Protein AF-A0A819H2Z8-F1 (afdb_monomer)

InterPro domains:
  IPR002931 Transglutaminase-like [PF01841] (157-242)
  IPR002931 Transglutaminase-like [SM00460] (149-245)
  IPR036985 Transglutaminase-like superfamily [G3DSA:3.90.260.10] (39-341)
  IPR038765 Papain-like cysteine peptidase superfamily [SSF54001] (41-335)
  IPR050779 Protein-glutamine gamma-glutamyltransferases [PTHR11590] (21-336)

Foldseek 3Di:
DDDPPDDDDPPPDDDDDDDDPDDDDDFFDLCDPVTQQHDPDPLLCCPQQVDQWFWDWAFFLVDTDTAIAGLPLVPPLLQVLLCQLCVVVVVCPPDPDDPFVSLLSLLQQAEDDAPPLRHAAHLAAPCVDPLVVVPPDRYLVVSSVVCVVVVSHYRNDDFQSRSQSSSSSNCSNRVWGKFKKKKAFWFLDDPDALADEFEAEPVRHTPQVRCQRTTDRIGMWMWTQGQDPVDPRQQGGTFTWRSHQSDDDPDRDGFDSHRLSCLAVVNQPDPDRSVVVNSRQWRKYWYWYFYLVQDTDTQDIGGGPPPIWMWTCDSPDPPDIDTCNNSRYDPDDPPPVPPPDQKDWDKDWAQADEQPDWGKMKIKIWGAAQAKWKKKKKKWKWKFDSGDPPPPCPPPPVVVVPVRSRDDPPDPDDPGDGRNGDTPDMDIDMDMAHGRGIDIDMDTDDDPRVVVDDDPNIKMKMWIWMAGVPPRDIDTDIGIYYHPPNPQKDKDWPDPDDDQPDDTDIDMDGDPPDPDDDPPDWDWDDDDNPPDTDIDD

Radius of gyration: 26.14 Å; Cα contacts (8 Å, |Δi|>4): 1052; chains: 1; bounding box: 76×47×79 Å

Secondary structure (DSSP, 8-state):
------SS----S-------SS-------TT-TTSTT--S-HHHHIIIII--EEEEEEE-SSSEEEEEEE--TTSHHHHHHHHHHHHHHHH-TTS---HHHHHHHHHHHHEE-TT-TT-SEESS--TTSHHHHT----BHHHHHHHHHHTTTPPBS---HHHHHHHHHHHHHHTT--EEEEEEEEEE---TT-SEEEEEEETTS-B-HHHHTTSEEEEEEEEEEEE--TTS-GGG-EEEEEE-S---SSSSPPPEEEEEHHHHHTT--SSTTTHHHHHHHHH-EEEEEEEPTTS-EEEEEEE-TTTT--EEEE-SSSTTPEEE-GGGT-------------SEEEEEE--SEE-TT---EEEEEEEE-SSS-EEEEEEEEEEEE-SS------TTTHHHHHTTSTTS-TT-----------EEEEEEEEEEEE-TT-EEEEEEEPPP-GGGG-S-TT-EEEEEEEEEETTT--EEEEEEEEEE----SEEEEESSS---TTS---EEEEE---SSS---S--EEE--TT-SS-EEE-

Solvent-accessible surface area (backbone atoms only — not comparable to full-atom values): 31271 Å² total; per-residue (Å²): 136,81,82,78,91,75,86,89,78,84,66,98,71,86,87,85,87,82,90,70,99,65,92,83,86,87,64,53,47,29,82,40,83,88,38,56,35,43,53,94,45,70,68,55,44,45,58,26,39,66,47,41,69,48,56,48,61,46,68,32,71,91,56,67,40,75,40,76,34,37,30,42,27,87,41,70,66,34,39,52,48,44,51,58,72,46,48,71,58,72,73,51,78,87,58,90,83,45,71,59,58,52,52,37,51,54,30,47,29,40,31,23,60,76,91,49,74,66,21,50,20,25,60,57,71,44,65,83,40,71,71,47,79,57,71,74,66,63,33,34,50,60,52,54,52,49,28,56,76,53,70,46,38,44,37,47,53,66,54,48,58,54,34,28,46,39,52,36,18,35,35,22,38,42,31,34,32,29,45,57,36,29,31,16,63,28,43,46,77,67,86,95,53,63,55,46,74,41,44,23,38,86,84,63,42,71,43,48,89,73,36,37,59,43,57,35,57,55,45,48,28,28,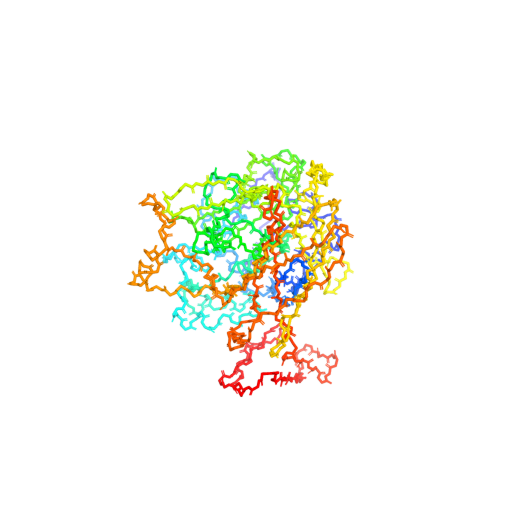35,36,39,34,57,38,88,93,49,66,73,80,45,31,41,51,17,39,35,36,30,43,56,60,74,80,79,96,52,79,48,75,39,30,49,16,32,35,55,32,40,34,70,70,44,42,87,47,86,30,56,23,42,59,56,40,40,37,61,46,31,25,46,35,32,30,39,34,36,72,86,50,52,72,44,87,71,49,70,49,69,53,42,81,78,48,43,29,34,29,60,33,92,87,42,88,97,39,70,34,82,49,38,74,55,48,41,68,91,70,80,81,78,66,74,80,68,86,66,55,51,51,76,50,73,52,68,67,62,55,44,51,92,87,60,77,58,62,34,36,41,38,37,36,31,70,31,92,50,73,43,44,36,40,41,24,41,36,38,26,43,40,48,82,67,62,72,73,74,84,53,89,82,56,57,66,65,67,60,64,74,52,58,54,71,62,97,80,70,87,70,81,90,67,88,57,47,62,52,41,81,75,50,75,49,73,52,76,48,80,40,52,56,66,32,77,48,77,44,80,44,76,63,81,91,72,72,78,73,76,71,83,58,102,70,46,35,36,40,38,39,40,38,35,34,34,69,88,80,66,49,73,51,75,49,78,46,65,30,37,63,60,75,76,73,38,64,50,81,42,62,80,53,99,72,72,58,92,95,56,93,73,59,77,47,77,48,72,50,83,86,59,99,61,89,86,74,92,56,71,47,76,50,81,56,94,92,55,95,58,73,46,78,48,113

pLDDT: mean 74.81, std 17.89, range [29.55, 98.44]

Structure (mmCIF, N/CA/C/O backbone):
data_AF-A0A819H2Z8-F1
#
_entry.id   AF-A0A819H2Z8-F1
#
loop_
_atom_site.group_PDB
_atom_site.id
_atom_site.type_symbol
_atom_site.label_atom_id
_atom_site.label_alt_id
_atom_site.label_comp_id
_atom_site.label_asym_id
_atom_site.label_entity_id
_atom_site.label_seq_id
_atom_site.pdbx_PDB_ins_code
_atom_site.Cartn_x
_atom_site.Cartn_y
_atom_site.Cartn_z
_atom_site.occupancy
_atom_site.B_iso_or_equiv
_atom_site.auth_seq_id
_atom_site.auth_comp_id
_atom_site.auth_asym_id
_atom_site.auth_atom_id
_atom_site.pdbx_PDB_model_num
ATOM 1 N N . GLU A 1 1 ? -20.883 17.838 27.517 1.00 30.06 1 GLU A N 1
ATOM 2 C CA . GLU A 1 1 ? -22.325 17.849 27.201 1.00 30.06 1 GLU A CA 1
ATOM 3 C C . GLU A 1 1 ? -22.596 16.731 26.210 1.00 30.06 1 GLU A C 1
ATOM 5 O O . GLU A 1 1 ? -21.986 16.698 25.150 1.00 30.06 1 GLU A O 1
ATOM 10 N N . ILE A 1 2 ? -23.379 15.743 26.637 1.00 32.66 2 ILE A N 1
ATOM 11 C CA . ILE A 1 2 ? -23.643 14.494 25.916 1.00 32.66 2 ILE A CA 1
ATOM 12 C C . ILE A 1 2 ? -24.704 14.772 24.847 1.00 32.66 2 ILE A C 1
ATOM 14 O O . ILE A 1 2 ? -25.728 15.387 25.143 1.00 32.66 2 ILE A O 1
ATOM 18 N N . CYS A 1 3 ? -24.449 14.327 23.613 1.00 31.69 3 CYS A N 1
ATOM 19 C CA . CYS A 1 3 ? -25.405 14.381 22.511 1.00 31.69 3 CYS A CA 1
ATOM 20 C C . CYS A 1 3 ? -26.740 13.763 22.937 1.00 31.69 3 CYS A C 1
ATOM 22 O O . CYS A 1 3 ? -26.815 12.584 23.285 1.00 31.69 3 CYS A O 1
ATOM 24 N N . SER A 1 4 ? -27.807 14.554 22.866 1.00 31.47 4 SER A N 1
ATOM 25 C CA . SER A 1 4 ? -29.164 14.040 22.905 1.00 31.47 4 SER A CA 1
ATOM 26 C C . SER A 1 4 ? -29.392 13.187 21.656 1.00 31.47 4 SER A C 1
ATOM 28 O O . SER A 1 4 ? -29.533 13.686 20.538 1.00 31.47 4 SER A O 1
ATOM 30 N N . ILE A 1 5 ? -29.425 11.867 21.838 1.00 37.72 5 ILE A N 1
ATOM 31 C CA . ILE A 1 5 ? -29.984 10.946 20.848 1.00 37.72 5 ILE A CA 1
ATOM 32 C C . ILE A 1 5 ? -31.491 11.211 20.820 1.00 37.72 5 ILE A C 1
ATOM 34 O O . ILE A 1 5 ? -32.287 10.567 21.492 1.00 37.72 5 ILE A O 1
ATOM 38 N N . THR A 1 6 ? -31.884 12.223 20.059 1.00 39.66 6 THR A N 1
ATOM 39 C CA . THR A 1 6 ? -33.281 12.506 19.749 1.00 39.66 6 THR A CA 1
ATOM 40 C C . THR A 1 6 ? -33.386 12.851 18.281 1.00 39.66 6 THR A C 1
ATOM 42 O O . THR A 1 6 ? -33.334 14.016 17.895 1.00 39.66 6 THR A O 1
ATOM 45 N N . LYS A 1 7 ? -33.592 11.826 17.454 1.00 38.25 7 LYS A N 1
ATOM 46 C CA . LYS A 1 7 ? -34.429 11.968 16.263 1.00 38.25 7 LYS A CA 1
ATOM 47 C C . LYS A 1 7 ? -35.095 10.636 15.916 1.00 38.25 7 LYS A C 1
ATOM 49 O O . LYS A 1 7 ? -34.438 9.677 15.535 1.00 38.25 7 LYS A O 1
ATOM 54 N N . ASN A 1 8 ? -36.425 10.663 16.035 1.00 37.44 8 ASN A N 1
ATOM 55 C CA . ASN A 1 8 ? -37.423 9.764 15.440 1.00 37.44 8 ASN A CA 1
ATOM 56 C C . ASN A 1 8 ? -37.890 8.508 16.195 1.00 37.44 8 ASN A C 1
ATOM 58 O O . ASN A 1 8 ? -38.287 7.534 15.568 1.00 37.44 8 ASN A O 1
ATOM 62 N N . LEU A 1 9 ? -38.027 8.592 17.519 1.00 39.09 9 LEU A N 1
ATOM 63 C CA . LEU A 1 9 ? -39.025 7.806 18.263 1.00 39.09 9 LEU A CA 1
ATOM 64 C C . LEU A 1 9 ? -39.782 8.720 19.238 1.00 39.09 9 LEU A C 1
ATOM 66 O O . LEU A 1 9 ? -39.706 8.563 20.449 1.00 39.09 9 LEU A O 1
ATOM 70 N N . ILE A 1 10 ? -40.491 9.730 18.725 1.00 42.56 10 ILE A N 1
ATOM 71 C CA . ILE A 1 10 ? -41.423 10.510 19.554 1.00 42.56 10 ILE A CA 1
ATOM 72 C C . ILE A 1 10 ? -42.813 9.886 19.406 1.00 42.56 10 ILE A C 1
ATOM 74 O O . ILE A 1 10 ? -43.666 10.401 18.693 1.00 42.56 10 ILE A O 1
ATOM 78 N N . ASN A 1 11 ? -43.025 8.772 20.109 1.00 44.28 11 ASN A N 1
ATOM 79 C CA . ASN A 1 11 ? -44.290 8.551 20.801 1.00 44.28 11 ASN A CA 1
ATOM 80 C C . ASN A 1 11 ? -44.030 8.916 22.263 1.00 44.28 11 ASN A C 1
ATOM 82 O O . ASN A 1 11 ? -43.107 8.421 22.897 1.00 44.28 11 ASN A O 1
ATOM 86 N N . LYS A 1 12 ? -44.784 9.895 22.748 1.00 48.38 12 LYS A N 1
ATOM 87 C CA . LYS A 1 12 ? -44.485 10.734 23.913 1.00 48.38 12 LYS A CA 1
ATOM 88 C C . LYS A 1 12 ? -44.789 10.056 25.263 1.00 48.38 12 LYS A C 1
ATOM 90 O O . LYS A 1 12 ? -45.413 10.682 26.114 1.00 48.38 12 LYS A O 1
ATOM 95 N N . GLN A 1 13 ? -44.398 8.799 25.464 1.00 52.72 13 GLN A N 1
ATOM 96 C CA . GLN A 1 13 ? -44.594 8.098 26.739 1.00 52.72 13 GLN A CA 1
ATOM 97 C C . GLN A 1 13 ? -43.326 7.325 27.133 1.00 52.72 13 GLN A C 1
ATOM 99 O O . GLN A 1 13 ? -42.797 6.554 26.341 1.00 52.72 13 GLN A O 1
ATOM 104 N N . ASP A 1 14 ? -42.866 7.604 28.356 1.00 53.41 14 ASP A N 1
ATOM 105 C CA . ASP A 1 14 ? -41.764 6.984 29.107 1.00 53.41 14 ASP A CA 1
ATOM 106 C C . ASP A 1 14 ? -40.324 7.280 28.645 1.00 53.41 14 ASP A C 1
ATOM 108 O O . ASP A 1 14 ? -39.628 6.451 28.064 1.00 53.41 14 ASP A O 1
ATOM 112 N N . VAL A 1 15 ? -39.831 8.477 28.993 1.00 59.25 15 VAL A N 1
ATOM 113 C CA . VAL A 1 15 ? -38.387 8.772 29.006 1.00 59.25 15 VAL A CA 1
ATOM 114 C C . VAL A 1 15 ? -37.830 8.438 30.391 1.00 59.25 15 VAL A C 1
ATOM 116 O O . VAL A 1 15 ? -38.056 9.173 31.351 1.00 59.25 15 VAL A O 1
ATOM 119 N N . SER A 1 16 ? -37.085 7.341 30.490 1.00 71.25 16 SER A N 1
ATOM 120 C CA . SER A 1 16 ? -36.331 6.970 31.692 1.00 71.25 16 SER A CA 1
ATOM 121 C C . SER A 1 16 ? -34.966 7.661 31.685 1.00 71.25 16 SER A C 1
ATOM 123 O O . SER A 1 16 ? -34.189 7.490 30.746 1.00 71.25 16 SER A O 1
ATOM 125 N N . ILE A 1 17 ? -34.667 8.445 32.723 1.00 75.81 17 ILE A N 1
ATOM 126 C CA . ILE A 1 17 ? -33.379 9.134 32.881 1.00 75.81 17 ILE A CA 1
ATOM 127 C C . ILE A 1 17 ? -32.467 8.267 33.749 1.00 75.81 17 ILE A C 1
ATOM 129 O O . ILE A 1 17 ? -32.819 7.934 34.879 1.00 75.81 17 ILE A O 1
ATOM 133 N N . PHE A 1 18 ? -31.288 7.928 33.230 1.00 75.25 18 PHE A N 1
ATOM 134 C CA . PHE A 1 18 ? -30.255 7.186 33.951 1.00 75.25 18 PHE A CA 1
ATOM 135 C C . PHE A 1 18 ? -29.018 8.071 34.122 1.00 75.25 18 PHE A C 1
ATOM 137 O O . PHE A 1 18 ? -28.535 8.651 33.149 1.00 75.25 18 PHE A O 1
ATOM 144 N N . HIS A 1 19 ? -28.509 8.172 35.350 1.00 77.50 19 HIS A N 1
ATOM 145 C CA . HIS A 1 19 ? -27.248 8.850 35.643 1.00 77.50 19 HIS A CA 1
ATOM 146 C C . HIS A 1 19 ? -26.118 7.823 35.695 1.00 77.50 19 HIS A C 1
ATOM 148 O O . HIS A 1 19 ? -26.212 6.833 36.417 1.00 77.50 19 HIS A O 1
ATOM 154 N N . PHE A 1 20 ? -25.063 8.077 34.927 1.00 79.62 20 PHE A N 1
ATOM 155 C CA . PHE A 1 20 ? -23.839 7.288 34.917 1.00 79.62 20 PHE A CA 1
ATOM 156 C C . PHE A 1 20 ? -22.665 8.204 35.253 1.00 79.62 20 PHE A C 1
ATOM 158 O O . PHE A 1 20 ? -22.565 9.296 34.697 1.00 79.62 20 PHE A O 1
ATOM 165 N N . ASP A 1 21 ? -21.783 7.750 36.143 1.00 84.62 21 ASP A N 1
ATOM 166 C CA . ASP A 1 21 ? -20.601 8.518 36.561 1.00 84.62 21 ASP A CA 1
ATOM 167 C C . ASP A 1 21 ? -19.481 8.512 35.504 1.00 84.62 21 ASP A C 1
ATOM 169 O O . ASP A 1 21 ? -18.581 9.347 35.542 1.00 84.62 21 ASP A O 1
ATOM 173 N N . ASN A 1 22 ? -19.540 7.573 34.555 1.00 83.62 22 ASN A N 1
ATOM 174 C CA . ASN A 1 22 ? -18.542 7.385 33.506 1.00 83.62 22 ASN A CA 1
ATOM 175 C C . ASN A 1 22 ? -19.087 7.792 32.133 1.00 83.62 22 ASN A C 1
ATOM 177 O O . ASN A 1 22 ? -20.277 7.633 31.852 1.00 83.62 22 ASN A O 1
ATOM 181 N N . ASP A 1 23 ? -18.184 8.222 31.251 1.00 82.75 23 ASP A N 1
ATOM 182 C CA . ASP A 1 23 ? -18.502 8.462 29.844 1.00 82.75 23 ASP A CA 1
ATOM 183 C C . ASP A 1 23 ? -18.952 7.166 29.149 1.00 82.75 23 ASP A C 1
ATOM 185 O O . ASP A 1 23 ? -18.342 6.105 29.311 1.00 82.75 23 ASP A O 1
ATOM 189 N N . ILE A 1 24 ? -20.005 7.267 28.335 1.00 85.25 24 ILE A N 1
ATOM 190 C CA . ILE A 1 24 ? -20.506 6.180 27.486 1.00 85.25 24 ILE A CA 1
ATOM 191 C C . ILE A 1 24 ? -20.191 6.523 26.032 1.00 85.25 24 ILE A C 1
ATOM 193 O O . ILE A 1 24 ? -20.626 7.555 25.520 1.00 85.25 24 ILE A O 1
ATOM 197 N N . TYR A 1 25 ? -19.466 5.632 25.360 1.00 86.12 25 TYR A N 1
ATOM 198 C CA . TYR A 1 25 ? -19.104 5.774 23.953 1.00 86.12 25 TYR A CA 1
ATOM 199 C C . TYR A 1 25 ? -20.030 4.924 23.080 1.00 86.12 25 TYR A C 1
ATOM 201 O O . TYR A 1 25 ? -20.175 3.724 23.306 1.00 86.12 25 TYR A O 1
ATOM 209 N N . PHE A 1 26 ? -20.636 5.544 22.067 1.00 87.19 26 PHE A N 1
ATOM 210 C CA . PHE A 1 26 ? -21.408 4.852 21.036 1.00 87.19 26 PHE A CA 1
ATOM 211 C C . PHE A 1 26 ? -20.545 4.714 19.785 1.00 87.19 26 PHE A C 1
ATOM 213 O O . PHE A 1 26 ? -20.065 5.711 19.250 1.00 87.19 26 PHE A O 1
ATOM 220 N N . LEU A 1 27 ? -20.341 3.475 19.346 1.00 92.81 27 LEU A N 1
ATOM 221 C CA . LEU A 1 27 ? -19.512 3.123 18.195 1.00 92.81 27 LEU A CA 1
ATOM 222 C C . LEU A 1 27 ? -20.383 2.590 17.054 1.00 92.81 27 LEU A C 1
ATOM 224 O O . LEU A 1 27 ? -21.557 2.266 17.257 1.00 92.81 27 LEU A O 1
ATOM 228 N N . PHE A 1 28 ? -19.796 2.471 15.865 1.00 94.62 28 PHE A N 1
ATOM 229 C CA . PHE A 1 28 ? -20.436 1.792 14.745 1.00 94.62 28 PHE A CA 1
ATOM 230 C C . PHE A 1 28 ? -20.638 0.305 15.049 1.00 94.62 28 PHE A C 1
ATOM 232 O O . PHE A 1 28 ? -19.827 -0.320 15.738 1.00 94.62 28 PHE A O 1
ATOM 239 N N . ASN A 1 29 ? -21.735 -0.267 14.547 1.00 95.12 29 ASN A N 1
ATOM 240 C CA . ASN A 1 29 ? -22.123 -1.636 14.859 1.00 95.12 29 ASN A CA 1
ATOM 241 C C . ASN A 1 29 ? -22.204 -2.517 13.599 1.00 95.12 29 ASN A C 1
ATOM 243 O O . ASN A 1 29 ? -23.283 -2.665 13.019 1.00 95.12 29 ASN A O 1
ATOM 247 N N . PRO A 1 30 ? -21.108 -3.196 13.219 1.00 96.25 30 PRO A N 1
ATOM 248 C CA . PRO A 1 30 ? -21.078 -4.037 12.026 1.00 96.25 30 PRO A CA 1
ATOM 249 C C . PRO A 1 30 ? -21.928 -5.315 12.143 1.00 96.25 30 PRO A C 1
ATOM 251 O O . PRO A 1 30 ? -22.184 -5.957 11.127 1.00 96.25 30 PRO A O 1
ATOM 254 N N . TRP A 1 31 ? -22.421 -5.675 13.338 1.00 95.69 31 TRP A N 1
ATOM 255 C CA . TRP A 1 31 ? -23.383 -6.772 13.533 1.00 95.69 31 TRP A CA 1
ATOM 256 C C . TRP A 1 31 ? -24.828 -6.357 13.240 1.00 95.69 31 TRP A C 1
ATOM 258 O O . TRP A 1 31 ? -25.689 -7.206 12.989 1.00 95.69 31 TRP A O 1
ATOM 268 N N . ASN A 1 32 ? -25.128 -5.060 13.300 1.00 94.25 32 ASN A N 1
ATOM 269 C CA . ASN A 1 32 ? -26.468 -4.558 13.061 1.00 94.25 32 ASN A CA 1
ATOM 270 C C . ASN A 1 32 ? -26.682 -4.330 11.564 1.00 94.25 32 ASN A C 1
ATOM 272 O O . ASN A 1 32 ? -26.136 -3.399 10.990 1.00 94.25 32 ASN A O 1
ATOM 276 N N . LYS A 1 33 ? -27.562 -5.122 10.944 1.00 92.25 33 LYS A N 1
ATOM 277 C CA . LYS A 1 33 ? -27.891 -5.037 9.507 1.00 92.25 33 LYS A CA 1
ATOM 278 C C . LYS A 1 33 ? -28.382 -3.660 9.043 1.00 92.25 33 LYS A C 1
ATOM 280 O O . LYS A 1 33 ? -28.336 -3.378 7.849 1.00 92.25 33 LYS A O 1
ATOM 285 N N . ASN A 1 34 ? -28.883 -2.836 9.962 1.00 91.12 34 ASN A N 1
ATOM 286 C CA . ASN A 1 34 ? -29.363 -1.491 9.651 1.00 91.12 34 ASN A CA 1
ATOM 287 C C . ASN A 1 34 ? -28.255 -0.428 9.711 1.00 91.12 34 ASN A C 1
ATOM 289 O O . ASN A 1 34 ? -28.448 0.666 9.177 1.00 91.12 34 ASN A O 1
ATOM 293 N N . ASP A 1 35 ? -27.117 -0.742 10.334 1.00 92.81 35 ASP A N 1
ATOM 294 C CA . ASP A 1 35 ? -25.954 0.138 10.404 1.00 92.81 35 ASP A CA 1
ATOM 295 C C . ASP A 1 35 ? -25.313 0.300 9.016 1.00 92.81 35 ASP A C 1
ATOM 297 O O . ASP A 1 35 ? -25.333 -0.611 8.182 1.00 92.81 35 ASP A O 1
ATOM 301 N N . SER A 1 36 ? -24.741 1.472 8.752 1.00 92.12 36 SER A N 1
ATOM 302 C CA . SER A 1 36 ? -24.056 1.756 7.493 1.00 92.12 36 SER A CA 1
ATOM 303 C C . SER A 1 36 ? -22.789 0.916 7.310 1.00 92.12 36 SER A C 1
ATOM 305 O O . SER A 1 36 ? -22.345 0.775 6.180 1.00 92.12 36 SER A O 1
ATOM 307 N N . CYS A 1 37 ? -22.207 0.328 8.356 1.00 94.62 37 CYS A N 1
ATOM 308 C CA . CYS A 1 37 ? -21.018 -0.530 8.249 1.00 94.62 37 CYS A CA 1
ATOM 309 C C . CYS A 1 37 ? -21.306 -2.040 8.387 1.00 94.62 37 CYS A C 1
ATOM 311 O O . CYS A 1 37 ? -20.387 -2.829 8.605 1.00 94.62 37 CYS A O 1
ATOM 313 N N . ALA A 1 38 ? -22.570 -2.457 8.261 1.00 95.12 38 ALA A N 1
ATOM 314 C CA . ALA A 1 38 ? -22.986 -3.841 8.475 1.00 95.12 38 ALA A CA 1
ATOM 315 C C . ALA A 1 38 ? -22.216 -4.855 7.607 1.00 95.12 38 ALA A C 1
ATOM 317 O O . ALA A 1 38 ? -22.218 -4.768 6.374 1.00 95.12 38 ALA A O 1
ATOM 318 N N . LEU A 1 39 ? -21.639 -5.872 8.249 1.00 92.44 39 LEU A N 1
ATOM 319 C CA . LEU A 1 39 ? -21.054 -7.045 7.602 1.00 92.44 39 LEU A CA 1
ATOM 320 C C . LEU A 1 39 ? -21.976 -8.254 7.772 1.00 92.44 39 LEU A C 1
ATOM 322 O O . LEU A 1 39 ? -22.597 -8.455 8.813 1.00 92.44 39 LEU A O 1
ATOM 326 N N . LEU A 1 40 ? -22.062 -9.087 6.734 1.00 86.12 40 LEU A N 1
ATOM 327 C CA . LEU A 1 40 ? -22.920 -10.279 6.749 1.00 86.12 40 LEU A CA 1
ATOM 328 C C . LEU A 1 40 ? -22.229 -11.514 7.343 1.00 86.12 40 LEU A C 1
ATOM 330 O O . LEU A 1 40 ? -22.913 -12.459 7.726 1.00 86.12 40 LEU A O 1
ATOM 334 N N . SER A 1 41 ? -20.895 -11.518 7.398 1.00 93.62 41 SER A N 1
ATOM 335 C CA . SER A 1 41 ? -20.089 -12.658 7.836 1.00 93.62 41 SER A CA 1
ATOM 336 C C . SER A 1 41 ? -19.429 -12.387 9.185 1.00 93.62 41 SER A C 1
ATOM 338 O O . SER A 1 41 ? -18.744 -11.377 9.353 1.00 93.62 41 SER A O 1
ATOM 340 N N . SER A 1 42 ? -19.587 -13.322 10.126 1.00 93.25 42 SER A N 1
ATOM 341 C CA . SER A 1 42 ? -18.882 -13.306 11.413 1.00 93.25 42 SER A CA 1
ATOM 342 C C . SER A 1 42 ? -17.367 -13.322 11.238 1.00 93.25 42 SER A C 1
ATOM 344 O O . SER A 1 42 ? -16.672 -12.624 11.967 1.00 93.25 42 SER A O 1
ATOM 346 N N . ASP A 1 43 ? -16.865 -14.056 10.246 1.00 94.19 43 ASP A N 1
ATOM 347 C CA . ASP A 1 43 ? -15.428 -14.205 9.998 1.00 94.19 43 ASP A CA 1
ATOM 348 C C . ASP A 1 43 ? -14.832 -12.894 9.473 1.00 94.19 43 ASP A C 1
ATOM 350 O O . ASP A 1 43 ? -13.737 -12.492 9.858 1.00 94.19 43 ASP A O 1
ATOM 354 N N . GLN A 1 44 ? -15.594 -12.164 8.650 1.00 95.38 44 GLN A N 1
ATOM 355 C CA . GLN A 1 44 ? -15.204 -10.824 8.208 1.00 95.38 44 GLN A CA 1
ATOM 356 C C . GLN A 1 44 ? -15.180 -9.830 9.368 1.00 95.38 44 GLN A C 1
ATOM 358 O O . GLN A 1 44 ? -14.294 -8.985 9.420 1.00 95.38 44 GLN A O 1
ATOM 363 N N . ILE A 1 45 ? -16.128 -9.919 10.304 1.00 96.56 45 ILE A N 1
ATOM 364 C CA . ILE A 1 45 ? -16.112 -9.071 11.501 1.00 96.56 45 ILE A CA 1
ATOM 365 C C . ILE A 1 45 ? -14.915 -9.431 12.391 1.00 96.56 45 ILE A C 1
ATOM 367 O O . ILE A 1 45 ? -14.217 -8.536 12.874 1.00 96.56 45 ILE A O 1
ATOM 371 N N . ALA A 1 46 ? -14.640 -10.727 12.564 1.00 95.56 46 ALA A N 1
ATOM 372 C CA . ALA A 1 46 ? -13.487 -11.202 13.314 1.00 95.56 46 ALA A CA 1
ATOM 373 C C . ALA A 1 46 ? -12.179 -10.628 12.747 1.00 95.56 46 ALA A C 1
ATOM 375 O O . ALA A 1 46 ? -11.385 -10.087 13.504 1.00 95.56 46 ALA A O 1
ATOM 376 N N . GLU A 1 47 ? -11.983 -10.643 11.429 1.00 95.56 47 GLU A N 1
ATOM 377 C CA . GLU A 1 47 ? -10.741 -10.156 10.815 1.00 95.56 47 GLU A CA 1
ATOM 378 C C . GLU A 1 47 ? -10.671 -8.630 10.651 1.00 95.56 47 GLU A C 1
ATOM 380 O O . GLU A 1 47 ? -9.631 -8.021 10.903 1.00 95.56 47 GLU A O 1
ATOM 385 N N . TYR A 1 48 ? -11.754 -7.990 10.204 1.00 97.38 48 TYR A N 1
ATOM 386 C CA . TYR A 1 48 ? -11.732 -6.584 9.785 1.00 97.38 48 TYR A CA 1
ATOM 387 C C . TYR A 1 48 ? -12.135 -5.598 10.877 1.00 97.38 48 TYR A C 1
ATOM 389 O O . TYR A 1 48 ? -12.034 -4.393 10.648 1.00 97.38 48 TYR A O 1
ATOM 397 N N . VAL A 1 49 ? -12.573 -6.090 12.039 1.00 97.31 49 VAL A N 1
ATOM 398 C CA . VAL A 1 49 ? -12.949 -5.272 13.203 1.00 97.31 49 VAL A CA 1
ATOM 399 C C . VAL A 1 49 ? -12.222 -5.756 14.455 1.00 97.31 49 VAL A C 1
ATOM 401 O O . VAL A 1 49 ? -11.578 -4.956 15.128 1.00 97.31 49 VAL A O 1
ATOM 404 N N . LEU A 1 50 ? -12.297 -7.055 14.766 1.00 96.56 50 LEU A N 1
ATOM 405 C CA . LEU A 1 50 ? -11.812 -7.582 16.047 1.00 96.56 50 LEU A CA 1
ATOM 406 C C . LEU A 1 50 ? -10.326 -7.952 16.062 1.00 96.56 50 LEU A C 1
ATOM 408 O O . LEU A 1 50 ? -9.706 -7.878 17.116 1.00 96.56 50 LEU A O 1
ATOM 412 N N . ASN A 1 51 ? -9.741 -8.344 14.930 1.00 94.31 51 ASN A N 1
ATOM 413 C CA . ASN A 1 51 ? -8.352 -8.787 14.897 1.00 94.31 51 ASN A CA 1
ATOM 414 C C . ASN A 1 51 ? -7.402 -7.599 15.104 1.00 94.31 51 ASN A C 1
ATOM 416 O O . ASN A 1 51 ? -7.402 -6.648 14.318 1.00 94.31 51 ASN A O 1
ATOM 420 N N . GLU A 1 52 ? -6.597 -7.632 16.163 1.00 93.38 52 GLU A N 1
ATOM 421 C CA . GLU A 1 52 ? -5.605 -6.593 16.470 1.00 93.38 52 GLU A CA 1
ATOM 422 C C . GLU A 1 52 ? -4.258 -6.834 15.778 1.00 93.38 52 GLU A C 1
ATOM 424 O O . GLU A 1 52 ? -3.373 -5.984 15.850 1.00 93.38 52 GLU A O 1
ATOM 429 N N . HIS A 1 53 ? -4.104 -7.960 15.074 1.00 90.81 53 HIS A N 1
ATOM 430 C CA . HIS A 1 53 ? -2.873 -8.351 14.397 1.00 90.81 53 HIS A CA 1
ATOM 431 C C . HIS A 1 53 ? -3.062 -8.409 12.877 1.00 90.81 53 HIS A C 1
ATOM 433 O O . HIS A 1 53 ? -3.933 -9.099 12.334 1.00 90.81 53 HIS A O 1
ATOM 439 N N . GLY A 1 54 ? -2.218 -7.668 12.168 1.00 90.38 54 GLY A N 1
ATOM 440 C CA . GLY A 1 54 ? -2.216 -7.548 10.718 1.00 90.38 54 GLY A CA 1
ATOM 441 C C . GLY A 1 54 ? -0.907 -7.998 10.085 1.00 90.38 54 GLY A C 1
ATOM 442 O O . GLY A 1 54 ? 0.100 -8.204 10.756 1.00 90.38 54 GLY A O 1
ATOM 443 N N . GLN A 1 55 ? -0.947 -8.109 8.762 1.00 90.94 55 GLN A N 1
ATOM 444 C CA . GLN A 1 55 ? 0.218 -8.277 7.905 1.00 90.94 55 GLN A CA 1
ATOM 445 C C . GLN A 1 55 ? 0.177 -7.158 6.866 1.00 90.94 55 GLN A C 1
ATOM 447 O O . GLN A 1 55 ? -0.849 -6.954 6.210 1.00 90.94 55 GLN A O 1
ATOM 452 N N . ILE A 1 56 ? 1.271 -6.416 6.748 1.00 90.50 56 ILE A N 1
ATOM 453 C CA . ILE A 1 56 ? 1.455 -5.346 5.770 1.00 90.50 56 ILE A CA 1
ATOM 454 C C . ILE A 1 56 ? 2.400 -5.872 4.701 1.00 90.50 56 ILE A C 1
ATOM 456 O O . ILE A 1 56 ? 3.516 -6.270 5.013 1.00 90.50 56 ILE A O 1
ATOM 460 N N . TYR A 1 57 ? 1.967 -5.895 3.444 1.00 89.56 57 TYR A N 1
ATOM 461 C CA . TYR A 1 57 ? 2.781 -6.450 2.367 1.00 89.56 57 TYR A CA 1
ATOM 462 C C . TYR A 1 57 ? 3.552 -5.347 1.645 1.00 89.56 57 TYR A C 1
ATOM 464 O O . TYR A 1 57 ? 2.941 -4.425 1.110 1.00 89.56 57 TYR A O 1
ATOM 472 N N . LEU A 1 58 ? 4.878 -5.463 1.612 1.00 84.44 58 LEU A N 1
ATOM 473 C CA . LEU A 1 58 ? 5.820 -4.617 0.876 1.00 84.44 58 LEU A CA 1
ATOM 474 C C . LEU A 1 58 ? 6.600 -5.486 -0.137 1.00 84.44 58 LEU A C 1
ATOM 476 O O . LEU A 1 58 ? 6.108 -6.528 -0.581 1.00 84.44 58 LEU A O 1
ATOM 480 N N . GLY A 1 59 ? 7.798 -5.074 -0.551 1.00 79.69 59 GLY A N 1
ATOM 481 C CA . GLY A 1 59 ? 8.648 -5.854 -1.459 1.00 79.69 59 GLY A CA 1
ATOM 482 C C . GLY A 1 59 ? 8.306 -5.671 -2.944 1.00 79.69 59 GLY A C 1
ATOM 483 O O . GLY A 1 59 ? 8.315 -4.550 -3.447 1.00 79.69 59 GLY A O 1
ATOM 484 N N . SER A 1 60 ? 8.040 -6.749 -3.685 1.00 82.00 60 SER A N 1
ATOM 485 C CA . SER A 1 60 ? 7.679 -6.676 -5.111 1.00 82.00 60 SER A CA 1
ATOM 486 C C . SER A 1 60 ? 6.411 -7.475 -5.423 1.00 82.00 60 SER A C 1
ATOM 488 O O . SER A 1 60 ? 5.952 -8.279 -4.618 1.00 82.00 60 SER A O 1
ATOM 490 N N . SER A 1 61 ? 5.825 -7.263 -6.605 1.00 85.00 61 SER A N 1
ATOM 491 C CA . SER A 1 61 ? 4.636 -8.021 -7.039 1.00 85.00 61 SER A CA 1
ATOM 492 C C . SER A 1 61 ? 4.911 -9.523 -7.153 1.00 85.00 61 SER A C 1
ATOM 494 O O . SER A 1 61 ? 4.023 -10.336 -6.876 1.00 85.00 61 SER A O 1
ATOM 496 N N . ASP A 1 62 ? 6.134 -9.879 -7.545 1.00 83.75 62 ASP A N 1
ATOM 497 C CA . ASP A 1 62 ? 6.572 -11.262 -7.718 1.00 83.75 62 ASP A CA 1
ATOM 498 C C . ASP A 1 62 ? 6.811 -11.946 -6.367 1.00 83.75 62 ASP A C 1
ATOM 500 O O . ASP A 1 62 ? 6.381 -13.079 -6.165 1.00 83.75 62 ASP A O 1
ATOM 504 N N . ILE A 1 63 ? 7.423 -11.228 -5.420 1.00 84.06 63 ILE A N 1
ATOM 505 C CA . ILE A 1 63 ? 7.679 -11.710 -4.061 1.00 84.06 63 ILE A CA 1
ATOM 506 C C . ILE A 1 63 ? 7.186 -10.659 -3.049 1.00 84.06 63 ILE A C 1
ATOM 508 O O . ILE A 1 63 ? 7.944 -9.790 -2.608 1.00 84.06 63 ILE A O 1
ATOM 512 N N . PRO A 1 64 ? 5.898 -10.714 -2.670 1.00 86.69 64 PRO A N 1
ATOM 513 C CA . PRO A 1 64 ? 5.386 -9.931 -1.555 1.00 86.69 64 PRO A CA 1
ATOM 514 C C . PRO A 1 64 ? 6.085 -10.317 -0.249 1.00 86.69 64 PRO A C 1
ATOM 516 O O . PRO A 1 64 ? 6.131 -11.495 0.101 1.00 86.69 64 PRO A O 1
ATOM 519 N N . GLN A 1 65 ? 6.592 -9.332 0.490 1.00 82.88 65 GLN A N 1
ATOM 520 C CA . GLN A 1 65 ? 7.168 -9.534 1.824 1.00 82.88 65 GLN A CA 1
ATOM 521 C C . GLN A 1 65 ? 6.209 -8.983 2.875 1.00 82.88 65 GLN A C 1
ATOM 523 O O . GLN A 1 65 ? 5.765 -7.846 2.752 1.00 82.88 65 GLN A O 1
ATOM 528 N N . SER A 1 66 ? 5.863 -9.778 3.886 1.00 85.56 66 SER A N 1
ATOM 529 C CA . SER A 1 66 ? 4.934 -9.368 4.941 1.00 85.56 66 SER A CA 1
ATOM 530 C C . SER A 1 66 ? 5.662 -8.819 6.163 1.00 85.56 66 SER A C 1
ATOM 532 O O . SER A 1 66 ? 6.621 -9.424 6.641 1.00 85.56 66 SER A O 1
ATOM 534 N N . ILE A 1 67 ? 5.143 -7.726 6.710 1.00 83.56 67 ILE A N 1
ATOM 535 C CA . ILE A 1 67 ? 5.537 -7.158 7.995 1.00 83.56 67 ILE A CA 1
ATOM 536 C C . ILE A 1 67 ? 4.386 -7.369 8.978 1.00 83.56 67 ILE A C 1
ATOM 538 O O . ILE A 1 67 ? 3.282 -6.873 8.714 1.00 83.56 67 ILE A O 1
ATOM 542 N N . PRO A 1 68 ? 4.610 -8.067 10.105 1.00 86.62 68 PRO A N 1
ATOM 543 C CA . PRO A 1 68 ? 3.598 -8.165 11.141 1.00 86.62 68 PRO A CA 1
ATOM 544 C C . PRO A 1 68 ? 3.356 -6.782 11.749 1.00 86.62 68 PRO A C 1
ATOM 546 O O . PRO A 1 68 ? 4.296 -6.037 12.025 1.00 86.62 68 PRO A O 1
ATOM 549 N N . TRP A 1 69 ? 2.091 -6.444 11.978 1.00 90.12 69 TRP A N 1
ATOM 550 C CA . TRP A 1 69 ? 1.710 -5.169 12.575 1.00 90.12 69 TRP A CA 1
ATOM 551 C C . TRP A 1 69 ? 0.684 -5.358 13.679 1.00 90.12 69 TRP A C 1
ATOM 553 O O . TRP A 1 69 ? -0.301 -6.078 13.505 1.00 90.12 69 TRP A O 1
ATOM 563 N N . TYR A 1 70 ? 0.882 -4.672 14.799 1.00 92.25 70 TYR A N 1
ATOM 564 C CA . TYR A 1 70 ? -0.094 -4.634 15.881 1.00 92.25 70 TYR A CA 1
ATOM 565 C C . TYR A 1 70 ? -0.934 -3.350 15.798 1.00 92.25 70 TYR A C 1
ATOM 567 O O . TYR A 1 70 ? -0.456 -2.234 16.011 1.00 92.25 70 TYR A O 1
ATOM 575 N N . PHE A 1 71 ? -2.211 -3.507 15.449 1.00 94.81 71 PHE A N 1
ATOM 576 C CA . PHE A 1 71 ? -3.167 -2.409 15.336 1.00 94.81 71 PHE A CA 1
ATOM 577 C C . PHE A 1 71 ? -3.623 -1.884 16.697 1.00 94.81 71 PHE A C 1
ATOM 579 O O . PHE A 1 71 ? -3.844 -0.676 16.814 1.00 94.81 71 PHE A O 1
ATOM 586 N N . GLY A 1 72 ? -3.770 -2.772 17.686 1.00 93.25 72 GLY A N 1
ATOM 587 C CA . GLY A 1 72 ? -4.111 -2.448 19.073 1.00 93.25 72 GLY A CA 1
ATOM 588 C C . GLY A 1 72 ? -5.357 -1.583 19.242 1.00 93.25 72 GLY A C 1
ATOM 589 O O . GLY A 1 72 ? -5.370 -0.698 20.096 1.00 93.25 72 GLY A O 1
ATOM 590 N N . GLN A 1 73 ? -6.383 -1.766 18.405 1.00 95.31 73 GLN A N 1
ATOM 591 C CA . GLN A 1 73 ? -7.575 -0.916 18.415 1.00 95.31 73 GLN A CA 1
ATOM 592 C C . GLN A 1 73 ? -8.349 -0.933 19.743 1.00 95.31 73 GLN A C 1
ATOM 594 O O . GLN A 1 73 ? -9.120 -0.003 19.984 1.00 95.31 73 GLN A O 1
ATOM 599 N N . PHE A 1 74 ? -8.142 -1.938 20.606 1.00 94.25 74 PHE A N 1
ATOM 600 C CA . PHE A 1 74 ? -8.736 -1.985 21.945 1.00 94.25 74 PHE A CA 1
ATOM 601 C C . PHE A 1 74 ? -7.879 -1.306 23.018 1.00 94.25 74 PHE A C 1
ATOM 603 O O . PHE A 1 74 ? -8.333 -1.135 24.154 1.00 94.25 74 PHE A O 1
ATOM 610 N N . GLU A 1 75 ? -6.671 -0.844 22.687 1.00 91.19 75 GLU A N 1
ATOM 611 C CA . GLU A 1 75 ? -5.943 0.044 23.581 1.00 91.19 75 GLU A CA 1
ATOM 612 C C . GLU A 1 75 ? -6.654 1.389 23.693 1.00 91.19 75 GLU A C 1
ATOM 614 O O . GLU A 1 75 ? -6.987 2.044 22.703 1.00 91.19 75 GLU A O 1
ATOM 619 N N . ARG A 1 76 ? -6.809 1.850 24.939 1.00 90.19 76 ARG A N 1
ATOM 620 C CA . ARG A 1 76 ? -7.491 3.106 25.278 1.00 90.19 76 ARG A CA 1
ATOM 621 C C . ARG A 1 76 ? -7.014 4.291 24.435 1.00 90.19 76 ARG A C 1
ATOM 623 O O . ARG A 1 76 ? -7.824 5.146 24.087 1.00 90.19 76 ARG A O 1
ATOM 630 N N . ILE A 1 77 ? -5.719 4.349 24.120 1.00 90.62 77 ILE A N 1
ATOM 631 C CA . ILE A 1 77 ? -5.148 5.438 23.329 1.00 90.62 77 ILE A CA 1
ATOM 632 C C . ILE A 1 77 ? -5.774 5.530 21.934 1.00 90.62 77 ILE A C 1
ATOM 634 O O . ILE A 1 77 ? -6.105 6.623 21.496 1.00 90.62 77 ILE A O 1
ATOM 638 N N . VAL A 1 78 ? -6.020 4.402 21.265 1.00 94.50 78 VAL A N 1
ATOM 639 C CA . VAL A 1 78 ? -6.470 4.393 19.869 1.00 94.50 78 VAL A CA 1
ATOM 640 C C . VAL A 1 78 ? -7.882 4.960 19.742 1.00 94.50 78 VAL A C 1
ATOM 642 O O . VAL A 1 78 ? -8.122 5.834 18.909 1.00 94.50 78 VAL A O 1
ATOM 645 N N . LEU A 1 79 ? -8.816 4.513 20.588 1.00 94.38 79 LEU A N 1
ATOM 646 C CA . LEU A 1 79 ? -10.185 5.035 20.586 1.00 94.38 79 LEU A CA 1
ATOM 647 C C . LEU A 1 79 ? -10.227 6.519 20.975 1.00 94.38 79 LEU A C 1
ATOM 649 O O . LEU A 1 79 ? -10.893 7.313 20.312 1.00 94.38 79 LEU A O 1
ATOM 653 N N . LEU A 1 80 ? -9.504 6.912 22.028 1.00 92.00 80 LEU A N 1
ATOM 654 C CA . LEU A 1 80 ? -9.498 8.307 22.472 1.00 92.00 80 LEU A CA 1
ATOM 655 C C . LEU A 1 80 ? -8.888 9.240 21.424 1.00 92.00 80 LEU A C 1
ATOM 657 O O . LEU A 1 80 ? -9.431 10.321 21.203 1.00 92.00 80 LEU A O 1
ATOM 661 N N . THR A 1 81 ? -7.828 8.816 20.732 1.00 91.94 81 THR A N 1
ATOM 662 C CA . THR A 1 81 ? -7.275 9.571 19.605 1.00 91.94 81 THR A CA 1
ATOM 663 C C . THR A 1 81 ? -8.288 9.686 18.470 1.00 91.94 81 THR A C 1
ATOM 665 O O . THR A 1 81 ? -8.508 10.790 17.981 1.00 91.94 81 THR A O 1
ATOM 668 N N . ALA A 1 82 ? -8.961 8.597 18.079 1.00 92.81 82 ALA A N 1
ATOM 669 C CA . ALA A 1 82 ? -9.975 8.644 17.022 1.00 92.81 82 ALA A CA 1
ATOM 670 C C . ALA A 1 82 ? -11.078 9.672 17.336 1.00 92.81 82 ALA A C 1
ATOM 672 O O . ALA A 1 82 ? -11.421 10.505 16.498 1.00 92.81 82 ALA A O 1
ATOM 673 N N . LEU A 1 83 ? -11.584 9.675 18.572 1.00 89.94 83 LEU A N 1
ATOM 674 C CA . LEU A 1 83 ? -12.598 10.631 19.024 1.00 89.94 83 LEU A CA 1
ATOM 675 C C . LEU A 1 83 ? -12.064 12.068 19.101 1.00 89.94 83 LEU A C 1
ATOM 677 O O . LEU A 1 83 ? -12.773 13.001 18.723 1.00 89.94 83 LEU A O 1
ATOM 681 N N . ALA A 1 84 ? -10.821 12.257 19.552 1.00 87.62 84 ALA A N 1
ATOM 682 C CA . ALA A 1 84 ? -10.179 13.567 19.607 1.00 87.62 84 ALA A CA 1
ATOM 683 C C . ALA A 1 84 ? -10.021 14.185 18.208 1.00 87.62 84 ALA A C 1
ATOM 685 O O . ALA A 1 84 ? -10.366 15.351 18.018 1.00 87.62 84 ALA A O 1
ATOM 686 N N . LEU A 1 85 ? -9.599 13.395 17.214 1.00 87.31 85 LEU A N 1
ATOM 687 C CA . LEU A 1 85 ? -9.460 13.848 15.824 1.00 87.31 85 LEU A CA 1
ATOM 688 C C . LEU A 1 85 ? -10.804 14.225 15.182 1.00 87.31 85 LEU A C 1
ATOM 690 O O . LEU A 1 85 ? -10.851 15.093 14.309 1.00 87.31 85 LEU A O 1
ATOM 694 N N . LEU A 1 86 ? -11.901 13.606 15.629 1.00 85.88 86 LEU A N 1
ATOM 695 C CA . LEU A 1 86 ? -13.260 13.889 15.155 1.00 85.88 86 LEU A CA 1
ATOM 696 C C . LEU A 1 86 ? -13.966 15.004 15.948 1.00 85.88 86 LEU A C 1
ATOM 698 O O . LEU A 1 86 ? -15.050 15.432 15.552 1.00 85.88 86 LEU A O 1
ATOM 702 N N . LYS A 1 87 ? -13.374 15.514 17.039 1.00 80.25 87 LYS A N 1
ATOM 703 C CA . LYS A 1 87 ? -14.004 16.475 17.966 1.00 80.25 87 LYS A CA 1
ATOM 704 C C . LYS A 1 87 ? -14.522 17.745 17.281 1.00 80.25 87 LYS A C 1
ATOM 706 O O . LYS A 1 87 ? -15.590 18.234 17.636 1.00 80.25 87 LYS A O 1
ATOM 711 N N . GLU A 1 88 ? -13.804 18.254 16.280 1.00 64.56 88 GLU A N 1
ATOM 712 C CA . GLU A 1 88 ? -14.197 19.456 15.524 1.00 64.56 88 GLU A CA 1
ATOM 713 C C . GLU A 1 88 ? -15.487 19.259 14.713 1.00 64.56 88 GLU A C 1
ATOM 715 O O . GLU A 1 88 ? -16.240 20.211 14.527 1.00 64.56 88 GLU A O 1
ATOM 720 N N . ILE A 1 89 ? -15.790 18.026 14.294 1.00 64.44 89 ILE A N 1
ATOM 721 C CA . ILE A 1 89 ? -17.008 17.687 13.541 1.00 64.44 89 ILE A CA 1
ATOM 722 C C . ILE A 1 89 ? -18.238 17.776 14.444 1.00 64.44 89 ILE A C 1
ATOM 724 O O . ILE A 1 89 ? -19.282 18.275 14.027 1.00 64.44 89 ILE A O 1
ATOM 728 N N . TYR A 1 90 ? -18.108 17.328 15.698 1.00 56.25 90 TYR A N 1
ATOM 729 C CA . TYR A 1 90 ? -19.196 17.366 16.679 1.00 56.25 90 TYR A CA 1
ATOM 730 C C . TYR A 1 90 ? -19.654 18.796 16.992 1.00 56.25 90 TYR A C 1
ATOM 732 O O . TYR A 1 90 ? -20.807 19.002 17.365 1.00 56.25 90 TYR A O 1
ATOM 740 N N . LEU A 1 91 ? -18.770 19.784 16.828 1.00 53.00 91 LEU A N 1
ATOM 741 C CA . LEU A 1 91 ? -19.083 21.197 17.048 1.00 53.00 91 LEU A CA 1
ATOM 742 C C . LEU A 1 91 ? -19.818 21.835 15.855 1.00 53.00 91 LEU A C 1
ATOM 744 O O . LEU A 1 91 ? -20.475 22.859 16.025 1.00 53.00 91 LEU A O 1
ATOM 748 N N . SER A 1 92 ? -19.768 21.224 14.666 1.00 55.88 92 SER A N 1
ATOM 749 C CA . SER A 1 92 ? -20.486 21.673 13.467 1.00 55.88 92 SER A CA 1
ATOM 750 C C . SER A 1 92 ? -21.779 20.870 13.262 1.00 55.88 92 SER A C 1
ATOM 752 O O . SER A 1 92 ? -21.872 20.019 12.382 1.00 55.88 92 SER A O 1
ATOM 754 N N . ILE A 1 93 ? -22.794 21.146 14.085 1.00 53.50 93 ILE A N 1
ATOM 755 C CA . ILE A 1 93 ? -24.107 20.458 14.113 1.00 53.50 93 ILE A CA 1
ATOM 756 C C . ILE A 1 93 ? -24.938 20.676 12.819 1.00 53.50 93 ILE A C 1
ATOM 758 O O . ILE A 1 93 ? -26.005 20.091 12.643 1.00 53.50 93 ILE A O 1
ATOM 762 N N . GLU A 1 94 ? -24.460 21.490 11.875 1.00 53.81 94 GLU A N 1
ATOM 763 C CA . GLU A 1 94 ? -25.196 21.848 10.653 1.00 53.81 94 GLU A CA 1
ATOM 764 C C . GLU A 1 94 ? -25.192 20.768 9.556 1.00 53.81 94 GLU A C 1
ATOM 766 O O . GLU A 1 94 ? -26.008 20.837 8.637 1.00 53.81 94 GLU A O 1
ATOM 771 N N . TYR A 1 95 ? -24.329 19.749 9.639 1.00 52.69 95 TYR A N 1
ATOM 772 C CA . TYR A 1 95 ? -24.209 18.731 8.592 1.00 52.69 95 TYR A CA 1
ATOM 773 C C . TYR A 1 95 ? -24.916 17.422 8.959 1.00 52.69 95 TYR A C 1
ATOM 775 O O . TYR A 1 95 ? -24.839 16.936 10.086 1.00 52.69 95 TYR A O 1
ATOM 783 N N . HIS A 1 96 ? -25.565 16.798 7.971 1.00 61.50 96 HIS A N 1
ATOM 784 C CA . HIS A 1 96 ? -25.894 15.376 8.030 1.00 61.50 96 HIS A CA 1
ATOM 785 C C . HIS A 1 96 ? -24.576 14.587 8.040 1.00 61.50 96 HIS A C 1
ATOM 787 O O . HIS A 1 96 ? -23.993 14.342 6.987 1.00 61.50 96 HIS A O 1
ATOM 793 N N . ILE A 1 97 ? -24.072 14.261 9.232 1.00 68.69 97 ILE A N 1
ATOM 794 C CA . ILE A 1 97 ? -22.834 13.497 9.399 1.00 68.69 97 ILE A CA 1
ATOM 795 C C . ILE A 1 97 ? -23.117 12.050 8.986 1.00 68.69 97 ILE A C 1
ATOM 797 O O . ILE A 1 97 ? -23.749 11.298 9.727 1.00 68.69 97 ILE A O 1
ATOM 801 N N . ASP A 1 98 ? -22.667 11.675 7.792 1.00 81.31 98 ASP A N 1
ATOM 802 C CA . ASP A 1 98 ? -22.626 10.288 7.341 1.00 81.31 98 ASP A CA 1
ATOM 803 C C . ASP A 1 98 ? -21.228 9.677 7.550 1.00 81.31 98 ASP A C 1
ATOM 805 O O . ASP A 1 98 ? -20.231 10.364 7.802 1.00 81.31 98 ASP A O 1
ATOM 809 N N . ILE A 1 99 ? -21.151 8.348 7.464 1.00 89.56 99 ILE A N 1
ATOM 810 C CA . ILE A 1 99 ? -19.894 7.609 7.637 1.00 89.56 99 ILE A CA 1
ATOM 811 C C . ILE A 1 99 ? -18.847 7.979 6.572 1.00 89.56 99 ILE A C 1
ATOM 813 O O . ILE A 1 99 ? -17.648 7.950 6.850 1.00 89.56 99 ILE A O 1
ATOM 817 N N . SER A 1 100 ? -19.279 8.386 5.373 1.00 90.06 100 SER A N 1
ATOM 818 C CA . SER A 1 100 ? -18.383 8.803 4.292 1.00 90.06 100 SER A CA 1
ATOM 819 C C . SER A 1 100 ? -17.612 10.071 4.663 1.00 90.06 100 SER A C 1
ATOM 821 O O . SER A 1 100 ? -16.399 10.147 4.453 1.00 90.06 100 SER A O 1
ATOM 823 N N . LEU A 1 101 ? -18.298 11.053 5.256 1.00 86.44 101 LEU A N 1
ATOM 824 C CA . LEU A 1 101 ? -17.697 12.288 5.742 1.00 86.44 101 LEU A CA 1
ATOM 825 C C . LEU A 1 101 ? -16.755 12.027 6.923 1.00 86.44 101 LEU A C 1
ATOM 827 O O . LEU A 1 101 ? -15.656 12.582 6.947 1.00 86.44 101 LEU A O 1
ATOM 831 N N . ILE A 1 102 ? -17.142 11.146 7.854 1.00 89.12 102 ILE A N 1
ATOM 832 C CA . ILE A 1 102 ? -16.288 10.732 8.981 1.00 89.12 102 ILE A CA 1
ATOM 833 C C . ILE A 1 102 ? -14.968 10.151 8.469 1.00 89.12 102 ILE A C 1
ATOM 835 O O . ILE A 1 102 ? -13.905 10.608 8.886 1.00 89.12 102 ILE A O 1
ATOM 839 N N . LEU A 1 103 ? -15.015 9.205 7.526 1.00 92.38 103 LEU A N 1
ATOM 840 C CA . LEU A 1 103 ? -13.813 8.594 6.949 1.00 92.38 103 LEU A CA 1
ATOM 841 C C . LEU A 1 103 ? -12.931 9.617 6.228 1.00 92.38 103 LEU A C 1
ATOM 843 O O . LEU A 1 103 ? -11.710 9.602 6.389 1.00 92.38 103 LEU A O 1
ATOM 847 N N . ARG A 1 104 ? -13.536 10.537 5.467 1.00 88.56 104 ARG A N 1
ATOM 848 C CA . ARG A 1 104 ? -12.800 11.586 4.747 1.00 88.56 104 ARG A CA 1
ATOM 849 C C . ARG A 1 104 ? -12.083 12.540 5.704 1.00 88.56 104 ARG A C 1
ATOM 851 O O . ARG A 1 104 ? -10.955 12.951 5.430 1.00 88.56 104 ARG A O 1
ATOM 858 N N . ILE A 1 105 ? -12.719 12.897 6.819 1.00 86.56 105 ILE A N 1
ATOM 859 C CA . ILE A 1 105 ? -12.114 13.780 7.821 1.00 86.56 105 ILE A CA 1
ATOM 860 C C . ILE A 1 105 ? -11.038 13.035 8.601 1.00 86.56 105 ILE A C 1
ATOM 862 O O . ILE A 1 105 ? -9.930 13.553 8.712 1.00 86.56 105 ILE A O 1
ATOM 866 N N . LEU A 1 106 ? -11.316 11.814 9.059 1.00 89.69 106 LEU A N 1
ATOM 867 C CA . LEU A 1 106 ? -10.336 10.995 9.767 1.00 89.69 106 LEU A CA 1
ATOM 868 C C . LEU A 1 106 ? -9.070 10.791 8.924 1.00 89.69 106 LEU A C 1
ATOM 870 O O . LEU A 1 106 ? -7.969 11.006 9.420 1.00 89.69 106 LEU A O 1
ATOM 874 N N . SER A 1 107 ? -9.228 10.482 7.632 1.00 89.81 107 SER A N 1
ATOM 875 C CA . SER A 1 107 ? -8.125 10.338 6.671 1.00 89.81 107 SER A CA 1
ATOM 876 C C . SER A 1 107 ? -7.275 11.610 6.595 1.00 89.81 107 SER A C 1
ATOM 878 O O . SER A 1 107 ? -6.055 11.554 6.725 1.00 89.81 107 SER A O 1
ATOM 880 N N . SER A 1 108 ? -7.919 12.780 6.526 1.00 85.06 108 SER A N 1
ATOM 881 C CA . SER A 1 108 ? -7.223 14.074 6.480 1.00 85.06 108 SER A CA 1
ATOM 882 C C . SER A 1 108 ? -6.460 14.456 7.750 1.00 85.06 108 SER A C 1
ATOM 884 O O . SER A 1 108 ? -5.682 15.406 7.731 1.00 85.06 108 SER A O 1
ATOM 886 N N . LYS A 1 109 ? -6.720 13.756 8.856 1.00 87.81 109 LYS A N 1
ATOM 887 C CA . LYS A 1 109 ? -6.073 13.968 10.153 1.00 87.81 109 LYS A CA 1
ATOM 888 C C . LYS A 1 109 ? -4.918 12.985 10.382 1.00 87.81 109 LYS A C 1
ATOM 890 O O . LYS A 1 109 ? -4.170 13.145 11.341 1.00 87.81 109 LYS A O 1
ATOM 895 N N . ILE A 1 110 ? -4.740 11.988 9.509 1.00 88.88 110 ILE A N 1
ATOM 896 C CA . ILE A 1 110 ? -3.579 11.091 9.561 1.00 88.88 110 ILE A CA 1
ATOM 897 C C . ILE A 1 110 ? -2.327 11.856 9.159 1.00 88.88 110 ILE A C 1
ATOM 899 O O . ILE A 1 110 ? -1.406 11.958 9.956 1.00 88.88 110 ILE A O 1
ATOM 903 N N . CYS A 1 111 ? -2.316 12.436 7.962 1.00 82.75 111 CYS A N 1
ATOM 904 C CA . CYS A 1 111 ? -1.220 13.258 7.474 1.00 82.75 111 CYS A CA 1
ATOM 905 C C . CYS A 1 111 ? -1.745 14.665 7.169 1.00 82.75 111 CYS A C 1
ATOM 907 O O . CYS A 1 111 ? -2.646 14.822 6.340 1.00 82.75 111 CYS A O 1
ATOM 909 N N . SER A 1 112 ? -1.224 15.679 7.865 1.00 76.19 112 SER A N 1
ATOM 910 C CA . SER A 1 112 ? -1.709 17.061 7.766 1.00 76.19 112 SER A CA 1
ATOM 911 C C . SER A 1 112 ? -0.577 18.077 7.584 1.00 76.19 112 SER A C 1
ATOM 913 O O . SER A 1 112 ? 0.602 17.761 7.745 1.00 76.19 112 SER A O 1
ATOM 915 N N . ASP A 1 113 ? -0.938 19.306 7.197 1.00 72.00 113 ASP A N 1
ATOM 916 C CA . ASP A 1 113 ? 0.039 20.344 6.856 1.00 72.00 113 ASP A CA 1
ATOM 917 C C . ASP A 1 113 ? 0.884 20.694 8.077 1.00 72.00 113 ASP A C 1
ATOM 919 O O . ASP A 1 113 ? 0.401 20.653 9.214 1.00 72.00 113 ASP A O 1
ATOM 923 N N . VAL A 1 114 ? 2.149 21.034 7.850 1.00 65.19 114 VAL A N 1
ATOM 924 C CA . VAL A 1 114 ? 3.084 21.315 8.943 1.00 65.19 114 VAL A CA 1
ATOM 925 C C . VAL A 1 114 ? 2.601 22.473 9.797 1.00 65.19 114 VAL A C 1
ATOM 927 O O . VAL A 1 114 ? 2.238 23.533 9.289 1.00 65.19 114 VAL A O 1
ATOM 930 N N . GLY A 1 115 ? 2.615 22.265 11.112 1.00 58.84 115 GLY A N 1
ATOM 931 C CA . GLY A 1 115 ? 2.180 23.269 12.081 1.00 58.84 115 GLY A CA 1
ATOM 932 C C . GLY A 1 115 ? 0.668 23.298 12.303 1.00 58.84 115 GLY A C 1
ATOM 933 O O . GLY A 1 115 ? 0.186 24.116 13.085 1.00 58.84 115 GLY A O 1
ATOM 934 N N . THR A 1 116 ? -0.091 22.394 11.675 1.00 64.56 116 THR A N 1
ATOM 935 C CA . THR A 1 116 ? -1.456 22.107 12.123 1.00 64.56 116 THR A CA 1
ATOM 936 C C . THR A 1 116 ? -1.380 21.223 13.372 1.00 64.56 116 THR A C 1
ATOM 938 O O . THR A 1 116 ? -0.920 20.087 13.309 1.00 64.56 116 THR A O 1
ATOM 941 N N . HIS A 1 117 ? -1.826 21.722 14.528 1.00 62.50 117 HIS A N 1
ATOM 942 C CA . HIS A 1 117 ? -1.823 20.999 15.817 1.00 62.50 117 HIS A CA 1
ATOM 943 C C . HIS A 1 117 ? -2.875 19.871 15.898 1.00 62.50 117 HIS A C 1
ATOM 945 O O . HIS A 1 117 ? -3.413 19.570 16.961 1.00 62.50 117 HIS A O 1
ATOM 951 N N . ASN A 1 118 ? -3.278 19.318 14.750 1.00 69.88 118 ASN A N 1
ATOM 952 C CA . ASN A 1 118 ? -4.518 18.557 14.627 1.00 69.88 118 ASN A CA 1
ATOM 953 C C . ASN A 1 118 ? -4.339 17.307 13.747 1.00 69.88 118 ASN A C 1
ATOM 955 O O . ASN A 1 118 ? -5.338 16.790 13.254 1.00 69.88 118 ASN A O 1
ATOM 959 N N . GLY A 1 119 ? -3.112 16.835 13.507 1.00 81.81 119 GLY A N 1
ATOM 960 C CA . GLY A 1 119 ? -2.864 15.593 12.772 1.00 81.81 119 GLY A CA 1
ATOM 961 C C . GLY A 1 119 ? -1.735 14.757 13.362 1.00 81.81 119 GLY A C 1
ATOM 962 O O . GLY A 1 119 ? -0.982 15.229 14.209 1.00 81.81 119 GLY A O 1
ATOM 963 N N . ILE A 1 120 ? -1.652 13.495 12.940 1.00 87.38 120 ILE A N 1
ATOM 964 C CA . ILE A 1 120 ? -0.719 12.507 13.509 1.00 87.38 120 ILE A CA 1
ATOM 965 C C . ILE A 1 120 ? 0.674 12.677 12.906 1.00 87.38 120 ILE A C 1
ATOM 967 O O . ILE A 1 120 ? 1.658 12.774 13.635 1.00 87.38 120 ILE A O 1
ATOM 971 N N . PHE A 1 121 ? 0.748 12.746 11.579 1.00 83.56 121 PHE A N 1
ATOM 972 C CA . PHE A 1 121 ? 1.973 12.895 10.808 1.00 83.56 121 PHE A CA 1
ATOM 973 C C . PHE A 1 121 ? 2.025 14.254 10.108 1.00 83.56 121 PHE A C 1
ATOM 975 O O . PHE A 1 121 ? 1.005 14.802 9.681 1.00 83.56 121 PHE A O 1
ATOM 982 N N . SER A 1 122 ? 3.239 14.774 9.971 1.00 75.94 122 SER A N 1
ATOM 983 C CA . SER A 1 122 ? 3.568 15.959 9.182 1.00 75.94 122 SER A CA 1
ATOM 984 C C . SER A 1 122 ? 3.630 15.609 7.695 1.00 75.94 122 SER A C 1
ATOM 986 O O . SER A 1 122 ? 4.167 14.564 7.327 1.00 75.94 122 SER A O 1
ATOM 988 N N . SER A 1 123 ? 3.121 16.493 6.833 1.00 65.94 123 SER A N 1
ATOM 989 C CA . SER A 1 123 ? 3.228 16.344 5.376 1.00 65.94 123 SER A CA 1
ATOM 990 C C . SER A 1 123 ? 4.612 16.665 4.811 1.00 65.94 123 SER A C 1
ATOM 992 O O . SER A 1 123 ? 4.947 16.164 3.739 1.00 65.94 123 SER A O 1
ATOM 994 N N . LEU A 1 124 ? 5.427 17.467 5.511 1.00 61.72 124 LEU A N 1
ATOM 995 C CA . LEU A 1 124 ? 6.848 17.613 5.182 1.00 61.72 124 LEU A CA 1
ATOM 996 C C . LEU A 1 124 ? 7.641 16.564 5.947 1.00 61.72 124 LEU A C 1
ATOM 998 O O . LEU A 1 124 ? 7.541 16.482 7.174 1.00 61.72 124 LEU A O 1
ATOM 1002 N N . LEU A 1 125 ? 8.472 15.829 5.215 1.00 54.44 125 LEU A N 1
ATOM 1003 C CA . LEU A 1 125 ? 9.451 14.935 5.806 1.00 54.44 125 LEU A CA 1
ATOM 1004 C C . LEU A 1 125 ? 10.670 15.738 6.228 1.00 54.44 125 LEU A C 1
ATOM 1006 O O . LEU A 1 125 ? 11.401 16.266 5.388 1.00 54.44 125 LEU A O 1
ATOM 1010 N N . ASP A 1 126 ? 10.917 15.791 7.532 1.00 50.84 126 ASP A N 1
ATOM 1011 C CA . ASP A 1 126 ? 12.209 16.228 8.048 1.00 50.84 126 ASP A CA 1
ATOM 1012 C C . ASP A 1 126 ? 13.083 15.004 8.336 1.00 50.84 126 ASP A C 1
ATOM 1014 O O . ASP A 1 126 ? 13.182 14.525 9.471 1.00 50.84 126 ASP A O 1
ATOM 1018 N N . SER A 1 127 ? 13.736 14.491 7.286 1.00 48.53 127 SER A N 1
ATOM 1019 C CA . SER A 1 127 ? 14.653 13.344 7.369 1.00 48.53 127 SER A CA 1
ATOM 1020 C C . SER A 1 127 ? 15.883 13.601 8.252 1.00 48.53 127 SER A C 1
ATOM 1022 O O . SER A 1 127 ? 16.644 12.673 8.524 1.00 48.53 127 SER A O 1
ATOM 1024 N N . HIS A 1 128 ? 16.110 14.847 8.686 1.00 43.72 128 HIS A N 1
ATOM 1025 C CA . HIS A 1 128 ? 17.176 15.208 9.620 1.00 43.72 128 HIS A CA 1
ATOM 1026 C C . HIS A 1 128 ? 16.728 15.198 11.083 1.00 43.72 128 HIS A C 1
ATOM 1028 O O . HIS A 1 128 ? 17.581 15.278 11.971 1.00 43.72 128 HIS A O 1
ATOM 1034 N N . SER A 1 129 ? 15.427 15.077 11.357 1.00 52.41 129 SER A N 1
ATOM 1035 C CA . SER A 1 129 ? 14.945 14.964 12.727 1.00 52.41 129 SER A CA 1
ATOM 1036 C C . SER A 1 129 ? 15.358 13.615 13.329 1.00 52.41 129 SER A C 1
ATOM 1038 O O . SER A 1 129 ? 15.231 12.558 12.703 1.00 52.41 129 SER A O 1
ATOM 1040 N N . SER A 1 130 ? 15.851 13.634 14.570 1.00 48.94 130 SER A N 1
ATOM 1041 C CA . SER A 1 130 ? 16.201 12.412 15.312 1.00 48.94 130 SER A CA 1
ATOM 1042 C C . SER A 1 130 ? 15.010 11.453 15.427 1.00 48.94 130 SER A C 1
ATOM 1044 O O . SER A 1 130 ? 15.187 10.243 15.376 1.00 48.94 130 SER A O 1
ATOM 1046 N N . LEU A 1 131 ? 13.792 12.003 15.473 1.00 49.94 131 LEU A N 1
ATOM 1047 C CA . LEU A 1 131 ? 12.526 11.268 15.501 1.00 49.94 131 LEU A CA 1
ATOM 1048 C C . LEU A 1 131 ? 12.284 10.430 14.232 1.00 49.94 131 LEU A C 1
ATOM 1050 O O . LEU A 1 131 ? 11.653 9.383 14.319 1.00 49.94 131 LEU A O 1
ATOM 1054 N N . CYS A 1 132 ? 12.812 10.837 13.071 1.00 50.81 132 CYS A N 1
ATOM 1055 C CA . CYS A 1 132 ? 12.709 10.052 11.835 1.00 50.81 132 CYS A CA 1
ATOM 1056 C C . CYS A 1 132 ? 13.720 8.925 11.724 1.00 50.81 132 CYS A C 1
ATOM 1058 O O . CYS A 1 132 ? 13.442 7.909 11.088 1.00 50.81 132 CYS A O 1
ATOM 1060 N N . GLN A 1 133 ? 14.874 9.069 12.372 1.00 47.09 133 GLN A N 1
ATOM 1061 C CA . GLN A 1 133 ? 15.824 7.967 12.527 1.00 47.09 133 GLN A CA 1
ATOM 1062 C C . GLN A 1 133 ? 15.294 6.900 13.502 1.00 47.09 133 GLN A C 1
ATOM 1064 O O . GLN A 1 133 ? 15.738 5.756 13.450 1.00 47.09 133 GLN A O 1
ATOM 1069 N N . GLU A 1 134 ? 14.301 7.258 14.324 1.00 45.31 134 GLU A N 1
ATOM 1070 C CA . GLU A 1 134 ? 13.583 6.400 15.273 1.00 45.31 134 GLU A CA 1
ATOM 1071 C C . GLU A 1 134 ? 12.283 5.785 14.700 1.00 45.31 134 GLU A C 1
ATOM 1073 O O . GLU A 1 134 ? 11.502 5.224 15.464 1.00 45.31 134 GLU A O 1
ATOM 1078 N N . ASN A 1 135 ? 12.047 5.825 13.374 1.00 50.81 135 ASN A N 1
ATOM 1079 C CA . ASN A 1 135 ? 10.855 5.289 12.670 1.00 50.81 135 ASN A CA 1
ATOM 1080 C C . ASN A 1 135 ? 10.662 3.750 12.738 1.00 50.81 135 ASN A C 1
ATOM 1082 O O . ASN A 1 135 ? 10.102 3.130 11.834 1.00 50.81 135 ASN A O 1
ATOM 1086 N N . GLN A 1 136 ? 11.097 3.119 13.821 1.00 65.56 136 GLN A N 1
ATOM 1087 C CA . GLN A 1 136 ? 10.993 1.694 14.113 1.00 65.56 136 GLN A CA 1
ATOM 1088 C C . GLN A 1 136 ? 9.772 1.385 14.985 1.00 65.56 136 GLN A C 1
ATOM 1090 O O . GLN A 1 136 ? 9.865 0.733 16.026 1.00 65.56 136 GLN A O 1
ATOM 1095 N N . TYR A 1 137 ? 8.610 1.884 14.579 1.00 75.44 137 TYR A N 1
ATOM 1096 C CA . TYR A 1 137 ? 7.363 1.473 15.209 1.00 75.44 137 TYR A CA 1
ATOM 1097 C C . TYR A 1 137 ? 6.959 0.110 14.661 1.00 75.44 137 TYR A C 1
ATOM 1099 O O . TYR A 1 137 ? 6.998 -0.098 13.452 1.00 75.44 137 TYR A O 1
ATOM 1107 N N . ALA A 1 138 ? 6.553 -0.795 15.548 1.00 77.50 138 ALA A N 1
ATOM 1108 C CA . ALA A 1 138 ? 5.956 -2.084 15.192 1.00 77.50 138 ALA A CA 1
ATOM 1109 C C . ALA A 1 138 ? 4.425 -2.093 15.389 1.00 77.50 138 ALA A C 1
ATOM 1111 O O . ALA A 1 138 ? 3.763 -3.115 15.187 1.00 77.50 138 ALA A O 1
ATOM 1112 N N .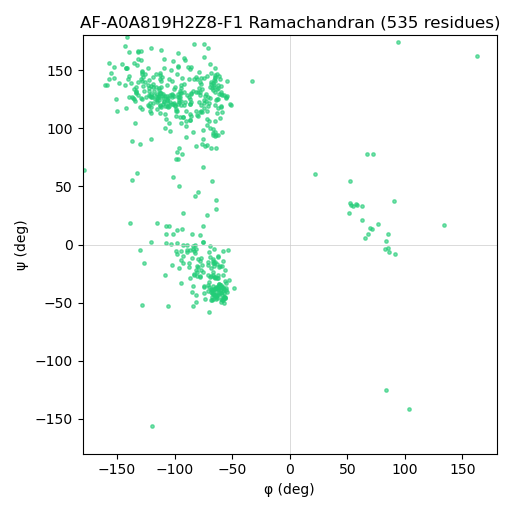 SER A 1 139 ? 3.856 -0.967 15.839 1.00 87.81 139 SER A N 1
ATOM 1113 C CA . SER A 1 139 ? 2.449 -0.871 16.205 1.00 87.81 139 SER A CA 1
ATOM 1114 C C . SER A 1 139 ? 1.882 0.538 16.044 1.00 87.81 139 SER A C 1
ATOM 1116 O O . SER A 1 139 ? 2.587 1.546 16.170 1.00 87.81 139 SER A O 1
ATOM 1118 N N . SER A 1 140 ? 0.571 0.616 15.812 1.00 92.31 140 SER A N 1
ATOM 1119 C CA . SER A 1 140 ? -0.145 1.895 15.802 1.00 92.31 140 SER A CA 1
ATOM 1120 C C . SER A 1 140 ? -0.209 2.538 17.197 1.00 92.31 140 SER A C 1
ATOM 1122 O O . SER A 1 140 ? 0.015 3.746 17.284 1.00 92.31 140 SER A O 1
ATOM 1124 N N . PRO A 1 141 ? -0.460 1.804 18.306 1.00 90.81 141 PRO A N 1
ATOM 1125 C CA . PRO A 1 141 ? -0.451 2.399 19.641 1.00 90.81 141 PRO A CA 1
ATOM 1126 C C . PRO A 1 141 ? 0.872 3.073 20.009 1.00 90.81 141 PRO A C 1
ATOM 1128 O O . PRO A 1 141 ? 0.838 4.112 20.664 1.00 90.81 141 PRO A O 1
ATOM 1131 N N . ALA A 1 142 ? 2.024 2.536 19.591 1.00 86.25 142 ALA A N 1
ATOM 1132 C CA . ALA A 1 142 ? 3.320 3.167 19.846 1.00 86.25 142 ALA A CA 1
ATOM 1133 C C . ALA A 1 142 ? 3.438 4.537 19.164 1.00 86.25 142 ALA A C 1
ATOM 1135 O O . ALA A 1 142 ? 3.844 5.507 19.805 1.00 86.25 142 ALA A O 1
ATOM 1136 N N . ILE A 1 143 ? 2.991 4.636 17.909 1.00 87.31 143 ILE A N 1
ATOM 1137 C CA . ILE A 1 143 ? 2.931 5.901 17.163 1.00 87.31 143 ILE A CA 1
ATOM 1138 C C . ILE A 1 143 ? 2.027 6.900 17.897 1.00 87.31 143 ILE A C 1
ATOM 1140 O O . ILE A 1 143 ? 2.431 8.027 18.171 1.00 87.31 143 ILE A O 1
ATOM 1144 N N . LEU A 1 144 ? 0.819 6.487 18.292 1.00 89.06 144 LEU A N 1
ATOM 1145 C CA . LEU A 1 144 ? -0.126 7.386 18.965 1.00 89.06 144 LEU A CA 1
ATOM 1146 C C . LEU A 1 144 ? 0.350 7.825 20.360 1.00 89.06 144 LEU A C 1
ATOM 1148 O O . LEU A 1 144 ? 0.136 8.971 20.756 1.00 89.06 144 LEU A O 1
ATOM 1152 N N . LYS A 1 145 ? 1.022 6.940 21.107 1.00 86.81 145 LYS A N 1
ATOM 1153 C CA . LYS A 1 145 ? 1.673 7.283 22.383 1.00 86.81 145 LYS A CA 1
ATOM 1154 C C . LYS A 1 145 ? 2.771 8.325 22.167 1.00 86.81 145 LYS A C 1
ATOM 1156 O O . LYS A 1 145 ? 2.885 9.241 22.979 1.00 86.81 145 LYS A O 1
ATOM 1161 N N . GLN A 1 146 ? 3.528 8.230 21.073 1.00 83.00 146 GLN A N 1
ATOM 1162 C CA . GLN A 1 146 ? 4.529 9.237 20.735 1.00 83.00 146 GLN A CA 1
ATOM 1163 C C . GLN A 1 146 ? 3.890 10.599 20.440 1.00 83.00 146 GLN A C 1
ATOM 1165 O O . GLN A 1 146 ? 4.352 11.599 20.983 1.00 83.00 146 GLN A O 1
ATOM 1170 N N . CYS A 1 147 ? 2.795 10.652 19.672 1.00 81.19 147 CYS A N 1
ATOM 1171 C CA . CYS A 1 147 ? 2.055 11.902 19.447 1.00 81.19 147 CYS A CA 1
ATOM 1172 C C . CYS A 1 147 ? 1.637 12.580 20.763 1.00 81.19 147 CYS A C 1
ATOM 1174 O O . CYS A 1 147 ? 1.761 13.796 20.896 1.00 81.19 147 CYS A O 1
ATOM 1176 N N . LEU A 1 148 ? 1.191 11.801 21.759 1.00 81.38 148 LEU A N 1
ATOM 1177 C CA . LEU A 1 148 ? 0.858 12.344 23.080 1.00 81.38 148 LEU A CA 1
ATOM 1178 C C . LEU A 1 148 ? 2.074 12.908 23.817 1.00 81.38 148 LEU A C 1
ATOM 1180 O O . LEU A 1 148 ? 1.977 13.971 24.424 1.00 81.38 148 LEU A O 1
ATOM 1184 N N . ILE A 1 149 ? 3.209 12.203 23.790 1.00 80.56 149 ILE A N 1
ATOM 1185 C CA . ILE A 1 149 ? 4.453 12.663 24.430 1.00 80.56 149 ILE A CA 1
ATOM 1186 C C . ILE A 1 149 ? 4.916 13.987 23.810 1.00 80.56 149 ILE A C 1
ATOM 1188 O O . ILE A 1 149 ? 5.442 14.852 24.509 1.00 80.56 149 ILE A O 1
ATOM 1192 N N . LEU A 1 150 ? 4.679 14.159 22.511 1.00 77.44 150 LEU A N 1
ATOM 1193 C CA . LEU A 1 150 ? 4.988 15.373 21.767 1.00 77.44 150 LEU A CA 1
ATOM 1194 C C . LEU A 1 150 ? 3.975 16.517 21.998 1.00 77.44 150 LEU A C 1
ATOM 1196 O O . LEU A 1 150 ? 4.086 17.547 21.340 1.00 77.44 150 LEU A O 1
ATOM 1200 N N . ASN A 1 151 ? 3.027 16.385 22.938 1.00 76.69 151 ASN A N 1
ATOM 1201 C CA . ASN A 1 151 ? 1.996 17.386 23.251 1.00 76.69 151 ASN A CA 1
ATOM 1202 C C . ASN A 1 151 ? 1.217 17.853 22.005 1.00 76.69 151 ASN A C 1
ATOM 1204 O O . ASN A 1 151 ? 1.169 19.049 21.712 1.00 76.69 151 ASN A O 1
ATOM 1208 N N . ASP A 1 152 ? 0.639 16.906 21.260 1.00 67.06 152 ASP A N 1
ATOM 1209 C CA . ASP A 1 152 ? -0.141 17.158 20.035 1.00 67.06 152 ASP A CA 1
ATOM 1210 C C . ASP A 1 152 ? 0.672 17.797 18.889 1.00 67.06 152 ASP A C 1
ATOM 1212 O O . ASP A 1 152 ? 0.121 18.395 17.959 1.00 67.06 152 ASP A O 1
ATOM 1216 N N . GLN A 1 153 ? 2.002 17.665 18.922 1.00 72.75 153 GLN A N 1
ATOM 1217 C CA . GLN A 1 153 ? 2.829 17.912 17.745 1.00 72.75 153 GLN A CA 1
ATOM 1218 C C . GLN A 1 153 ? 2.833 16.691 16.822 1.00 72.75 153 GLN A C 1
ATOM 1220 O O . GLN A 1 153 ? 2.828 15.537 17.258 1.00 72.75 153 GLN A O 1
ATOM 1225 N N . GLN A 1 154 ? 2.862 16.975 15.523 1.00 75.69 154 GLN A N 1
ATOM 1226 C CA . GLN A 1 154 ? 2.911 15.967 14.474 1.00 75.69 154 GLN A CA 1
ATOM 1227 C C . GLN A 1 154 ? 4.228 15.186 14.531 1.00 75.69 154 GLN A C 1
ATOM 1229 O O . GLN A 1 154 ? 5.298 15.757 14.752 1.00 75.69 154 GLN A O 1
ATOM 1234 N N . ILE A 1 155 ? 4.165 13.889 14.242 1.00 77.75 155 ILE A N 1
ATOM 1235 C CA . ILE A 1 155 ? 5.355 13.085 13.979 1.00 77.75 155 ILE A CA 1
ATOM 1236 C C . ILE A 1 155 ? 5.946 13.557 12.640 1.00 77.75 155 ILE A C 1
ATOM 1238 O O . ILE A 1 155 ? 5.228 13.580 11.636 1.00 77.75 155 ILE A O 1
ATOM 1242 N N . PRO A 1 156 ? 7.235 13.938 12.588 1.00 65.88 156 PRO A N 1
ATOM 1243 C CA . PRO A 1 156 ? 7.846 14.600 11.428 1.00 65.88 156 PRO A CA 1
ATOM 1244 C C . PRO A 1 156 ? 8.003 13.715 10.179 1.00 65.88 156 PRO A C 1
ATOM 1246 O O . PRO A 1 156 ? 8.496 14.179 9.154 1.00 65.88 156 PRO A O 1
ATOM 1249 N N . CYS A 1 157 ? 7.615 12.443 10.249 1.00 64.12 157 CYS A N 1
ATOM 1250 C CA . CYS A 1 157 ? 7.724 11.487 9.154 1.00 64.12 157 CYS A CA 1
ATOM 1251 C C . CYS A 1 157 ? 6.794 10.297 9.366 1.00 64.12 157 CYS A C 1
ATOM 1253 O O . CYS A 1 157 ? 6.716 9.726 10.451 1.00 64.12 157 CYS A O 1
ATOM 1255 N N . GLY A 1 158 ? 6.139 9.896 8.285 1.00 66.94 158 GLY A N 1
ATOM 1256 C CA . GLY A 1 158 ? 5.361 8.675 8.197 1.00 66.94 158 GLY A CA 1
ATOM 1257 C C . GLY A 1 158 ? 5.387 8.190 6.759 1.00 66.94 158 GLY A C 1
ATOM 1258 O O . GLY A 1 158 ? 5.077 8.930 5.827 1.00 66.94 158 GLY A O 1
ATOM 1259 N N . SER A 1 159 ? 5.802 6.946 6.561 1.00 74.81 159 SER A N 1
ATOM 1260 C CA . SER A 1 159 ? 5.663 6.301 5.259 1.00 74.81 159 SER A CA 1
ATOM 1261 C C . SER A 1 159 ? 4.182 6.032 4.964 1.00 74.81 159 SER A C 1
ATOM 1263 O O . SER A 1 159 ? 3.359 5.875 5.869 1.00 74.81 159 SER A O 1
ATOM 1265 N N . ASN A 1 160 ? 3.823 5.928 3.682 1.00 80.81 160 ASN A N 1
ATOM 1266 C CA . ASN A 1 160 ? 2.439 5.660 3.271 1.00 80.81 160 ASN A CA 1
ATOM 1267 C C . ASN A 1 160 ? 1.860 4.374 3.914 1.00 80.81 160 ASN A C 1
ATOM 1269 O O . ASN A 1 160 ? 0.683 4.350 4.272 1.00 80.81 160 ASN A O 1
ATOM 1273 N N . TRP A 1 161 ? 2.679 3.345 4.159 1.00 84.94 161 TRP A N 1
ATOM 1274 C CA . TRP A 1 161 ? 2.210 2.136 4.839 1.00 84.94 161 TRP A CA 1
ATOM 1275 C C . TRP A 1 161 ? 1.911 2.368 6.332 1.00 84.94 161 TRP A C 1
ATOM 1277 O O . TRP A 1 161 ? 0.940 1.810 6.842 1.00 84.94 161 TRP A O 1
ATOM 1287 N N . GLN A 1 162 ? 2.669 3.231 7.024 1.00 86.56 162 GLN A N 1
ATOM 1288 C CA . GLN A 1 162 ? 2.391 3.618 8.418 1.00 86.56 162 GLN A CA 1
ATOM 1289 C C . GLN A 1 162 ? 1.103 4.441 8.516 1.00 86.56 162 GLN A C 1
ATOM 1291 O O . GLN A 1 162 ? 0.299 4.218 9.422 1.00 86.56 162 GLN A O 1
ATOM 1296 N N . HIS A 1 163 ? 0.861 5.340 7.555 1.00 88.75 163 HIS A N 1
ATOM 1297 C CA . HIS A 1 163 ? -0.406 6.071 7.453 1.00 88.75 163 HIS A CA 1
ATOM 1298 C C . HIS A 1 163 ? -1.592 5.110 7.318 1.00 88.75 163 HIS A C 1
ATOM 1300 O O . HIS A 1 163 ? -2.574 5.229 8.058 1.00 88.75 163 HIS A O 1
ATOM 1306 N N . ALA A 1 164 ? -1.478 4.117 6.429 1.00 92.50 164 ALA A N 1
ATOM 1307 C CA . ALA A 1 164 ? -2.510 3.104 6.248 1.00 92.50 164 ALA A CA 1
ATOM 1308 C C . ALA A 1 164 ? -2.719 2.252 7.513 1.00 92.50 164 ALA A C 1
ATOM 1310 O O . ALA A 1 164 ? -3.854 1.919 7.866 1.00 92.50 164 ALA A O 1
ATOM 1311 N N . ALA A 1 165 ? -1.641 1.930 8.230 1.00 94.50 165 ALA A N 1
ATOM 1312 C CA . ALA A 1 165 ? -1.695 1.140 9.452 1.00 94.50 165 ALA A CA 1
ATOM 1313 C C . ALA A 1 165 ? -2.408 1.864 10.602 1.00 94.50 165 ALA A C 1
ATOM 1315 O O . ALA A 1 165 ? -3.322 1.309 11.220 1.00 94.50 165 ALA A O 1
ATOM 1316 N N . VAL A 1 166 ? -2.059 3.131 10.836 1.00 95.12 166 VAL A N 1
ATOM 1317 C CA . VAL A 1 166 ? -2.699 3.963 11.861 1.00 95.12 166 VAL A CA 1
ATOM 1318 C C . VAL A 1 166 ? -4.161 4.233 11.510 1.00 95.12 166 VAL A C 1
ATOM 1320 O O . VAL A 1 166 ? -5.030 4.088 12.369 1.00 95.12 166 VAL A O 1
ATOM 1323 N N . PHE A 1 167 ? -4.469 4.551 10.249 1.00 96.62 167 PHE A N 1
ATOM 1324 C CA . PHE A 1 167 ? -5.853 4.749 9.814 1.00 96.62 167 PHE A CA 1
ATOM 1325 C C . PHE A 1 167 ? -6.715 3.497 10.032 1.00 96.62 167 PHE A C 1
ATOM 1327 O O . PHE A 1 167 ? -7.842 3.605 10.521 1.00 96.62 167 PHE A O 1
ATOM 1334 N N . CYS A 1 168 ? -6.174 2.309 9.733 1.00 98.12 168 CYS A N 1
ATOM 1335 C CA . CYS A 1 168 ? -6.854 1.038 9.975 1.00 98.12 168 CYS A CA 1
ATOM 1336 C C . CYS A 1 168 ? -7.185 0.852 11.462 1.00 98.12 168 CYS A C 1
ATOM 1338 O O . CYS A 1 168 ? -8.330 0.545 11.795 1.00 98.12 168 CYS A O 1
ATOM 1340 N N . SER A 1 169 ? -6.224 1.106 12.358 1.00 97.88 169 SER A N 1
ATOM 1341 C CA . SER A 1 169 ? -6.438 1.046 13.812 1.00 97.88 169 SER A CA 1
ATOM 1342 C C . SER A 1 169 ? -7.557 1.971 14.287 1.00 97.88 169 SER A C 1
ATOM 1344 O O . SER A 1 169 ? -8.410 1.548 15.065 1.00 97.88 169 SER A O 1
ATOM 1346 N N . LEU A 1 170 ? -7.579 3.219 13.809 1.00 97.69 170 LEU A N 1
ATOM 1347 C CA . LEU A 1 170 ? -8.600 4.198 14.195 1.00 97.69 170 LEU A CA 1
ATOM 1348 C C . LEU A 1 170 ? -9.987 3.825 13.652 1.00 97.69 170 LEU A C 1
ATOM 1350 O O . LEU A 1 170 ? -10.982 3.983 14.350 1.00 97.69 170 LEU A O 1
ATOM 1354 N N . CYS A 1 171 ? -10.079 3.299 12.429 1.00 98.12 171 CYS A N 1
ATOM 1355 C CA . CYS A 1 171 ? -11.356 2.822 11.892 1.00 98.12 171 CYS A CA 1
ATOM 1356 C C . CYS A 1 171 ? -11.893 1.634 12.697 1.00 98.12 171 CYS A C 1
ATOM 1358 O O . CYS A 1 171 ? -13.059 1.640 13.096 1.00 98.12 171 CYS A O 1
ATOM 1360 N N . ARG A 1 172 ? -11.035 0.646 12.985 1.00 98.19 172 ARG A N 1
ATOM 1361 C CA . ARG A 1 172 ? -11.417 -0.543 13.758 1.00 98.19 172 ARG A CA 1
ATOM 1362 C C . ARG A 1 172 ? -11.824 -0.190 15.189 1.00 98.19 172 ARG A C 1
ATOM 1364 O O . ARG A 1 172 ? -12.801 -0.753 15.674 1.00 98.19 172 ARG A O 1
ATOM 1371 N N . SER A 1 173 ? -11.158 0.775 15.834 1.00 98.00 173 SER A N 1
ATOM 1372 C CA . SER A 1 173 ? -11.528 1.221 17.190 1.00 98.00 173 SER A CA 1
ATOM 1373 C C . SER A 1 173 ? -12.896 1.906 17.234 1.00 98.00 173 SER A C 1
ATOM 1375 O O . SER A 1 173 ? -13.593 1.816 18.241 1.00 98.00 173 SER A O 1
ATOM 1377 N N . LEU A 1 174 ? -13.320 2.531 16.131 1.00 96.88 174 LEU A N 1
ATOM 1378 C CA . LEU A 1 174 ? -14.657 3.106 15.968 1.00 96.88 174 LEU A CA 1
ATOM 1379 C C . LEU A 1 174 ? -15.728 2.073 15.574 1.00 96.88 174 LEU A C 1
ATOM 1381 O O . LEU A 1 174 ? -16.898 2.438 15.474 1.00 96.88 174 LEU A O 1
ATOM 1385 N N . GLY A 1 175 ? -15.357 0.810 15.340 1.00 96.81 175 GLY A N 1
ATOM 1386 C CA . GLY A 1 175 ? -16.260 -0.246 14.872 1.00 96.81 175 GLY A CA 1
ATOM 1387 C C . GLY A 1 175 ? -16.450 -0.295 13.351 1.00 96.81 175 GLY A C 1
ATOM 1388 O O . GLY A 1 175 ? -17.301 -1.037 12.870 1.00 96.81 175 GLY A O 1
ATOM 1389 N N . ILE A 1 176 ? -15.671 0.468 12.576 1.00 98.06 176 ILE A N 1
ATOM 1390 C CA . ILE A 1 176 ? -15.744 0.470 11.110 1.00 98.06 176 ILE A CA 1
ATOM 1391 C C . ILE A 1 176 ? -14.846 -0.651 10.566 1.00 98.06 176 ILE A C 1
ATOM 1393 O O . ILE A 1 176 ? -13.630 -0.607 10.789 1.00 98.06 176 ILE A O 1
ATOM 1397 N N . PRO A 1 177 ? -15.380 -1.626 9.807 1.00 98.38 177 PRO A N 1
ATOM 1398 C CA . PRO A 1 177 ? -14.555 -2.673 9.227 1.00 98.38 177 PRO A CA 1
ATOM 1399 C C . PRO A 1 177 ? -13.556 -2.097 8.227 1.00 98.38 177 PRO A C 1
ATOM 1401 O O . PRO A 1 177 ? -13.940 -1.417 7.270 1.00 98.38 177 PRO A O 1
ATOM 1404 N N . CYS A 1 178 ? -12.274 -2.379 8.445 1.00 98.44 178 CYS A N 1
ATOM 1405 C CA . CYS A 1 178 ? -11.183 -1.816 7.660 1.00 98.44 178 CYS A CA 1
ATOM 1406 C C . CYS A 1 178 ? -10.089 -2.852 7.391 1.00 98.44 178 CYS A C 1
ATOM 1408 O O . CYS A 1 178 ? -9.756 -3.657 8.266 1.00 98.44 178 CYS A O 1
ATOM 1410 N N . ARG A 1 179 ? -9.500 -2.814 6.194 1.00 97.62 179 ARG A N 1
ATOM 1411 C CA . ARG A 1 179 ? -8.306 -3.591 5.830 1.00 97.62 179 ARG A CA 1
ATOM 1412 C C . ARG A 1 179 ? -7.296 -2.733 5.077 1.00 97.62 179 ARG A C 1
ATOM 1414 O O . ARG A 1 179 ? -7.662 -1.733 4.463 1.00 97.62 179 ARG A O 1
ATOM 1421 N N . ILE A 1 180 ? -6.031 -3.134 5.127 1.00 97.62 180 ILE A N 1
ATOM 1422 C CA . ILE A 1 180 ? -4.951 -2.519 4.348 1.00 97.62 180 ILE A CA 1
ATOM 1423 C C . ILE A 1 180 ? -4.817 -3.270 3.030 1.00 97.62 180 ILE A C 1
ATOM 1425 O O . ILE A 1 180 ? -4.883 -4.500 3.000 1.00 97.62 180 ILE A O 1
ATOM 1429 N N . VAL A 1 181 ? -4.622 -2.530 1.949 1.00 97.25 181 VAL A N 1
ATOM 1430 C CA . VAL A 1 181 ? -4.420 -3.064 0.607 1.00 97.25 181 VAL A CA 1
ATOM 1431 C C . VAL A 1 181 ? -3.086 -2.566 0.075 1.00 97.25 181 VAL A C 1
ATOM 1433 O O . VAL A 1 181 ? -2.812 -1.370 0.127 1.00 97.25 181 VAL A O 1
ATOM 1436 N N . THR A 1 182 ? -2.286 -3.483 -0.464 1.00 93.62 182 THR A N 1
ATOM 1437 C CA . THR A 1 182 ? -1.039 -3.179 -1.169 1.00 93.62 182 THR A CA 1
ATOM 1438 C C . THR A 1 182 ? -1.262 -3.276 -2.670 1.00 93.62 182 THR A C 1
ATOM 1440 O O . THR A 1 182 ? -1.735 -4.292 -3.177 1.00 93.62 182 THR A O 1
ATOM 1443 N N . VAL A 1 183 ? -0.857 -2.234 -3.386 1.00 90.94 183 VAL A N 1
ATOM 1444 C CA . VAL A 1 183 ? -0.889 -2.113 -4.843 1.00 90.94 183 VAL A CA 1
ATOM 1445 C C . VAL A 1 183 ? 0.542 -2.082 -5.354 1.00 90.94 183 VAL A C 1
ATOM 1447 O O . VAL A 1 183 ? 1.277 -1.125 -5.110 1.00 90.94 183 VAL A O 1
ATOM 1450 N N . TYR A 1 184 ? 0.952 -3.114 -6.081 1.00 86.88 184 TYR A N 1
ATOM 1451 C CA . TYR A 1 184 ? 2.283 -3.170 -6.679 1.00 86.88 184 TYR A CA 1
ATOM 1452 C C . TYR A 1 184 ? 2.330 -2.495 -8.043 1.00 86.88 184 TYR A C 1
ATOM 1454 O O . TYR A 1 184 ? 1.358 -2.516 -8.798 1.00 86.88 184 TYR A O 1
ATOM 1462 N N . ASN A 1 185 ? 3.503 -1.963 -8.389 1.00 79.56 185 ASN A N 1
ATOM 1463 C CA . ASN A 1 185 ? 3.741 -1.237 -9.637 1.00 79.56 185 ASN A CA 1
ATOM 1464 C C . ASN A 1 185 ? 2.798 -0.027 -9.797 1.00 79.56 185 ASN A C 1
ATOM 1466 O O . ASN A 1 185 ? 2.349 0.269 -10.904 1.00 79.56 185 ASN A O 1
ATOM 1470 N N . ALA A 1 186 ? 2.466 0.645 -8.691 1.00 75.44 186 ALA A N 1
ATOM 1471 C CA . ALA A 1 186 ? 1.542 1.771 -8.682 1.00 75.44 186 ALA A CA 1
ATOM 1472 C C . ALA A 1 186 ? 2.121 2.978 -9.435 1.00 75.44 186 ALA A C 1
ATOM 1474 O O . ALA A 1 186 ? 3.305 3.309 -9.297 1.00 75.44 186 ALA A O 1
ATOM 1475 N N . ILE A 1 187 ? 1.275 3.649 -10.216 1.00 73.38 187 ILE A N 1
ATOM 1476 C CA . ILE A 1 187 ? 1.626 4.893 -10.902 1.00 73.38 187 ILE A CA 1
ATOM 1477 C C . ILE A 1 187 ? 1.383 6.067 -9.955 1.00 73.38 187 ILE A C 1
ATOM 1479 O O . ILE A 1 187 ? 0.312 6.194 -9.371 1.00 73.38 187 ILE A O 1
ATOM 1483 N N . CYS A 1 188 ? 2.372 6.945 -9.831 1.00 66.25 188 CYS A N 1
ATOM 1484 C CA . CYS A 1 188 ? 2.287 8.161 -9.031 1.00 66.25 188 CYS A CA 1
ATOM 1485 C C . CYS A 1 188 ? 2.102 9.345 -9.985 1.00 66.25 188 CYS A C 1
ATOM 1487 O O . CYS A 1 188 ? 3.056 9.801 -10.613 1.00 66.25 188 CYS A O 1
ATOM 1489 N N . GLN A 1 189 ? 0.852 9.775 -10.168 1.00 62.97 189 GLN A N 1
ATOM 1490 C CA . GLN A 1 189 ? 0.474 10.766 -11.178 1.00 62.97 189 GLN A CA 1
ATOM 1491 C C . GLN A 1 189 ? 0.678 12.211 -10.730 1.00 62.97 189 GLN A C 1
ATOM 1493 O O . GLN A 1 189 ? 0.113 12.619 -9.727 1.00 62.97 189 GLN A O 1
ATOM 1498 N N . THR A 1 190 ? 1.310 13.039 -11.560 1.00 50.16 190 THR A N 1
ATOM 1499 C CA . THR A 1 190 ? 1.098 14.496 -11.531 1.00 50.16 190 THR A CA 1
ATOM 1500 C C . THR A 1 190 ? -0.197 14.838 -12.285 1.00 50.16 190 THR A C 1
ATOM 1502 O O . THR A 1 190 ? -0.496 14.188 -13.281 1.00 50.16 190 THR A O 1
ATOM 1505 N N . GLN A 1 191 ? -0.967 15.819 -11.802 1.00 50.84 191 GLN A N 1
ATOM 1506 C CA . GLN A 1 191 ? -2.335 16.179 -12.238 1.00 50.84 191 GLN A CA 1
ATOM 1507 C C . GLN A 1 191 ? -2.681 15.978 -13.738 1.00 50.84 191 GLN A C 1
ATOM 1509 O O . GLN A 1 191 ? -1.909 16.329 -14.626 1.00 50.84 191 GLN A O 1
ATOM 1514 N N . GLU A 1 192 ? -3.913 15.501 -13.981 1.00 50.75 192 GLU A N 1
ATOM 1515 C CA . GLU A 1 192 ? -4.671 15.537 -15.255 1.00 50.75 192 GLU A CA 1
ATOM 1516 C C . GLU A 1 192 ? -4.132 14.724 -16.447 1.00 50.75 192 GLU A C 1
ATOM 1518 O O . GLU A 1 192 ? -4.722 14.763 -17.527 1.00 50.75 192 GLU A O 1
ATOM 1523 N N . GLN A 1 193 ? -3.070 13.932 -16.278 1.00 55.56 193 GLN A N 1
ATOM 1524 C CA . GLN A 1 193 ? -2.575 13.050 -17.339 1.00 55.56 193 GLN A CA 1
ATOM 1525 C C . GLN A 1 193 ? -3.006 11.597 -17.119 1.00 55.56 193 GLN A C 1
ATOM 1527 O O . GLN A 1 193 ? -2.649 10.967 -16.128 1.00 55.56 193 GLN A O 1
ATOM 1532 N N . GLU A 1 194 ? -3.740 11.037 -18.085 1.00 58.66 194 GLU A N 1
ATOM 1533 C CA . GLU A 1 194 ? -4.126 9.615 -18.091 1.00 58.66 194 GLU A CA 1
ATOM 1534 C C . GLU A 1 194 ? -2.923 8.677 -18.311 1.00 58.66 194 GLU A C 1
ATOM 1536 O O . GLU A 1 194 ? -2.980 7.499 -17.963 1.00 58.66 194 GLU A O 1
ATOM 1541 N N . ASN A 1 195 ? -1.815 9.190 -18.860 1.00 70.75 195 ASN A N 1
ATOM 1542 C CA . ASN A 1 195 ? -0.633 8.414 -19.238 1.00 70.75 195 ASN A CA 1
ATOM 1543 C C . ASN A 1 195 ? 0.633 9.009 -18.614 1.00 70.75 195 ASN A C 1
ATOM 1545 O O . ASN A 1 195 ? 0.766 10.228 -18.541 1.00 70.75 195 ASN A O 1
ATOM 1549 N N . ILE A 1 196 ? 1.584 8.155 -18.227 1.00 73.38 196 ILE A N 1
ATOM 1550 C CA . ILE A 1 196 ? 2.908 8.581 -17.760 1.00 73.38 196 ILE A CA 1
ATOM 1551 C C . ILE A 1 196 ? 3.962 8.430 -18.853 1.00 73.38 196 ILE A C 1
ATOM 1553 O O . ILE A 1 196 ? 4.072 7.388 -19.499 1.00 73.38 196 ILE A O 1
ATOM 1557 N N . ASP A 1 197 ? 4.774 9.470 -19.022 1.00 77.56 197 ASP A N 1
ATOM 1558 C CA . ASP A 1 197 ? 5.846 9.512 -20.012 1.00 77.56 197 ASP A CA 1
ATOM 1559 C C . ASP A 1 197 ? 7.172 9.030 -19.412 1.00 77.56 197 ASP A C 1
ATOM 1561 O O . ASP A 1 197 ? 7.815 9.732 -18.629 1.00 77.56 197 ASP A O 1
ATOM 1565 N N . ILE A 1 198 ? 7.628 7.852 -19.830 1.00 77.75 198 ILE A N 1
ATOM 1566 C CA . ILE A 1 198 ? 8.927 7.298 -19.451 1.00 77.75 198 ILE A CA 1
ATOM 1567 C C . ILE A 1 198 ? 9.958 7.640 -20.525 1.00 77.75 198 ILE A C 1
ATOM 1569 O O . ILE A 1 198 ? 9.956 7.103 -21.635 1.00 77.75 198 ILE A O 1
ATOM 1573 N N . ASN A 1 199 ? 10.882 8.528 -20.180 1.00 82.31 199 ASN A N 1
ATOM 1574 C CA . ASN A 1 199 ? 11.836 9.107 -21.116 1.00 82.31 199 ASN A CA 1
ATOM 1575 C C . ASN A 1 199 ? 13.174 8.358 -21.115 1.00 82.31 199 ASN A C 1
ATOM 1577 O O . ASN A 1 199 ? 13.764 8.108 -20.063 1.00 82.31 199 ASN A O 1
ATOM 1581 N N . TRP A 1 200 ? 13.680 8.036 -22.300 1.00 81.19 200 TRP A N 1
ATOM 1582 C CA . TRP A 1 200 ? 14.970 7.387 -22.528 1.00 81.19 200 TRP A CA 1
ATOM 1583 C C . TRP A 1 200 ? 15.841 8.260 -23.422 1.00 81.19 200 TRP A C 1
ATOM 1585 O O . TRP A 1 200 ? 15.352 8.862 -24.374 1.00 81.19 200 TRP A O 1
ATOM 1595 N N . ASN A 1 201 ? 17.141 8.314 -23.151 1.00 83.12 201 ASN A N 1
ATOM 1596 C CA . ASN A 1 201 ? 18.080 9.069 -23.975 1.00 83.12 201 ASN A CA 1
ATOM 1597 C C . ASN A 1 201 ? 18.542 8.259 -25.206 1.00 83.12 201 ASN A C 1
ATOM 1599 O O . ASN A 1 201 ? 18.285 7.058 -25.351 1.00 83.12 201 ASN A O 1
ATOM 1603 N N . THR A 1 202 ? 19.280 8.914 -26.105 1.00 81.88 202 THR A N 1
ATOM 1604 C CA . THR A 1 202 ? 19.841 8.270 -27.311 1.00 81.88 202 THR A CA 1
ATOM 1605 C C . THR A 1 202 ? 20.876 7.179 -27.023 1.00 81.88 202 THR A C 1
ATOM 1607 O O . THR A 1 202 ? 21.136 6.350 -27.892 1.00 81.88 202 THR A O 1
ATOM 1610 N N . ARG A 1 203 ? 21.406 7.114 -25.794 1.00 77.62 203 ARG A N 1
ATOM 1611 C CA . ARG A 1 203 ? 22.294 6.042 -25.315 1.00 77.62 203 ARG A CA 1
ATOM 1612 C C . ARG A 1 203 ? 21.538 4.820 -24.793 1.00 77.62 203 ARG A C 1
ATOM 1614 O O . ARG A 1 203 ? 22.164 3.929 -24.235 1.00 77.62 203 ARG A O 1
ATOM 1621 N N . GLN A 1 204 ? 20.219 4.761 -24.979 1.00 76.19 204 GLN A N 1
ATOM 1622 C CA . GLN A 1 204 ? 19.379 3.669 -24.489 1.00 76.19 204 GLN A CA 1
ATOM 1623 C C . GLN A 1 204 ? 19.373 3.547 -22.963 1.00 76.19 204 GLN A C 1
ATOM 1625 O O . GLN A 1 204 ? 19.229 2.452 -22.436 1.00 76.19 204 GLN A O 1
ATOM 1630 N N . GLN A 1 205 ? 19.483 4.670 -22.250 1.00 74.25 205 GLN A N 1
ATOM 1631 C CA . GLN A 1 205 ? 19.406 4.724 -20.790 1.00 74.25 205 GLN A CA 1
ATOM 1632 C C . GLN A 1 205 ? 18.187 5.543 -20.335 1.00 74.25 205 GLN A C 1
ATOM 1634 O O . GLN A 1 205 ? 17.814 6.508 -21.012 1.00 74.25 205 GLN A O 1
ATOM 1639 N N . PRO A 1 206 ? 17.560 5.190 -19.199 1.00 73.94 206 PRO A N 1
ATOM 1640 C CA . PRO A 1 206 ? 16.436 5.944 -18.659 1.00 73.94 206 PRO A CA 1
ATOM 1641 C C . PRO A 1 206 ? 16.895 7.322 -18.165 1.00 73.94 206 PRO A C 1
ATOM 1643 O O . PRO A 1 206 ? 17.934 7.449 -17.518 1.00 73.94 206 PRO A O 1
ATOM 1646 N N . ILE A 1 207 ? 16.091 8.357 -18.409 1.00 76.06 207 ILE A N 1
ATOM 1647 C CA . ILE A 1 207 ? 16.305 9.698 -17.849 1.00 76.06 207 ILE A CA 1
ATOM 1648 C C . ILE A 1 207 ? 15.755 9.702 -16.418 1.00 76.06 207 ILE A C 1
ATOM 1650 O O . ILE A 1 207 ? 14.598 10.037 -16.164 1.00 76.06 207 ILE A O 1
ATOM 1654 N N . VAL A 1 208 ? 16.593 9.253 -15.480 1.00 63.97 208 VAL A N 1
ATOM 1655 C CA . VAL A 1 208 ? 16.192 8.902 -14.106 1.00 63.97 208 VAL A CA 1
ATOM 1656 C C . VAL A 1 208 ? 15.532 10.065 -13.365 1.00 63.97 208 VAL A C 1
ATOM 1658 O O . VAL A 1 208 ? 14.519 9.854 -12.710 1.00 63.97 208 VAL A O 1
ATOM 1661 N N . VAL A 1 209 ? 16.040 11.290 -13.529 1.00 62.47 209 VAL A N 1
ATOM 1662 C CA . VAL A 1 209 ? 15.517 12.487 -12.843 1.00 62.47 209 VAL A CA 1
ATOM 1663 C C . VAL A 1 209 ? 14.048 12.764 -13.177 1.00 62.47 209 VAL A C 1
ATOM 1665 O O . VAL A 1 209 ? 13.292 13.212 -12.319 1.00 62.47 209 VAL A O 1
ATOM 1668 N N . VAL A 1 210 ? 13.636 12.483 -14.416 1.00 64.50 210 VAL A N 1
ATOM 1669 C CA . VAL A 1 210 ? 12.254 12.693 -14.869 1.00 64.50 210 VAL A CA 1
ATOM 1670 C C . VAL A 1 210 ? 11.385 11.486 -14.514 1.00 64.50 210 VAL A C 1
ATOM 1672 O O . VAL A 1 210 ? 10.256 11.643 -14.062 1.00 64.50 210 VAL A O 1
ATOM 1675 N N . ASN A 1 211 ? 11.919 10.273 -14.673 1.00 65.75 211 ASN A N 1
ATOM 1676 C CA . ASN A 1 211 ? 11.125 9.049 -14.563 1.00 65.75 211 ASN A CA 1
ATOM 1677 C C . ASN A 1 211 ? 10.918 8.563 -13.119 1.00 65.75 211 ASN A C 1
ATOM 1679 O O . ASN A 1 211 ? 9.944 7.861 -12.848 1.00 65.75 211 ASN A O 1
ATOM 1683 N N . SER A 1 212 ? 11.815 8.894 -12.184 1.00 57.69 212 SER A N 1
ATOM 1684 C CA . SER A 1 212 ? 11.798 8.351 -10.815 1.00 57.69 212 SER A CA 1
ATOM 1685 C C . SER A 1 212 ? 10.583 8.772 -9.980 1.00 57.69 212 SER A C 1
ATOM 1687 O O . SER A 1 212 ? 10.294 8.147 -8.962 1.00 57.69 212 SER A O 1
ATOM 1689 N N . LYS A 1 213 ? 9.852 9.803 -10.418 1.00 58.53 213 LYS A N 1
ATOM 1690 C CA . LYS A 1 213 ? 8.629 10.301 -9.772 1.00 58.53 213 LYS A CA 1
ATOM 1691 C C . LYS A 1 213 ? 7.359 9.544 -10.183 1.00 58.53 213 LYS A C 1
ATOM 1693 O O . LYS A 1 213 ? 6.323 9.729 -9.556 1.00 58.53 213 LYS A O 1
ATOM 1698 N N . LEU A 1 214 ? 7.427 8.712 -11.225 1.00 63.41 214 LEU A N 1
ATOM 1699 C CA . LEU A 1 214 ? 6.237 8.243 -11.946 1.00 63.41 214 LEU A CA 1
ATOM 1700 C C . LEU A 1 214 ? 5.714 6.879 -11.480 1.00 63.41 214 LEU A C 1
ATOM 1702 O O . LEU A 1 214 ? 4.561 6.544 -11.740 1.00 63.41 214 LEU A O 1
ATOM 1706 N N . THR A 1 215 ? 6.538 6.071 -10.806 1.00 70.00 215 THR A N 1
ATOM 1707 C CA . THR A 1 215 ? 6.177 4.696 -10.413 1.00 70.00 215 THR A CA 1
ATOM 1708 C C . THR A 1 215 ? 6.737 4.333 -9.046 1.00 70.00 215 THR A C 1
ATOM 1710 O O . THR A 1 215 ? 7.927 4.557 -8.807 1.00 70.00 215 THR A O 1
ATOM 1713 N N . ARG A 1 216 ? 5.939 3.670 -8.207 1.00 74.62 216 ARG A N 1
ATOM 1714 C CA . ARG A 1 216 ? 6.380 3.060 -6.945 1.00 74.62 216 ARG A CA 1
ATOM 1715 C C . ARG A 1 216 ? 6.336 1.527 -7.031 1.00 74.62 216 ARG A C 1
ATOM 1717 O O . ARG A 1 216 ? 5.440 0.987 -7.681 1.00 74.62 216 ARG A O 1
ATOM 1724 N N . PRO A 1 217 ? 7.285 0.814 -6.389 1.00 75.94 217 PRO A N 1
ATOM 1725 C CA . PRO A 1 217 ? 7.258 -0.651 -6.336 1.00 75.94 217 PRO A CA 1
ATOM 1726 C C . PRO A 1 217 ? 5.981 -1.164 -5.668 1.00 75.94 217 PRO A C 1
ATOM 1728 O O . PRO A 1 217 ? 5.378 -2.121 -6.145 1.00 75.94 217 PRO A O 1
ATOM 1731 N N . TRP A 1 218 ? 5.544 -0.471 -4.619 1.00 81.88 218 TRP A N 1
ATOM 1732 C CA . TRP A 1 218 ? 4.317 -0.708 -3.877 1.00 81.88 218 TRP A CA 1
ATOM 1733 C C . TRP A 1 218 ? 3.730 0.619 -3.395 1.00 81.88 218 TRP A C 1
ATOM 1735 O O . TRP A 1 218 ? 4.437 1.617 -3.236 1.00 81.88 218 TRP A O 1
ATOM 1745 N N . TYR A 1 219 ? 2.425 0.621 -3.175 1.00 85.12 219 TYR A N 1
ATOM 1746 C CA . TYR A 1 219 ? 1.661 1.722 -2.611 1.00 85.12 219 TYR A CA 1
ATOM 1747 C C . TYR A 1 219 ? 0.500 1.150 -1.808 1.00 85.12 219 TYR A C 1
ATOM 1749 O O . TYR A 1 219 ? -0.097 0.164 -2.237 1.00 85.12 219 TYR A O 1
ATOM 1757 N N . LEU A 1 220 ? 0.204 1.716 -0.645 1.00 89.31 220 LEU A N 1
ATOM 1758 C CA . LEU A 1 220 ? -0.801 1.179 0.257 1.00 89.31 220 LEU A CA 1
ATOM 1759 C C . LEU A 1 220 ? -1.918 2.185 0.481 1.00 89.31 220 LEU A C 1
ATOM 1761 O O . LEU A 1 220 ? -1.708 3.392 0.581 1.00 89.31 220 LEU A O 1
ATOM 1765 N N . TRP A 1 221 ? -3.123 1.655 0.599 1.00 93.62 221 TRP A N 1
ATOM 1766 C CA . TRP A 1 221 ? -4.288 2.396 1.049 1.00 93.62 221 TRP A CA 1
ATOM 1767 C C . TRP A 1 221 ? -5.139 1.505 1.941 1.00 93.62 221 TRP A C 1
ATOM 1769 O O . TRP A 1 221 ? -4.851 0.324 2.156 1.00 93.62 221 TRP A O 1
ATOM 1779 N N . ASN A 1 222 ? -6.225 2.065 2.446 1.00 97.62 222 ASN A N 1
ATOM 1780 C CA . ASN A 1 222 ? -7.215 1.335 3.207 1.00 97.62 222 ASN A CA 1
ATOM 1781 C C . ASN A 1 222 ? -8.448 1.056 2.361 1.00 97.62 222 ASN A C 1
ATOM 1783 O O . ASN A 1 222 ? -8.828 1.845 1.498 1.00 97.62 222 ASN A O 1
ATOM 1787 N N . GLU A 1 223 ? -9.114 -0.050 2.661 1.00 98.25 223 GLU A N 1
ATOM 1788 C CA . GLU A 1 223 ? -10.501 -0.250 2.282 1.00 98.25 223 GLU A CA 1
ATOM 1789 C C . GLU A 1 223 ? -11.379 -0.273 3.532 1.00 98.25 223 GLU A C 1
ATOM 1791 O O . GLU A 1 223 ? -11.088 -1.007 4.478 1.00 98.25 223 GLU A O 1
ATOM 1796 N N . CYS A 1 224 ? -12.465 0.501 3.527 1.00 98.25 224 CYS A N 1
ATOM 1797 C CA . CYS A 1 224 ? -13.505 0.446 4.556 1.00 98.25 224 CYS A CA 1
ATOM 1798 C C . CYS A 1 224 ? -14.804 -0.100 3.971 1.00 98.25 224 CYS A C 1
ATOM 1800 O O . CYS A 1 224 ? -15.219 0.308 2.884 1.00 98.25 224 CYS A O 1
ATOM 1802 N N . TRP A 1 225 ? -15.453 -1.015 4.688 1.00 97.94 225 TRP A N 1
ATOM 1803 C CA . TRP A 1 225 ? -16.739 -1.568 4.274 1.00 97.94 225 TRP A CA 1
ATOM 1804 C C . TRP A 1 225 ? -17.879 -0.678 4.764 1.00 97.94 225 TRP A C 1
ATOM 1806 O O . TRP A 1 225 ? -18.179 -0.655 5.959 1.00 97.94 225 TRP A O 1
ATOM 1816 N N . ILE A 1 226 ? -18.513 0.055 3.845 1.00 96.75 226 ILE A N 1
ATOM 1817 C CA . ILE A 1 226 ? -19.613 0.967 4.176 1.00 96.75 226 ILE A CA 1
ATOM 1818 C C . ILE A 1 226 ? -20.720 0.975 3.117 1.00 96.75 226 ILE A C 1
ATOM 1820 O O . ILE A 1 226 ? -20.495 0.776 1.920 1.00 96.75 226 ILE A O 1
ATOM 1824 N N . ARG A 1 227 ? -21.939 1.263 3.562 1.00 94.94 227 ARG A N 1
ATOM 1825 C CA . ARG A 1 227 ? -23.085 1.620 2.735 1.00 94.94 227 ARG A CA 1
ATOM 1826 C C . ARG A 1 227 ? -22.942 3.074 2.301 1.00 94.94 227 ARG A C 1
ATOM 1828 O O . ARG A 1 227 ? -22.721 3.959 3.125 1.00 94.94 227 ARG A O 1
ATOM 1835 N N . ARG A 1 228 ? -23.058 3.311 0.998 1.00 92.50 228 ARG A N 1
ATOM 1836 C CA . ARG A 1 228 ? -22.978 4.636 0.379 1.00 92.50 228 ARG A CA 1
ATOM 1837 C C . ARG A 1 228 ? -24.381 5.164 0.137 1.00 92.50 228 ARG A C 1
ATOM 1839 O O . ARG A 1 228 ? -24.887 5.067 -0.972 1.00 92.50 228 ARG A O 1
ATOM 1846 N N . ASP A 1 229 ? -25.009 5.689 1.188 1.00 89.75 229 ASP A N 1
ATOM 1847 C CA . ASP A 1 229 ? -26.375 6.242 1.125 1.00 89.75 229 ASP A CA 1
ATOM 1848 C C . ASP A 1 229 ? -26.477 7.470 0.193 1.00 89.75 229 ASP A C 1
ATOM 1850 O O . ASP A 1 229 ? -27.561 7.832 -0.260 1.00 89.75 229 ASP A O 1
ATOM 1854 N N . ASP A 1 230 ? -25.337 8.076 -0.145 1.00 88.81 230 ASP A N 1
ATOM 1855 C CA . ASP A 1 230 ? -25.188 9.150 -1.124 1.00 88.81 230 ASP A CA 1
ATOM 1856 C C . ASP A 1 230 ? -25.115 8.664 -2.589 1.00 88.81 230 ASP A C 1
ATOM 1858 O O . ASP A 1 230 ? -25.130 9.486 -3.507 1.00 88.81 230 ASP A O 1
ATOM 1862 N N . LEU A 1 231 ? -25.038 7.349 -2.829 1.00 91.69 231 LEU A N 1
ATOM 1863 C CA . LEU A 1 231 ? -24.902 6.723 -4.148 1.00 91.69 231 LEU A CA 1
ATOM 1864 C C . LEU A 1 231 ? -25.907 5.569 -4.350 1.00 91.69 231 LEU A C 1
ATOM 1866 O O . LEU A 1 231 ? -26.495 5.062 -3.397 1.00 91.69 231 LEU A O 1
ATOM 1870 N N . PRO A 1 232 ? -26.096 5.079 -5.592 1.00 93.38 232 PRO A N 1
ATOM 1871 C CA . PRO A 1 232 ? -26.808 3.824 -5.821 1.00 93.38 232 PRO A CA 1
ATOM 1872 C C . PRO A 1 232 ? -26.212 2.659 -5.016 1.00 93.38 232 PRO A C 1
ATOM 1874 O O . PRO A 1 232 ? -24.992 2.507 -4.948 1.00 93.38 232 PRO A O 1
ATOM 1877 N N . VAL A 1 233 ? -27.077 1.786 -4.483 1.00 91.81 233 VAL A N 1
ATOM 1878 C CA . VAL A 1 233 ? -26.699 0.695 -3.559 1.00 91.81 233 VAL A CA 1
ATOM 1879 C C . VAL A 1 233 ? -25.577 -0.209 -4.087 1.00 91.81 233 VAL A C 1
ATOM 1881 O O . VAL A 1 233 ? -24.765 -0.691 -3.305 1.00 91.81 233 VAL A O 1
ATOM 1884 N N . TYR A 1 234 ? -25.479 -0.378 -5.410 1.00 92.94 234 TYR A N 1
ATOM 1885 C CA . TYR A 1 234 ? -24.428 -1.151 -6.078 1.00 92.94 234 TYR A CA 1
ATOM 1886 C C . TYR A 1 234 ? -23.000 -0.660 -5.766 1.00 92.94 234 TYR A C 1
ATOM 1888 O O . TYR A 1 234 ? -22.063 -1.449 -5.809 1.00 92.94 234 TYR A O 1
ATOM 1896 N N . TYR A 1 235 ? -22.824 0.621 -5.426 1.00 95.44 235 TYR A N 1
ATOM 1897 C CA . TYR A 1 235 ? -21.518 1.201 -5.094 1.00 95.44 235 TYR A CA 1
ATOM 1898 C C . TYR A 1 235 ? -21.153 1.106 -3.607 1.00 95.44 235 TYR A C 1
ATOM 1900 O O . TYR A 1 235 ? -20.069 1.550 -3.219 1.00 95.44 235 TYR A O 1
ATOM 1908 N N . SER A 1 236 ? -22.030 0.525 -2.784 1.00 95.31 236 SER A N 1
ATOM 1909 C CA . SER A 1 236 ? -21.738 0.177 -1.389 1.00 95.31 236 SER A CA 1
ATOM 1910 C C . SER A 1 236 ? -20.762 -1.003 -1.288 1.00 95.31 236 SER A C 1
ATOM 1912 O O . SER A 1 236 ? -20.484 -1.687 -2.270 1.00 95.31 236 SER A O 1
ATOM 1914 N N . GLY A 1 237 ? -20.253 -1.253 -0.083 1.00 96.81 237 GLY A N 1
ATOM 1915 C CA . GLY A 1 237 ? -19.243 -2.273 0.195 1.00 96.81 237 GLY A CA 1
ATOM 1916 C C . GLY A 1 237 ? -17.872 -1.633 0.385 1.00 96.81 237 GLY A C 1
ATOM 1917 O O . GLY A 1 237 ? -17.775 -0.555 0.973 1.00 96.81 237 GLY A O 1
ATOM 1918 N N . TRP A 1 238 ? -16.813 -2.269 -0.116 1.00 97.94 238 TRP A N 1
ATOM 1919 C CA . TRP A 1 238 ? -15.448 -1.755 0.016 1.00 97.94 238 TRP A CA 1
ATOM 1920 C C . TRP A 1 238 ? -15.257 -0.411 -0.694 1.00 97.94 238 TRP A C 1
ATOM 1922 O O . TRP A 1 238 ? -15.522 -0.269 -1.892 1.00 97.94 238 TRP A O 1
ATOM 1932 N N . GLN A 1 239 ? -14.776 0.570 0.065 1.00 97.69 239 GLN A N 1
ATOM 1933 C CA . GLN A 1 239 ? -14.390 1.886 -0.423 1.00 97.69 239 GLN A CA 1
ATOM 1934 C C . GLN A 1 239 ? -12.902 2.102 -0.177 1.00 97.69 239 GLN A C 1
ATOM 1936 O O . GLN A 1 239 ? -12.458 1.895 0.945 1.00 97.69 239 GLN A O 1
ATOM 1941 N N . VAL A 1 240 ? -12.160 2.563 -1.179 1.00 96.69 240 VAL A N 1
ATOM 1942 C CA . VAL A 1 240 ? -10.764 2.989 -1.049 1.00 96.69 240 VAL A CA 1
ATOM 1943 C C . VAL A 1 240 ? -10.696 4.320 -0.310 1.00 96.69 240 VAL A C 1
ATOM 1945 O O . VAL A 1 240 ? -11.383 5.274 -0.687 1.00 96.69 240 VAL A O 1
ATOM 1948 N N . ILE A 1 241 ? -9.846 4.383 0.711 1.00 95.00 241 ILE A N 1
ATOM 1949 C CA . ILE A 1 241 ? -9.436 5.599 1.406 1.00 95.00 241 ILE A CA 1
ATOM 1950 C C . ILE A 1 241 ? -7.919 5.610 1.446 1.00 95.00 241 ILE A C 1
ATOM 1952 O O . ILE A 1 241 ? -7.298 4.670 1.937 1.00 95.00 241 ILE A O 1
ATOM 1956 N N . ASP A 1 242 ? -7.333 6.691 0.958 1.00 89.94 242 ASP A N 1
ATOM 1957 C CA . ASP A 1 242 ? -5.899 6.915 1.041 1.00 89.94 242 ASP A CA 1
ATOM 1958 C C . ASP A 1 242 ? -5.655 8.141 1.919 1.00 89.94 242 ASP A C 1
ATOM 1960 O O . ASP A 1 242 ? -6.147 9.242 1.653 1.00 89.94 242 ASP A O 1
ATOM 1964 N N . SER A 1 243 ? -4.981 7.881 3.036 1.00 86.75 243 SER A N 1
ATOM 1965 C CA . SER A 1 243 ? -4.676 8.832 4.101 1.00 86.75 243 SER A CA 1
ATOM 1966 C C . SER A 1 243 ? -3.275 9.422 3.993 1.00 86.75 243 SER A C 1
ATOM 1968 O O . SER A 1 243 ? -2.872 10.222 4.839 1.00 86.75 243 SER A O 1
ATOM 1970 N N . SER A 1 244 ? -2.523 9.044 2.958 1.00 75.81 244 SER A N 1
ATOM 1971 C CA . SER A 1 244 ? -1.220 9.628 2.701 1.00 75.81 244 SER A CA 1
ATOM 1972 C C . SER A 1 244 ? -1.335 10.948 1.945 1.00 75.81 244 SER A C 1
ATOM 1974 O O . SER A 1 244 ? -2.177 11.123 1.063 1.00 75.81 244 SER A O 1
ATOM 1976 N N . SER A 1 245 ? -0.476 11.905 2.299 1.00 62.53 245 SER A N 1
ATOM 1977 C CA . SER A 1 245 ? -0.329 13.135 1.535 1.00 62.53 245 SER A CA 1
ATOM 1978 C C . SER A 1 245 ? 0.319 12.805 0.193 1.00 62.53 245 SER A C 1
ATOM 1980 O O . SER A 1 245 ? 1.531 12.637 0.068 1.00 62.53 245 SER A O 1
ATOM 1982 N N . ILE A 1 246 ? -0.495 12.721 -0.851 1.00 53.34 246 ILE A N 1
ATOM 1983 C CA . ILE A 1 246 ? 0.031 12.776 -2.207 1.00 53.34 246 ILE A CA 1
ATOM 1984 C C . ILE A 1 246 ? 0.390 14.245 -2.488 1.00 53.34 246 ILE A C 1
ATOM 1986 O O . ILE A 1 246 ? -0.463 15.045 -2.880 1.00 53.34 246 ILE A O 1
ATOM 1990 N N . ASP A 1 247 ? 1.638 14.616 -2.200 1.00 48.16 247 ASP A N 1
ATOM 1991 C CA . ASP A 1 247 ? 2.166 15.961 -2.424 1.00 48.16 247 ASP A CA 1
ATOM 1992 C C . ASP A 1 247 ? 2.490 16.144 -3.906 1.00 48.16 247 ASP A C 1
ATOM 1994 O O . ASP A 1 247 ? 3.372 15.473 -4.443 1.00 48.16 247 ASP A O 1
ATOM 1998 N N . TYR A 1 248 ? 1.764 17.034 -4.579 1.00 46.28 248 TYR A N 1
ATOM 1999 C CA . TYR A 1 248 ? 2.146 17.427 -5.932 1.00 46.28 248 TYR A CA 1
ATOM 2000 C C . TYR A 1 248 ? 2.294 18.913 -6.156 1.00 46.28 248 TYR A C 1
ATOM 2002 O O . TYR A 1 248 ? 2.890 19.219 -7.170 1.00 46.28 248 TYR A O 1
ATOM 2010 N N . ASN A 1 249 ? 1.794 19.800 -5.285 1.00 39.69 249 ASN A N 1
ATOM 2011 C CA . ASN A 1 249 ? 1.897 21.261 -5.443 1.00 39.69 249 ASN A CA 1
ATOM 2012 C C . ASN A 1 249 ? 1.247 21.997 -4.249 1.00 39.69 249 ASN A C 1
ATOM 2014 O O . ASN A 1 249 ? 0.261 22.713 -4.425 1.00 39.69 249 ASN A O 1
ATOM 2018 N N . THR A 1 250 ? 1.771 21.860 -3.025 1.00 39.72 250 THR A N 1
ATOM 2019 C CA . THR A 1 250 ? 1.410 22.707 -1.853 1.00 39.72 250 THR A CA 1
ATOM 2020 C C . THR A 1 250 ? 0.022 22.506 -1.220 1.00 39.72 250 THR A C 1
ATOM 2022 O O . THR A 1 250 ? -0.402 23.324 -0.404 1.00 39.72 250 THR A O 1
ATOM 2025 N N . LYS A 1 251 ? -0.703 21.426 -1.547 1.00 48.53 251 LYS A N 1
ATOM 2026 C CA . LYS A 1 251 ? -1.957 21.067 -0.860 1.00 48.53 251 LYS A CA 1
ATOM 2027 C C . LYS A 1 251 ? -2.051 19.567 -0.633 1.00 48.53 251 LYS A C 1
ATOM 2029 O O . LYS A 1 251 ? -1.992 18.796 -1.588 1.00 48.53 251 LYS A O 1
ATOM 2034 N N . ILE A 1 252 ? -2.296 19.171 0.613 1.00 55.72 252 ILE A N 1
ATOM 2035 C CA . ILE A 1 252 ? -2.620 17.7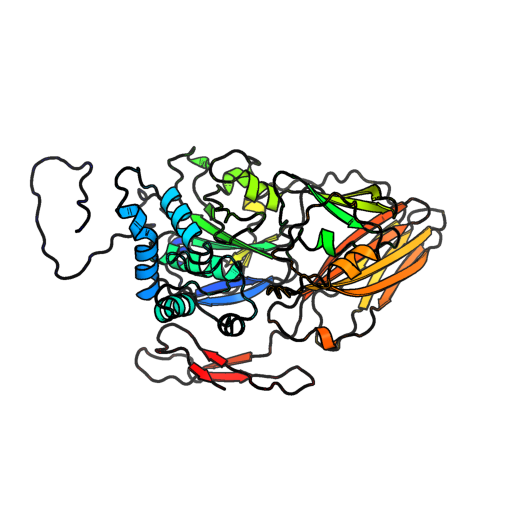86 0.960 1.00 55.72 252 ILE A CA 1
ATOM 2036 C C . ILE A 1 252 ? -3.915 17.389 0.268 1.00 55.72 252 ILE A C 1
ATOM 2038 O O . ILE A 1 252 ? -4.988 17.954 0.517 1.00 55.72 252 ILE A O 1
ATOM 2042 N N . ARG A 1 253 ? -3.811 16.396 -0.614 1.00 63.16 253 ARG A N 1
ATOM 2043 C CA . ARG A 1 253 ? -4.964 15.812 -1.283 1.00 63.16 253 ARG A CA 1
ATOM 2044 C C . ARG A 1 253 ? -5.569 14.725 -0.402 1.00 63.16 253 ARG A C 1
ATOM 2046 O O . ARG A 1 253 ? -4.870 13.841 0.070 1.00 63.16 253 ARG A O 1
ATOM 2053 N N . ARG A 1 254 ? -6.883 14.802 -0.196 1.00 73.12 254 ARG A N 1
ATOM 2054 C CA . ARG A 1 254 ? -7.677 13.788 0.513 1.00 73.12 254 ARG A CA 1
ATOM 2055 C C . ARG A 1 254 ? -8.308 12.886 -0.533 1.00 73.12 254 ARG A C 1
ATOM 2057 O O . ARG A 1 254 ? -8.965 13.419 -1.427 1.00 73.12 254 ARG A O 1
ATOM 2064 N N . ILE A 1 255 ? -8.130 11.573 -0.419 1.00 84.38 255 ILE A N 1
ATOM 2065 C CA . ILE A 1 255 ? -8.658 10.619 -1.396 1.00 84.38 255 ILE A CA 1
ATOM 2066 C C . ILE A 1 255 ? -9.636 9.657 -0.722 1.00 84.38 255 ILE A C 1
ATOM 2068 O O . ILE A 1 255 ? -9.317 8.993 0.266 1.00 84.38 255 ILE A O 1
ATOM 2072 N N . GLY A 1 256 ? -10.833 9.569 -1.299 1.00 88.62 256 GLY A N 1
ATOM 2073 C CA . GLY A 1 256 ? -11.883 8.643 -0.892 1.00 88.62 256 GLY A CA 1
ATOM 2074 C C . GLY A 1 256 ? -12.906 9.228 0.095 1.00 88.62 256 GLY A C 1
ATOM 2075 O O . GLY A 1 256 ? -12.776 10.367 0.553 1.00 88.62 256 GLY A O 1
ATOM 2076 N N . PRO A 1 257 ? -13.971 8.477 0.424 1.00 94.12 257 PRO A N 1
ATOM 2077 C CA . PRO A 1 257 ? -14.192 7.074 0.072 1.00 94.12 257 PRO A CA 1
ATOM 2078 C C . PRO A 1 257 ? -14.583 6.863 -1.401 1.00 94.12 257 PRO A C 1
ATOM 2080 O O . PRO A 1 257 ? -15.567 7.417 -1.904 1.00 94.12 257 PRO A O 1
ATOM 2083 N N . CYS A 1 258 ? -13.804 6.031 -2.088 1.00 94.19 258 CYS A N 1
ATOM 2084 C CA . CYS A 1 258 ? -13.937 5.720 -3.509 1.00 94.19 258 CYS A CA 1
ATOM 2085 C C . CYS A 1 258 ? -14.441 4.279 -3.697 1.00 94.19 258 CYS A C 1
ATOM 2087 O O . CYS A 1 258 ? -13.827 3.342 -3.202 1.00 94.19 258 CYS A O 1
ATOM 2089 N N . SER A 1 259 ? -15.554 4.076 -4.405 1.00 96.62 259 SER A N 1
ATOM 2090 C CA . SER A 1 259 ? -16.165 2.744 -4.528 1.00 96.62 259 SER A CA 1
ATOM 2091 C C . SER A 1 259 ? -15.320 1.794 -5.382 1.00 96.62 259 SER A C 1
ATOM 2093 O O . SER A 1 259 ? -15.114 2.036 -6.572 1.00 96.62 259 SER A O 1
ATOM 2095 N N . VAL A 1 260 ? -14.912 0.657 -4.809 1.00 96.62 260 VAL A N 1
ATOM 2096 C CA . VAL A 1 260 ? -14.178 -0.400 -5.532 1.00 96.62 260 VAL A CA 1
ATOM 2097 C C . VAL A 1 260 ? -15.017 -0.963 -6.683 1.00 96.62 260 VAL A C 1
ATOM 2099 O O . VAL A 1 260 ? -14.506 -1.201 -7.776 1.00 96.62 260 VAL A O 1
ATOM 2102 N N . ALA A 1 261 ? -16.335 -1.080 -6.490 1.00 95.38 261 ALA A N 1
ATOM 2103 C CA . ALA A 1 261 ? -17.261 -1.498 -7.540 1.00 95.38 261 ALA A CA 1
ATOM 2104 C C . ALA A 1 261 ? -17.314 -0.500 -8.714 1.00 95.38 261 ALA A C 1
ATOM 2106 O O . ALA A 1 261 ? -17.415 -0.917 -9.873 1.00 95.38 261 ALA A O 1
ATOM 2107 N N . ALA A 1 262 ? -17.210 0.807 -8.438 1.00 93.19 262 ALA A N 1
ATOM 2108 C CA . ALA A 1 262 ? -17.126 1.833 -9.479 1.00 93.19 262 ALA A CA 1
ATOM 2109 C C . ALA A 1 262 ? -15.811 1.730 -10.263 1.00 93.19 262 ALA A C 1
ATOM 2111 O O . ALA A 1 262 ? -15.845 1.720 -11.495 1.00 93.19 262 ALA A O 1
ATOM 2112 N N . LEU A 1 263 ? -14.682 1.555 -9.562 1.00 91.50 263 LEU A N 1
ATOM 2113 C CA . LEU A 1 263 ? -13.363 1.360 -10.175 1.00 91.50 263 LEU A CA 1
ATOM 2114 C C . LEU A 1 263 ? -13.351 0.148 -11.112 1.00 91.50 263 LEU A C 1
ATOM 2116 O O . LEU A 1 263 ? -12.963 0.277 -12.273 1.00 91.50 263 LEU A O 1
ATOM 2120 N N . LYS A 1 264 ? -13.875 -0.996 -10.651 1.00 91.62 264 LYS A N 1
ATOM 2121 C CA . LYS A 1 264 ? -14.014 -2.217 -11.461 1.00 91.62 264 LYS A CA 1
ATOM 2122 C C . LYS A 1 264 ? -14.829 -2.003 -12.728 1.00 91.62 264 LYS A C 1
ATOM 2124 O O . LYS A 1 264 ? -14.526 -2.580 -13.768 1.00 91.62 264 LYS A O 1
ATOM 2129 N N . SER A 1 265 ? -15.874 -1.190 -12.626 1.00 89.44 265 SER A N 1
ATOM 2130 C CA . SER A 1 265 ? -16.798 -0.911 -13.726 1.00 89.44 265 SER A CA 1
ATOM 2131 C C . SER A 1 265 ? -16.277 0.167 -14.685 1.00 89.44 265 SER A C 1
ATOM 2133 O O . SER A 1 265 ? -16.963 0.494 -15.649 1.00 89.44 265 SER A O 1
ATOM 2135 N N . GLY A 1 266 ? -15.087 0.732 -14.442 1.00 84.75 266 GLY A N 1
ATOM 2136 C CA . GLY A 1 266 ? -14.512 1.787 -15.277 1.00 84.75 266 GLY A CA 1
ATOM 2137 C C . GLY A 1 266 ? -15.121 3.173 -15.065 1.00 84.75 266 GLY A C 1
ATOM 2138 O O . GLY A 1 266 ? -14.989 4.035 -15.928 1.00 84.75 266 GLY A O 1
ATOM 2139 N N . ILE A 1 267 ? -15.818 3.401 -13.948 1.00 85.50 267 ILE A N 1
ATOM 2140 C CA . ILE A 1 267 ? -16.514 4.662 -13.677 1.00 85.50 267 ILE A CA 1
ATOM 2141 C C . ILE A 1 267 ? -15.602 5.563 -12.844 1.00 85.50 267 ILE A C 1
ATOM 2143 O O . ILE A 1 267 ? -15.451 5.369 -11.640 1.00 85.50 267 ILE A O 1
ATOM 2147 N N . SER A 1 268 ? -15.018 6.569 -13.493 1.00 76.69 268 SER A N 1
ATOM 2148 C CA . SER A 1 268 ? -14.041 7.492 -12.901 1.00 76.69 268 SER A CA 1
ATOM 2149 C C . SER A 1 268 ? -14.624 8.841 -12.441 1.00 76.69 268 SER A C 1
ATOM 2151 O O . SER A 1 268 ? -13.921 9.641 -11.839 1.00 76.69 268 SER A O 1
ATOM 2153 N N . GLY A 1 269 ? -15.908 9.119 -12.699 1.00 80.38 269 GLY A N 1
ATOM 2154 C CA . GLY A 1 269 ? -16.562 10.396 -12.359 1.00 80.38 269 GLY A CA 1
ATOM 2155 C C . GLY A 1 269 ? -17.435 10.379 -11.097 1.00 80.38 269 GLY A C 1
ATOM 2156 O O . GLY A 1 269 ? -18.197 11.317 -10.865 1.00 80.38 269 GLY A O 1
ATOM 2157 N N . LEU A 1 270 ? -17.398 9.304 -10.305 1.00 88.00 270 LEU A N 1
ATOM 2158 C CA . LEU A 1 270 ? -18.260 9.120 -9.136 1.00 88.00 270 LEU A CA 1
ATOM 2159 C C . LEU A 1 270 ? -17.646 9.749 -7.878 1.00 88.00 270 LEU A C 1
ATOM 2161 O O . LEU A 1 270 ? -16.442 9.649 -7.627 1.00 88.00 270 LEU A O 1
ATOM 2165 N N . LYS A 1 271 ? -18.474 10.347 -7.021 1.00 85.31 271 LYS A N 1
ATOM 2166 C CA . LYS A 1 271 ? -17.988 10.806 -5.715 1.00 85.31 271 LYS A CA 1
ATOM 2167 C C . LYS A 1 271 ? -17.511 9.604 -4.878 1.00 85.31 271 LYS A C 1
ATOM 2169 O O . LYS A 1 271 ? -18.226 8.611 -4.780 1.00 85.31 271 LYS A O 1
ATOM 2174 N N . TRP A 1 272 ? -16.360 9.627 -4.219 1.00 83.81 272 TRP A N 1
ATOM 2175 C CA . TRP A 1 272 ? -15.348 10.682 -4.139 1.00 83.81 272 TRP A CA 1
ATOM 2176 C C . TRP A 1 272 ? -14.065 10.222 -4.830 1.00 83.81 272 TRP A C 1
ATOM 2178 O O . TRP A 1 272 ? -13.710 9.053 -4.715 1.00 83.81 272 TRP A O 1
ATOM 2188 N N . ASP A 1 273 ? -13.387 11.137 -5.528 1.00 86.62 273 ASP A N 1
ATOM 2189 C CA . ASP A 1 273 ? -12.021 10.968 -6.056 1.00 86.62 273 ASP A CA 1
ATOM 2190 C C . ASP A 1 273 ? -11.786 9.679 -6.883 1.00 86.62 273 ASP A C 1
ATOM 2192 O O . ASP A 1 273 ? -10.669 9.165 -6.949 1.00 86.62 273 ASP A O 1
ATOM 2196 N N . THR A 1 274 ? -12.829 9.127 -7.528 1.00 86.94 274 THR A N 1
ATOM 2197 C CA . THR A 1 274 ? -12.690 7.892 -8.331 1.00 86.94 274 THR A CA 1
ATOM 2198 C C . THR A 1 274 ? -11.706 8.060 -9.472 1.00 86.94 274 THR A C 1
ATOM 2200 O O . THR A 1 274 ? -10.981 7.111 -9.759 1.00 86.94 274 THR A O 1
ATOM 2203 N N . ILE A 1 275 ? -11.640 9.244 -10.087 1.00 83.19 275 ILE A N 1
ATOM 2204 C CA . ILE A 1 275 ? -10.693 9.524 -11.166 1.00 83.19 275 ILE A CA 1
ATOM 2205 C C . ILE A 1 275 ? -9.260 9.282 -10.714 1.00 83.19 275 ILE A C 1
ATOM 2207 O O . ILE A 1 275 ? -8.526 8.635 -11.443 1.00 83.19 275 ILE A O 1
ATOM 2211 N N . ASP A 1 276 ? -8.896 9.696 -9.500 1.00 80.88 276 ASP A N 1
ATOM 2212 C CA . ASP A 1 276 ? -7.523 9.627 -9.002 1.00 80.88 276 ASP A CA 1
ATOM 2213 C C . ASP A 1 276 ? -7.072 8.189 -8.782 1.00 80.88 276 ASP A C 1
ATOM 2215 O O . ASP A 1 276 ? -6.019 7.779 -9.268 1.00 80.88 276 ASP A O 1
ATOM 2219 N N . ILE A 1 277 ? -7.904 7.387 -8.116 1.00 85.62 277 ILE A N 1
A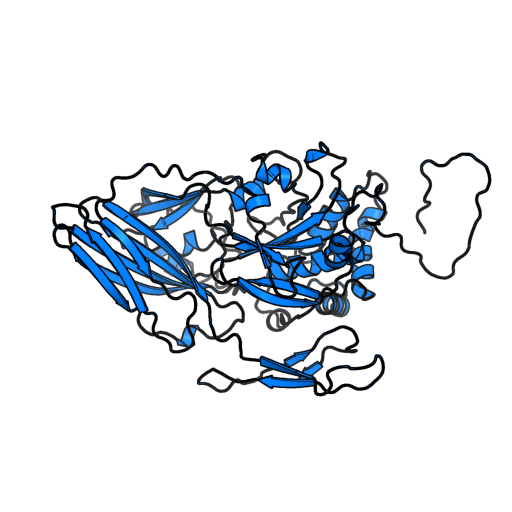TOM 2220 C CA . ILE A 1 277 ? -7.602 5.967 -7.917 1.00 85.62 277 ILE A CA 1
ATOM 2221 C C . ILE A 1 277 ? -7.661 5.204 -9.245 1.00 85.62 277 ILE A C 1
ATOM 2223 O O . ILE A 1 277 ? -6.803 4.363 -9.515 1.00 85.62 277 ILE A O 1
ATOM 2227 N N . TYR A 1 278 ? -8.645 5.496 -10.100 1.00 84.06 278 TYR A N 1
ATOM 2228 C CA . TYR A 1 278 ? -8.775 4.845 -11.404 1.00 84.06 278 TYR A CA 1
ATOM 2229 C C . TYR A 1 278 ? -7.528 5.063 -12.261 1.00 84.06 278 TYR A C 1
ATOM 2231 O O . TYR A 1 278 ? -7.014 4.124 -12.866 1.00 84.06 278 TYR A O 1
ATOM 2239 N N . SER A 1 279 ? -7.028 6.290 -12.251 1.00 77.88 279 SER A N 1
ATOM 2240 C CA . SER A 1 279 ? -5.797 6.737 -12.880 1.00 77.88 279 SER A CA 1
ATOM 2241 C C . SER A 1 279 ? -4.545 5.995 -12.393 1.00 77.88 279 SER A C 1
ATOM 2243 O O . SER A 1 279 ? -3.761 5.506 -13.208 1.00 77.88 279 SER A O 1
ATOM 2245 N N . ILE A 1 280 ? -4.374 5.851 -11.071 1.00 79.88 280 ILE A N 1
ATOM 2246 C CA . ILE A 1 280 ? -3.263 5.090 -10.464 1.00 79.88 280 ILE A CA 1
ATOM 2247 C C . ILE A 1 280 ? -3.277 3.631 -10.943 1.00 79.88 280 ILE A C 1
ATOM 2249 O O . ILE A 1 280 ? -2.224 3.026 -11.157 1.00 79.88 280 ILE A O 1
ATOM 2253 N N . LEU A 1 281 ? -4.475 3.066 -11.116 1.00 81.00 281 LEU A N 1
ATOM 2254 C CA . LEU A 1 281 ? -4.673 1.667 -11.482 1.00 81.00 281 LEU A CA 1
ATOM 2255 C C . LEU A 1 281 ? -4.589 1.404 -12.988 1.00 81.00 281 LEU A C 1
ATOM 2257 O O . LEU A 1 281 ? -4.137 0.329 -13.381 1.00 81.00 281 LEU A O 1
ATOM 2261 N N . ASN A 1 282 ? -5.052 2.328 -13.829 1.00 78.12 282 ASN A N 1
ATOM 2262 C CA . ASN A 1 282 ? -5.278 2.081 -15.258 1.00 78.12 282 ASN A CA 1
ATOM 2263 C C . ASN A 1 282 ? -4.471 2.989 -16.193 1.00 78.12 282 ASN A C 1
ATOM 2265 O O . ASN A 1 282 ? -4.621 2.858 -17.406 1.00 78.12 282 ASN A O 1
ATOM 2269 N N . GLY A 1 283 ? -3.625 3.880 -15.669 1.00 76.19 283 GLY A N 1
ATOM 2270 C CA . GLY A 1 283 ? -2.795 4.738 -16.510 1.00 76.19 283 GLY A CA 1
ATOM 2271 C C . GLY A 1 283 ? -1.830 3.943 -17.395 1.00 76.19 283 GLY A C 1
ATOM 2272 O O . GLY A 1 283 ? -1.321 2.896 -16.988 1.00 76.19 283 GLY A O 1
ATOM 2273 N N . ASN A 1 284 ? -1.570 4.428 -18.611 1.00 77.81 284 ASN A N 1
ATOM 2274 C CA . ASN A 1 284 ? -0.624 3.777 -19.525 1.00 77.81 284 ASN A CA 1
ATOM 2275 C C . ASN A 1 284 ? 0.801 4.294 -19.302 1.00 77.81 284 ASN A C 1
ATOM 2277 O O . ASN A 1 284 ? 0.999 5.451 -18.923 1.00 77.81 284 ASN A O 1
ATOM 2281 N N . LYS A 1 285 ? 1.805 3.463 -19.603 1.00 79.19 285 LYS A N 1
ATOM 2282 C CA . LYS A 1 285 ? 3.200 3.915 -19.706 1.00 79.19 285 LYS A CA 1
ATOM 2283 C C . LYS A 1 285 ? 3.550 4.166 -21.164 1.00 79.19 285 LYS A C 1
ATOM 2285 O O . LYS A 1 285 ? 3.607 3.236 -21.965 1.00 79.19 285 LYS A O 1
ATOM 2290 N N . THR A 1 286 ? 3.830 5.417 -21.498 1.00 80.75 286 THR A N 1
ATOM 2291 C CA . THR A 1 286 ? 4.292 5.814 -22.827 1.00 80.75 286 THR A CA 1
ATOM 2292 C C . THR A 1 286 ? 5.799 5.989 -22.795 1.00 80.75 286 THR A C 1
ATOM 2294 O O . THR A 1 286 ? 6.331 6.818 -22.062 1.00 80.75 286 THR A O 1
ATOM 2297 N N . TYR A 1 287 ? 6.515 5.212 -23.596 1.00 80.38 287 TYR A N 1
ATOM 2298 C CA . TYR A 1 287 ? 7.968 5.261 -23.660 1.00 80.38 287 TYR A CA 1
ATOM 2299 C C . TYR A 1 287 ? 8.427 6.162 -24.800 1.00 80.38 287 TYR A C 1
ATOM 2301 O O . TYR A 1 287 ? 8.065 5.955 -25.962 1.00 80.38 287 TYR A O 1
ATOM 2309 N N . TRP A 1 288 ? 9.285 7.126 -24.478 1.00 85.00 288 TRP A N 1
ATOM 2310 C CA . TRP A 1 288 ? 9.799 8.115 -25.423 1.00 85.00 288 TRP A CA 1
ATOM 2311 C C . TRP A 1 288 ? 11.314 8.030 -25.560 1.00 85.00 288 TRP A C 1
ATOM 2313 O O . TRP A 1 288 ? 12.034 7.919 -24.570 1.00 85.00 288 TRP A O 1
ATOM 2323 N N . LEU A 1 289 ? 11.810 8.144 -26.794 1.00 84.25 289 LEU A N 1
ATOM 2324 C CA . LEU A 1 289 ? 13.201 8.493 -27.064 1.00 84.25 289 LEU A CA 1
ATOM 2325 C C . LEU A 1 289 ? 13.346 10.006 -27.094 1.00 84.25 289 LEU A C 1
ATOM 2327 O O . LEU A 1 289 ? 12.741 10.635 -27.956 1.00 84.25 289 LEU A O 1
ATOM 2331 N N . VAL A 1 290 ? 14.181 10.567 -26.232 1.00 85.62 290 VAL A N 1
ATOM 2332 C CA . VAL A 1 290 ? 14.487 11.997 -26.209 1.00 85.62 290 VAL A CA 1
ATOM 2333 C C . VAL A 1 290 ? 15.851 12.234 -26.852 1.00 85.62 290 VAL A C 1
ATOM 2335 O O . VAL A 1 290 ? 16.847 11.603 -26.486 1.00 85.62 290 VAL A O 1
ATOM 2338 N N . TYR A 1 291 ? 15.893 13.137 -27.827 1.00 83.06 291 TYR A N 1
ATOM 2339 C CA . TYR A 1 291 ? 17.106 13.560 -28.524 1.00 83.06 291 TYR A CA 1
ATOM 2340 C C . TYR A 1 291 ? 17.750 14.782 -27.839 1.00 83.06 291 TYR A C 1
ATOM 2342 O O . TYR A 1 291 ? 17.061 15.510 -27.124 1.00 83.06 291 TYR A O 1
ATOM 2350 N N . PRO A 1 292 ? 19.056 15.056 -28.052 1.00 80.94 292 PRO A N 1
ATOM 2351 C CA . PRO A 1 292 ? 19.747 16.195 -27.422 1.00 80.94 292 PRO A CA 1
ATOM 2352 C C . PRO A 1 292 ? 19.206 17.580 -27.805 1.00 80.94 292 PRO A C 1
ATOM 2354 O O . PRO A 1 292 ? 19.635 18.588 -27.257 1.00 80.94 292 PRO A O 1
ATOM 2357 N N . ASN A 1 293 ? 18.342 17.654 -28.816 1.00 80.75 293 ASN A N 1
ATOM 2358 C CA . ASN A 1 293 ? 17.656 18.875 -29.230 1.00 80.75 293 ASN A CA 1
ATOM 2359 C C . ASN A 1 293 ? 16.282 19.040 -28.548 1.00 80.75 293 ASN A C 1
ATOM 2361 O O . ASN A 1 293 ? 15.607 20.032 -28.798 1.00 80.75 293 ASN A O 1
ATOM 2365 N N . GLY A 1 294 ? 15.874 18.088 -27.701 1.00 80.25 294 GLY A N 1
ATOM 2366 C CA . GLY A 1 294 ? 14.584 18.066 -27.009 1.00 80.25 294 GLY A CA 1
ATOM 2367 C C . GLY A 1 294 ? 13.468 17.328 -27.755 1.00 80.25 294 GLY A C 1
ATOM 2368 O O . GLY A 1 294 ? 12.418 17.086 -27.157 1.00 80.25 294 GLY A O 1
ATOM 2369 N N . ASP A 1 295 ? 13.685 16.922 -29.011 1.00 83.56 295 ASP A N 1
ATOM 2370 C CA . ASP A 1 295 ? 12.681 16.181 -29.777 1.00 83.56 295 ASP A CA 1
ATOM 2371 C C . ASP A 1 295 ? 12.407 14.816 -29.140 1.00 83.56 295 ASP A C 1
ATOM 2373 O O . ASP A 1 295 ? 13.316 14.148 -28.633 1.00 83.56 295 ASP A O 1
ATOM 2377 N N . ARG A 1 296 ? 11.146 14.375 -29.207 1.00 86.62 296 ARG A N 1
ATOM 2378 C CA . ARG A 1 296 ? 10.709 13.070 -28.701 1.00 86.62 296 ARG A CA 1
ATOM 2379 C C . ARG A 1 296 ? 10.205 12.184 -29.833 1.00 86.62 296 ARG A C 1
ATOM 2381 O O . ARG A 1 296 ? 9.417 12.620 -30.667 1.00 86.62 296 ARG A O 1
ATOM 2388 N N . LYS A 1 297 ? 10.613 10.915 -29.835 1.00 85.56 297 LYS A N 1
ATOM 2389 C CA . LYS A 1 297 ? 10.079 9.874 -30.725 1.00 85.56 297 LYS A CA 1
ATOM 2390 C C . LYS A 1 297 ? 9.404 8.785 -29.900 1.00 85.56 297 LYS A C 1
ATOM 2392 O O . LYS A 1 297 ? 10.038 8.214 -29.012 1.00 85.56 297 LYS A O 1
ATOM 2397 N N . LEU A 1 298 ? 8.139 8.497 -30.210 1.00 83.94 298 LEU A N 1
ATOM 2398 C CA . LEU A 1 298 ? 7.383 7.423 -29.566 1.00 83.94 298 LEU A CA 1
ATOM 2399 C C . LEU A 1 298 ? 8.092 6.086 -29.806 1.00 83.94 298 LEU A C 1
ATOM 2401 O O . LEU A 1 298 ? 8.450 5.770 -30.944 1.00 83.94 298 LEU A O 1
ATOM 2405 N N . ARG A 1 299 ? 8.317 5.326 -28.733 1.00 76.69 299 ARG A N 1
ATOM 2406 C CA . ARG A 1 299 ? 8.941 3.998 -28.789 1.00 76.69 299 ARG A CA 1
ATOM 2407 C C . ARG A 1 299 ? 7.937 2.884 -28.584 1.00 76.69 299 ARG A C 1
ATOM 2409 O O . ARG A 1 299 ? 7.916 1.943 -29.366 1.00 76.69 299 ARG A O 1
ATOM 2416 N N . ASN A 1 300 ? 7.174 2.978 -27.503 1.00 76.19 300 ASN A N 1
ATOM 2417 C CA . ASN A 1 300 ? 6.265 1.932 -27.071 1.00 76.19 300 ASN A CA 1
ATOM 2418 C C . ASN A 1 300 ? 5.159 2.527 -26.195 1.00 76.19 300 ASN A C 1
ATOM 2420 O O . ASN A 1 300 ? 5.360 3.571 -25.574 1.00 76.19 300 ASN A O 1
ATOM 2424 N N . ILE A 1 301 ? 4.025 1.841 -26.126 1.00 76.81 301 ILE A N 1
ATOM 2425 C CA . ILE A 1 301 ? 2.941 2.132 -25.192 1.00 76.81 301 ILE A CA 1
ATOM 2426 C C . ILE A 1 301 ? 2.611 0.822 -24.483 1.00 76.81 301 ILE A C 1
ATOM 2428 O O . ILE A 1 301 ? 2.193 -0.145 -25.115 1.00 76.81 301 ILE A O 1
ATOM 2432 N N . GLU A 1 302 ? 2.811 0.782 -23.170 1.00 74.38 302 GLU A N 1
ATOM 2433 C CA . GLU A 1 302 ? 2.289 -0.293 -22.332 1.00 74.38 302 GLU A CA 1
ATOM 2434 C C . GLU A 1 302 ? 0.900 0.113 -21.842 1.00 74.38 302 GLU A C 1
ATOM 2436 O O . GLU A 1 302 ? 0.749 0.943 -20.939 1.00 74.38 302 GLU A O 1
ATOM 2441 N N . GLU A 1 303 ? -0.120 -0.458 -22.481 1.00 69.31 303 GLU A N 1
ATOM 2442 C CA . GLU A 1 303 ? -1.515 -0.176 -22.163 1.00 69.31 303 GLU A CA 1
ATOM 2443 C C . GLU A 1 303 ? -1.994 -0.899 -20.893 1.00 69.31 303 GLU A C 1
ATOM 2445 O O . GLU A 1 303 ? -1.682 -2.068 -20.655 1.00 69.31 303 GLU A O 1
ATOM 2450 N N . ASN A 1 304 ? -2.850 -0.220 -20.125 1.00 60.00 304 ASN A N 1
ATOM 2451 C CA . ASN A 1 304 ? -3.704 -0.770 -19.070 1.00 60.00 304 ASN A CA 1
ATOM 2452 C C . ASN A 1 304 ? -2.991 -1.611 -17.997 1.00 60.00 304 ASN A C 1
ATOM 2454 O O . ASN A 1 304 ? -3.601 -2.562 -17.513 1.00 60.00 304 ASN A O 1
ATOM 2458 N N . MET A 1 305 ? -1.745 -1.289 -17.617 1.00 58.84 305 MET A N 1
ATOM 2459 C CA . MET A 1 305 ? -0.981 -1.900 -16.506 1.00 58.84 305 MET A CA 1
ATOM 2460 C C . MET A 1 305 ? -1.474 -3.304 -16.106 1.00 58.84 305 MET A C 1
ATOM 2462 O O . MET A 1 305 ? -1.943 -3.528 -14.986 1.00 58.84 305 MET A O 1
ATOM 2466 N N . ILE A 1 306 ? -1.421 -4.255 -17.049 1.00 54.03 306 ILE A N 1
ATOM 2467 C CA . ILE A 1 306 ? -1.902 -5.638 -16.851 1.00 54.03 306 ILE A CA 1
ATOM 2468 C C . ILE A 1 306 ? -1.155 -6.305 -15.675 1.00 54.03 306 ILE A C 1
ATOM 2470 O O . ILE A 1 306 ? -1.651 -7.240 -15.059 1.00 54.03 306 ILE A O 1
ATOM 2474 N N . ASN A 1 307 ? -0.004 -5.744 -15.297 1.00 58.22 307 ASN A N 1
ATOM 2475 C CA . ASN A 1 307 ? 0.918 -6.258 -14.291 1.00 58.22 307 ASN A CA 1
ATOM 2476 C C . ASN A 1 307 ? 0.758 -5.615 -12.894 1.00 58.22 307 ASN A C 1
ATOM 2478 O O . ASN A 1 307 ? 1.651 -5.747 -12.055 1.00 58.22 307 ASN A O 1
ATOM 2482 N N . THR A 1 308 ? -0.324 -4.871 -12.627 1.00 75.25 308 THR A N 1
ATOM 2483 C CA . THR A 1 308 ? -0.634 -4.400 -11.262 1.00 75.25 308 THR A CA 1
ATOM 2484 C C . THR A 1 308 ? -1.194 -5.565 -10.449 1.00 75.25 308 THR A C 1
ATOM 2486 O O . THR A 1 308 ? -2.298 -6.025 -10.729 1.00 75.25 308 THR A O 1
ATOM 2489 N N . LYS A 1 309 ? -0.460 -6.007 -9.425 1.00 88.94 309 LYS A N 1
ATOM 2490 C CA . LYS A 1 309 ? -0.941 -6.969 -8.425 1.00 88.94 309 LYS A CA 1
ATOM 2491 C C . LYS A 1 309 ? -1.475 -6.204 -7.217 1.00 88.94 309 LYS A C 1
ATOM 2493 O O . LYS A 1 309 ? -0.787 -5.314 -6.718 1.00 88.94 309 LYS A O 1
ATOM 2498 N N . ILE A 1 310 ? -2.678 -6.535 -6.760 1.00 93.94 310 ILE A N 1
ATOM 2499 C CA . ILE A 1 310 ? -3.326 -5.894 -5.612 1.00 93.94 310 ILE A CA 1
ATOM 2500 C C . ILE A 1 310 ? -3.664 -6.965 -4.584 1.00 93.94 310 ILE A C 1
ATOM 2502 O O . ILE A 1 310 ? -4.417 -7.890 -4.884 1.00 93.94 310 ILE A O 1
ATOM 2506 N N . ILE A 1 311 ? -3.115 -6.845 -3.378 1.00 95.94 311 ILE A N 1
ATOM 2507 C CA . ILE A 1 311 ? -3.257 -7.863 -2.332 1.00 95.94 311 ILE A CA 1
ATOM 2508 C C . ILE A 1 311 ? -3.656 -7.266 -0.986 1.00 95.94 311 ILE A C 1
ATOM 2510 O O . ILE A 1 311 ? -3.443 -6.087 -0.713 1.00 95.94 311 ILE A O 1
ATOM 2514 N N . THR A 1 312 ? -4.211 -8.108 -0.125 1.00 96.81 312 THR A N 1
ATOM 2515 C CA . THR A 1 312 ? -4.498 -7.812 1.285 1.00 96.81 312 THR A CA 1
ATOM 2516 C C . THR A 1 312 ? -4.254 -9.063 2.128 1.00 96.81 312 THR A C 1
ATOM 2518 O O . THR A 1 312 ? -4.033 -10.136 1.574 1.00 96.81 312 THR A O 1
ATOM 2521 N N . LYS A 1 313 ? -4.282 -8.964 3.459 1.00 95.62 313 LYS A N 1
ATOM 2522 C CA . LYS A 1 313 ? -4.184 -10.140 4.338 1.00 95.62 313 LYS A CA 1
ATOM 2523 C C . LYS A 1 313 ? -5.372 -11.083 4.100 1.00 95.62 313 LYS A C 1
ATOM 2525 O O . LYS A 1 313 ? -6.517 -10.638 4.012 1.00 95.62 313 LYS A O 1
ATOM 2530 N N . SER A 1 314 ? -5.090 -12.379 4.001 1.00 92.44 314 SER A N 1
ATOM 2531 C CA . SER A 1 314 ? -6.097 -13.414 3.776 1.00 92.44 314 SER A CA 1
ATOM 2532 C C . SER A 1 314 ? -7.012 -13.586 4.987 1.00 92.44 314 SER A C 1
ATOM 2534 O O . SER A 1 314 ? -6.560 -13.644 6.126 1.00 92.44 314 SER A O 1
ATOM 2536 N N . LEU A 1 315 ? -8.312 -13.738 4.720 1.00 89.31 315 LEU A N 1
ATOM 2537 C CA . LEU A 1 315 ? -9.299 -14.176 5.714 1.00 89.31 315 LEU A CA 1
ATOM 2538 C C . LEU A 1 315 ? -9.153 -15.660 6.083 1.00 89.31 315 LEU A C 1
ATOM 2540 O O . LEU A 1 315 ? -9.617 -16.075 7.138 1.00 89.31 315 LEU A O 1
ATOM 2544 N N . LYS A 1 316 ? -8.609 -16.480 5.173 1.00 80.62 316 LYS A N 1
ATOM 2545 C CA . LYS A 1 316 ? -8.691 -17.950 5.250 1.00 80.62 316 LYS A CA 1
ATOM 2546 C C . LYS A 1 316 ? -7.485 -18.590 5.919 1.00 80.62 316 LYS A C 1
ATOM 2548 O O . LYS A 1 316 ? -7.626 -19.650 6.518 1.00 80.62 316 LYS A O 1
ATOM 2553 N N . GLN A 1 317 ? -6.311 -17.994 5.738 1.00 79.50 317 GLN A N 1
ATOM 2554 C CA . GLN A 1 317 ? -5.047 -18.546 6.202 1.00 79.50 317 GLN A CA 1
ATOM 2555 C C . GLN A 1 317 ? -4.241 -17.462 6.900 1.00 79.50 317 GLN A C 1
ATOM 2557 O O . GLN A 1 317 ? -4.055 -16.362 6.378 1.00 79.50 317 GLN A O 1
ATOM 2562 N N . GLU A 1 318 ? -3.766 -17.794 8.093 1.00 72.25 318 GLU A N 1
ATOM 2563 C CA . GLU A 1 318 ? -2.901 -16.924 8.869 1.00 72.25 318 GLU A CA 1
ATOM 2564 C C . GLU A 1 318 ? -1.546 -16.779 8.160 1.00 72.25 318 GLU A C 1
ATOM 2566 O O . GLU A 1 318 ? -0.977 -17.759 7.687 1.00 72.25 318 GLU A O 1
ATOM 2571 N N . ASN A 1 319 ? -1.044 -15.547 8.061 1.00 76.75 319 ASN A N 1
ATOM 2572 C CA . ASN A 1 319 ? 0.200 -15.179 7.365 1.00 76.75 319 ASN A CA 1
ATOM 2573 C C . ASN A 1 319 ? 0.209 -15.327 5.829 1.00 76.75 319 ASN A C 1
ATOM 2575 O O . ASN A 1 319 ? 1.246 -15.097 5.209 1.00 76.75 319 ASN A O 1
ATOM 2579 N N . GLU A 1 320 ? -0.928 -15.597 5.185 1.00 89.31 320 GLU A N 1
ATOM 2580 C CA . GLU A 1 320 ? -1.051 -15.521 3.723 1.00 89.31 320 GLU A CA 1
ATOM 2581 C C . GLU A 1 320 ? -1.749 -14.238 3.259 1.00 89.31 320 GLU A C 1
ATOM 2583 O O . GLU A 1 320 ? -2.523 -13.618 3.993 1.00 89.31 320 GLU A O 1
ATOM 2588 N N . TYR A 1 321 ? -1.512 -13.863 2.001 1.00 93.69 321 TYR A N 1
ATOM 2589 C CA . TYR A 1 321 ? -2.252 -12.796 1.334 1.00 93.69 321 TYR A CA 1
ATOM 2590 C C . TYR A 1 321 ? -3.389 -13.349 0.466 1.00 93.69 321 TYR A C 1
ATOM 2592 O O . TYR A 1 321 ? -3.333 -14.462 -0.050 1.00 93.69 321 TYR A O 1
ATOM 2600 N N . GLU A 1 322 ? -4.416 -12.533 0.262 1.00 95.12 322 GLU A N 1
ATOM 2601 C CA . GLU A 1 322 ? -5.456 -12.708 -0.746 1.00 95.12 322 GLU A CA 1
ATOM 2602 C C . GLU A 1 322 ? -5.177 -11.761 -1.922 1.00 95.12 322 GLU A C 1
ATOM 2604 O O . GLU A 1 322 ? -4.986 -10.558 -1.726 1.00 95.12 322 GLU A O 1
ATOM 2609 N N . ASP A 1 323 ? -5.167 -12.293 -3.148 1.00 94.50 323 ASP A N 1
ATOM 2610 C CA . ASP A 1 323 ? -5.114 -11.480 -4.365 1.00 94.50 323 ASP A CA 1
ATOM 2611 C C . ASP A 1 323 ? -6.511 -10.948 -4.706 1.00 94.50 323 ASP A C 1
ATOM 2613 O O . ASP A 1 323 ? -7.418 -11.694 -5.084 1.00 94.50 323 ASP A O 1
ATOM 2617 N N . ILE A 1 324 ? -6.671 -9.633 -4.575 1.00 95.50 324 ILE A N 1
ATOM 2618 C CA . ILE A 1 324 ? -7.923 -8.913 -4.812 1.00 95.50 324 ILE A CA 1
ATOM 2619 C C . ILE A 1 324 ? -7.880 -8.085 -6.101 1.00 95.50 324 ILE A C 1
ATOM 2621 O O . ILE A 1 324 ? -8.743 -7.235 -6.316 1.00 95.50 324 ILE A O 1
ATOM 2625 N N . THR A 1 325 ? -6.925 -8.334 -7.002 1.00 92.62 325 THR A N 1
ATOM 2626 C CA . THR A 1 325 ? -6.770 -7.590 -8.268 1.00 92.62 325 THR A CA 1
ATOM 2627 C C . THR A 1 325 ? -8.051 -7.607 -9.107 1.00 92.62 325 THR A C 1
ATOM 2629 O O . THR A 1 325 ? -8.473 -6.585 -9.655 1.00 92.62 325 THR A O 1
ATOM 2632 N N . SER A 1 326 ? -8.741 -8.750 -9.136 1.00 92.12 326 SER A N 1
ATOM 2633 C CA . SER A 1 326 ? -10.010 -8.926 -9.859 1.00 92.12 326 SER A CA 1
ATOM 2634 C C . SER A 1 326 ? -11.182 -8.108 -9.289 1.00 92.12 326 SER A C 1
ATOM 2636 O O . SER A 1 326 ? -12.225 -7.969 -9.940 1.00 92.12 326 SER A O 1
ATOM 2638 N N . ASN A 1 327 ? -11.034 -7.534 -8.090 1.00 94.25 327 ASN A N 1
ATOM 2639 C CA . ASN A 1 327 ? -12.009 -6.606 -7.519 1.00 94.25 327 ASN A CA 1
ATOM 2640 C C . ASN A 1 327 ? -11.877 -5.198 -8.097 1.00 94.25 327 ASN A C 1
ATOM 2642 O O . ASN A 1 327 ? -12.839 -4.448 -8.029 1.00 94.25 327 ASN A O 1
ATOM 2646 N N . TYR A 1 328 ? -10.735 -4.860 -8.696 1.00 91.06 328 TYR A N 1
ATOM 2647 C CA . TYR A 1 328 ? -10.451 -3.528 -9.233 1.00 91.06 328 TYR A CA 1
ATOM 2648 C C . TYR A 1 328 ? -10.443 -3.466 -10.755 1.00 91.06 328 TYR A C 1
ATOM 2650 O O . TYR A 1 328 ? -10.678 -2.403 -11.323 1.00 91.06 328 TYR A O 1
ATOM 2658 N N . LYS A 1 329 ? -10.148 -4.583 -11.425 1.00 82.69 329 LYS A N 1
ATOM 2659 C CA . LYS A 1 329 ? -10.028 -4.648 -12.883 1.00 82.69 329 LYS A CA 1
ATOM 2660 C C . LYS A 1 329 ? -10.871 -5.788 -13.440 1.00 82.69 329 LYS A C 1
ATOM 2662 O O . LYS A 1 329 ? -10.954 -6.866 -12.855 1.00 82.69 329 LYS A O 1
ATOM 2667 N N . LEU A 1 330 ? -11.484 -5.555 -14.599 1.00 75.50 330 LEU A N 1
ATOM 2668 C CA . LEU A 1 330 ? -12.020 -6.634 -15.427 1.00 75.50 330 LEU A CA 1
ATOM 2669 C C . LEU A 1 330 ? -10.857 -7.309 -16.159 1.00 75.50 330 LEU A C 1
ATOM 2671 O O . LEU A 1 330 ? -9.971 -6.618 -16.664 1.00 75.50 330 LEU A O 1
ATOM 2675 N N . ASN A 1 331 ? -10.871 -8.641 -16.244 1.00 62.41 331 ASN A N 1
ATOM 2676 C CA . ASN A 1 331 ? -9.901 -9.394 -17.038 1.00 62.41 331 ASN A CA 1
ATOM 2677 C C . ASN A 1 331 ? -10.065 -9.004 -18.513 1.00 62.41 331 ASN A C 1
ATOM 2679 O O . ASN A 1 331 ? -10.917 -9.546 -19.217 1.00 62.41 331 ASN A O 1
ATOM 2683 N N . LYS A 1 332 ? -9.280 -8.035 -18.985 1.00 55.47 332 LYS A N 1
ATOM 2684 C CA . LYS A 1 332 ? -9.189 -7.739 -20.412 1.00 55.47 332 LYS A CA 1
ATOM 2685 C C . LYS A 1 332 ? -8.352 -8.845 -21.047 1.00 55.47 332 LYS A C 1
ATOM 2687 O O . LYS A 1 332 ? -7.202 -9.050 -20.668 1.00 55.47 332 LYS A O 1
ATOM 2692 N N . THR A 1 333 ? -8.918 -9.558 -22.016 1.00 45.28 333 THR A N 1
ATOM 2693 C CA . THR A 1 333 ? -8.126 -10.368 -22.944 1.00 45.28 333 THR A CA 1
ATOM 2694 C C . THR A 1 333 ? -7.178 -9.427 -23.674 1.00 45.28 333 THR A C 1
ATOM 2696 O O . THR A 1 333 ? -7.630 -8.490 -24.336 1.00 45.28 333 THR A O 1
ATOM 2699 N N . SER A 1 334 ? -5.874 -9.633 -23.514 1.00 45.91 334 SER A N 1
ATOM 2700 C CA . SER A 1 334 ? -4.850 -8.861 -24.203 1.00 45.91 334 SER A CA 1
ATOM 2701 C C . SER A 1 334 ? -4.968 -9.103 -25.706 1.00 45.91 334 SER A C 1
ATOM 2703 O O . SER A 1 334 ? -4.391 -10.049 -26.238 1.00 45.91 334 SER A O 1
ATOM 2705 N N . ASN A 1 335 ? -5.685 -8.234 -26.411 1.00 37.62 335 ASN A N 1
ATOM 2706 C CA . ASN A 1 335 ? -5.487 -8.072 -27.844 1.00 37.62 335 ASN A CA 1
ATOM 2707 C C . ASN A 1 335 ? -4.189 -7.279 -28.026 1.00 37.62 335 ASN A C 1
ATOM 2709 O O . ASN A 1 335 ? -4.212 -6.127 -28.446 1.00 37.62 335 ASN A O 1
ATOM 2713 N N . GLN A 1 336 ? -3.051 -7.881 -27.665 1.00 41.97 336 GLN A N 1
ATOM 2714 C CA . GLN A 1 336 ? -1.786 -7.436 -28.224 1.00 41.97 336 GLN A CA 1
ATOM 2715 C C . GLN A 1 336 ? -1.938 -7.645 -29.726 1.00 41.97 336 GLN A C 1
ATOM 2717 O O . GLN A 1 336 ? -2.024 -8.780 -30.194 1.00 41.97 336 GLN A O 1
ATOM 2722 N N . THR A 1 337 ? -2.062 -6.557 -30.484 1.00 37.81 337 THR A N 1
ATOM 2723 C CA . THR A 1 337 ? -1.856 -6.625 -31.928 1.00 37.81 337 THR A CA 1
ATOM 2724 C C . THR A 1 337 ? -0.516 -7.325 -32.125 1.00 37.81 337 THR A C 1
ATOM 2726 O O . THR A 1 337 ? 0.472 -6.830 -31.576 1.00 37.81 337 THR A O 1
ATOM 2729 N N . PRO A 1 338 ? -0.457 -8.473 -32.821 1.00 39.53 338 PRO A N 1
ATOM 2730 C CA . PRO A 1 338 ? 0.796 -9.169 -33.032 1.00 39.53 338 PRO A CA 1
ATOM 2731 C C . PRO A 1 338 ? 1.645 -8.268 -33.922 1.00 39.53 338 PRO A C 1
ATOM 2733 O O . PRO A 1 338 ? 1.506 -8.255 -35.145 1.00 39.53 338 PRO A O 1
ATOM 2736 N N . PHE A 1 339 ? 2.498 -7.451 -33.308 1.00 50.41 339 PHE A N 1
ATOM 2737 C CA . PHE A 1 339 ? 3.629 -6.906 -34.027 1.00 50.41 339 PHE A CA 1
ATOM 2738 C C . PHE A 1 339 ? 4.419 -8.119 -34.497 1.00 50.41 339 PHE A C 1
ATOM 2740 O O . PHE A 1 339 ? 4.668 -9.044 -33.729 1.00 50.41 339 PHE A O 1
ATOM 2747 N N . ASN A 1 340 ? 4.733 -8.158 -35.787 1.00 57.88 340 ASN A N 1
ATOM 2748 C CA . ASN A 1 340 ? 5.490 -9.256 -36.361 1.00 57.88 340 ASN A CA 1
ATOM 2749 C C . ASN A 1 340 ? 6.885 -9.225 -35.714 1.00 57.88 340 ASN A C 1
ATOM 2751 O O . ASN A 1 340 ? 7.715 -8.384 -36.063 1.00 57.88 340 ASN A O 1
ATOM 2755 N N . HIS A 1 341 ? 7.087 -10.043 -34.681 1.00 74.38 341 HIS A N 1
ATOM 2756 C CA . HIS A 1 341 ? 8.326 -10.072 -33.922 1.00 74.38 341 HIS A CA 1
ATOM 2757 C C . HIS A 1 341 ? 9.383 -10.772 -34.770 1.00 74.38 341 HIS A C 1
ATOM 2759 O O . HIS A 1 341 ? 9.249 -11.938 -35.123 1.00 74.38 341 HIS A O 1
ATOM 2765 N N . ASP A 1 342 ? 10.434 -10.041 -35.118 1.00 82.81 342 ASP A N 1
ATOM 2766 C CA . ASP A 1 342 ? 11.557 -10.548 -35.904 1.00 82.81 342 ASP A CA 1
ATOM 2767 C C . ASP A 1 342 ? 12.498 -11.396 -35.033 1.00 82.81 342 ASP A C 1
ATOM 2769 O O . ASP A 1 342 ? 13.166 -12.309 -35.515 1.00 82.81 342 ASP A O 1
ATOM 2773 N N . VAL A 1 343 ? 12.534 -11.099 -33.731 1.00 85.00 343 VAL A N 1
ATOM 2774 C CA . VAL A 1 343 ? 13.266 -11.852 -32.708 1.00 85.00 343 VAL A CA 1
ATOM 2775 C C . VAL A 1 343 ? 12.367 -12.030 -31.486 1.00 85.00 343 VAL A C 1
ATOM 2777 O O . VAL A 1 343 ? 11.901 -11.040 -30.925 1.00 85.00 343 VAL A O 1
ATOM 2780 N N . ASN A 1 344 ? 12.148 -13.257 -31.021 1.00 87.69 344 ASN A N 1
ATOM 2781 C CA . ASN A 1 344 ? 11.555 -13.474 -29.700 1.00 87.69 344 ASN A CA 1
ATOM 2782 C C . ASN A 1 344 ? 12.628 -13.258 -28.635 1.00 87.69 344 ASN A C 1
ATOM 2784 O O . ASN A 1 344 ? 13.735 -13.787 -28.754 1.00 87.69 344 ASN A O 1
ATOM 2788 N N . ILE A 1 345 ? 12.304 -12.464 -27.617 1.00 86.94 345 ILE A N 1
ATOM 2789 C CA . ILE A 1 345 ? 13.233 -12.070 -26.559 1.00 86.94 345 ILE A CA 1
ATOM 2790 C C . ILE A 1 345 ? 12.571 -12.336 -25.211 1.00 86.94 345 ILE A C 1
ATOM 2792 O O . ILE A 1 345 ? 11.489 -11.823 -24.938 1.00 86.94 345 ILE A O 1
ATOM 2796 N N . GLU A 1 346 ? 13.252 -13.093 -24.360 1.00 86.62 346 GLU A N 1
ATOM 2797 C CA . GLU A 1 346 ? 12.876 -13.332 -22.969 1.00 86.62 346 GLU A CA 1
ATOM 2798 C C . GLU A 1 346 ? 14.096 -13.134 -22.070 1.00 86.62 346 GLU A C 1
ATOM 2800 O O . GLU A 1 346 ? 15.240 -13.276 -22.504 1.00 86.62 346 GLU A O 1
ATOM 2805 N N . MET A 1 347 ? 13.872 -12.799 -20.800 1.00 84.38 347 MET A N 1
ATOM 2806 C CA . MET A 1 347 ? 14.961 -12.668 -19.835 1.00 84.38 347 MET A CA 1
ATOM 2807 C C . MET A 1 347 ? 14.649 -13.411 -18.545 1.00 84.38 347 MET A C 1
ATOM 2809 O O . MET A 1 347 ? 13.600 -13.186 -17.935 1.00 84.38 347 MET A O 1
ATOM 2813 N N . GLU A 1 348 ? 15.596 -14.244 -18.125 1.00 85.94 348 GLU A N 1
ATOM 2814 C CA . GLU A 1 348 ? 15.619 -14.860 -16.803 1.00 85.94 348 GLU A CA 1
ATOM 2815 C C . GLU A 1 348 ? 16.403 -13.965 -15.847 1.00 85.94 348 GLU A C 1
ATOM 2817 O O . GLU A 1 348 ? 17.556 -13.608 -16.105 1.00 85.94 348 GLU A O 1
ATOM 2822 N N . ILE A 1 349 ? 15.736 -13.571 -14.764 1.00 82.62 349 ILE A N 1
ATOM 2823 C CA . ILE A 1 349 ? 16.219 -12.615 -13.770 1.00 82.62 349 ILE A CA 1
ATOM 2824 C C . ILE A 1 349 ? 15.933 -13.230 -12.397 1.00 82.62 349 ILE A C 1
ATOM 2826 O O . ILE A 1 349 ? 14.803 -13.680 -12.198 1.00 82.62 349 ILE A O 1
ATOM 2830 N N . PRO A 1 350 ? 16.891 -13.252 -11.456 1.00 79.50 350 PRO A N 1
ATOM 2831 C CA . PRO A 1 350 ? 16.615 -13.697 -10.097 1.00 79.50 350 PRO A CA 1
ATOM 2832 C C . PRO A 1 350 ? 15.654 -12.727 -9.400 1.00 79.50 350 PRO A C 1
ATOM 2834 O O . PRO A 1 350 ? 15.760 -11.509 -9.557 1.00 79.50 350 PRO A O 1
ATOM 2837 N N . ASP A 1 351 ? 14.731 -13.262 -8.606 1.00 76.19 351 ASP A N 1
ATOM 2838 C CA . ASP A 1 351 ? 13.758 -12.447 -7.871 1.00 76.19 351 ASP A CA 1
ATOM 2839 C C . ASP A 1 351 ? 14.354 -11.792 -6.611 1.00 76.19 351 ASP A C 1
ATOM 2841 O O . ASP A 1 351 ? 13.916 -10.722 -6.179 1.00 76.19 351 ASP A O 1
ATOM 2845 N N . SER A 1 352 ? 15.385 -12.413 -6.037 1.00 75.81 352 SER A N 1
ATOM 2846 C CA . SER A 1 352 ? 16.094 -11.938 -4.851 1.00 75.81 352 SER A CA 1
ATOM 2847 C C . SER A 1 352 ? 17.590 -12.215 -4.959 1.00 75.81 352 SER A C 1
ATOM 2849 O O . SER A 1 352 ? 17.991 -13.200 -5.580 1.00 75.81 352 SER A O 1
ATOM 2851 N N . LEU A 1 353 ? 18.405 -11.390 -4.308 1.00 74.31 353 LEU A N 1
ATOM 2852 C CA . LEU A 1 353 ? 19.855 -11.571 -4.199 1.00 74.31 353 LEU A CA 1
ATOM 2853 C C . LEU A 1 353 ? 20.278 -11.493 -2.730 1.00 74.31 353 LEU A C 1
ATOM 2855 O O . LEU A 1 353 ? 19.657 -10.768 -1.950 1.00 74.31 353 LEU A O 1
ATOM 2859 N N . LYS A 1 354 ? 21.333 -12.215 -2.345 1.00 71.56 354 LYS A N 1
ATOM 2860 C CA . LYS A 1 354 ? 21.995 -11.996 -1.054 1.00 71.56 354 LYS A CA 1
ATOM 2861 C C . LYS A 1 354 ? 23.131 -10.998 -1.207 1.00 71.56 354 LYS A C 1
ATOM 2863 O O . LYS A 1 354 ? 23.656 -10.777 -2.302 1.00 71.56 354 LYS A O 1
ATOM 2868 N N . PHE A 1 355 ? 23.540 -10.418 -0.085 1.00 65.75 355 PHE A N 1
ATOM 2869 C CA . PHE A 1 355 ? 24.746 -9.612 -0.048 1.00 65.75 355 PHE A CA 1
ATOM 2870 C C . PHE A 1 355 ? 25.946 -10.417 -0.579 1.00 65.75 355 PHE A C 1
ATOM 2872 O O . PHE A 1 355 ? 26.227 -11.520 -0.114 1.00 65.75 355 PHE A O 1
ATOM 2879 N N . GLY A 1 356 ? 26.667 -9.845 -1.547 1.00 63.03 356 GLY A N 1
ATOM 2880 C CA . GLY A 1 356 ? 27.847 -10.461 -2.161 1.00 63.03 356 GLY A CA 1
ATOM 2881 C C . GLY A 1 356 ? 27.560 -11.399 -3.339 1.00 63.03 356 GLY A C 1
ATOM 2882 O O . GLY A 1 356 ? 28.509 -11.816 -4.003 1.00 63.03 356 GLY A O 1
ATOM 2883 N N . ASP A 1 357 ? 26.294 -11.695 -3.648 1.00 69.94 357 ASP A N 1
ATOM 2884 C CA . ASP A 1 357 ? 25.948 -12.478 -4.836 1.00 69.94 357 ASP A CA 1
ATOM 2885 C C . ASP A 1 357 ? 26.155 -11.666 -6.122 1.00 69.94 357 ASP A C 1
ATOM 2887 O O . ASP A 1 357 ? 25.896 -10.464 -6.191 1.00 69.94 357 ASP A O 1
ATOM 2891 N N . ASN A 1 358 ? 26.578 -12.346 -7.188 1.00 70.81 358 ASN A N 1
ATOM 2892 C CA . ASN A 1 358 ? 26.665 -11.744 -8.513 1.00 70.81 358 ASN A CA 1
ATOM 2893 C C . ASN A 1 358 ? 25.284 -11.747 -9.190 1.00 70.81 358 ASN A C 1
ATOM 2895 O O . ASN A 1 358 ? 24.630 -12.788 -9.280 1.00 70.81 358 ASN A O 1
ATOM 2899 N N . LEU A 1 359 ? 24.866 -10.602 -9.744 1.00 75.81 359 LEU A N 1
ATOM 2900 C CA . LEU A 1 359 ? 23.655 -10.533 -10.563 1.00 75.81 359 LEU A CA 1
ATOM 2901 C C . LEU A 1 359 ? 23.921 -11.147 -11.942 1.00 75.81 359 LEU A C 1
ATOM 2903 O O . LEU A 1 359 ? 24.473 -10.507 -12.843 1.00 75.81 359 LEU A O 1
ATOM 2907 N N . HIS A 1 360 ? 23.512 -12.405 -12.078 1.00 77.00 360 HIS A N 1
ATOM 2908 C CA . HIS A 1 360 ? 23.538 -13.162 -13.321 1.00 77.00 360 HIS A CA 1
ATOM 2909 C C . HIS A 1 360 ? 22.171 -13.127 -13.996 1.00 77.00 360 HIS A C 1
ATOM 2911 O O . HIS A 1 360 ? 21.151 -13.416 -13.373 1.00 77.00 360 HIS A O 1
ATOM 2917 N N . LEU A 1 361 ? 22.164 -12.784 -15.281 1.00 85.19 361 LEU A N 1
ATOM 2918 C CA . LEU A 1 361 ? 20.962 -12.690 -16.102 1.00 85.19 361 LEU A CA 1
ATOM 2919 C C . LEU A 1 361 ? 21.170 -13.497 -17.377 1.00 85.19 361 LEU A C 1
ATOM 2921 O O . LEU A 1 361 ? 22.282 -13.536 -17.906 1.00 85.19 361 LEU A O 1
ATOM 2925 N N . ILE A 1 362 ? 20.107 -14.105 -17.896 1.00 86.12 362 ILE A N 1
ATOM 2926 C CA . ILE A 1 362 ? 20.160 -14.816 -19.177 1.00 86.12 362 ILE A CA 1
ATOM 2927 C C . ILE A 1 362 ? 19.149 -14.182 -20.121 1.00 86.12 362 ILE A C 1
ATOM 2929 O O . ILE A 1 362 ? 17.942 -14.244 -19.890 1.00 86.12 362 ILE A O 1
ATOM 2933 N N . LEU A 1 363 ? 19.652 -13.579 -21.198 1.00 88.19 363 LEU A N 1
ATOM 2934 C CA . LEU A 1 363 ? 18.837 -13.106 -22.310 1.00 88.19 363 LEU A CA 1
ATOM 2935 C C . LEU A 1 363 ? 18.644 -14.267 -23.291 1.00 88.19 363 LEU A C 1
ATOM 2937 O O . LEU A 1 363 ? 19.584 -14.663 -23.983 1.00 88.19 363 LEU A O 1
ATOM 2941 N N . LYS A 1 364 ? 17.434 -14.824 -23.332 1.00 89.38 364 LYS A N 1
ATOM 2942 C CA . LYS A 1 364 ? 17.042 -15.859 -24.288 1.00 89.38 364 LYS A CA 1
ATOM 2943 C C . LYS A 1 364 ? 16.526 -15.194 -25.549 1.00 89.38 364 LYS A C 1
ATOM 2945 O O . LYS A 1 364 ? 15.642 -14.339 -25.496 1.00 89.38 364 LYS A O 1
ATOM 2950 N N . THR A 1 365 ? 17.091 -15.577 -26.683 1.00 90.19 365 THR A N 1
ATOM 2951 C CA . THR A 1 365 ? 16.763 -14.978 -27.975 1.00 90.19 365 THR A CA 1
ATOM 2952 C C . THR A 1 365 ? 16.489 -16.059 -28.998 1.00 90.19 365 THR A C 1
ATOM 2954 O O . THR A 1 365 ? 17.183 -17.072 -29.028 1.00 90.19 365 THR A O 1
ATOM 2957 N N . ASN A 1 366 ? 15.486 -15.834 -29.838 1.00 90.38 366 ASN A N 1
ATOM 2958 C CA . ASN A 1 366 ? 15.176 -16.680 -30.981 1.00 90.38 366 ASN A CA 1
ATOM 2959 C C . ASN A 1 366 ? 14.924 -15.778 -32.194 1.00 90.38 366 ASN A C 1
ATOM 2961 O O . ASN A 1 366 ? 13.894 -15.105 -32.258 1.00 90.38 366 ASN A O 1
ATOM 2965 N N . ASN A 1 367 ? 15.888 -15.703 -33.115 1.00 89.25 367 ASN A N 1
ATOM 2966 C CA . ASN A 1 367 ? 15.745 -14.939 -34.354 1.00 89.25 367 ASN A CA 1
ATOM 2967 C C . ASN A 1 367 ? 14.777 -15.682 -35.274 1.00 89.25 367 ASN A C 1
ATOM 2969 O O . ASN A 1 367 ? 15.133 -16.708 -35.835 1.00 89.25 367 ASN A O 1
ATOM 2973 N N . LEU A 1 368 ? 13.568 -15.160 -35.455 1.00 88.44 368 LEU A N 1
ATOM 2974 C CA . LEU A 1 368 ? 12.544 -15.779 -36.300 1.00 88.44 368 LEU A CA 1
ATOM 2975 C C . LEU A 1 368 ? 12.720 -15.438 -37.784 1.00 88.44 368 LEU A C 1
ATOM 2977 O O . LEU A 1 368 ? 11.972 -15.920 -38.636 1.00 88.44 368 LEU A O 1
ATOM 2981 N N . SER A 1 369 ? 13.677 -14.566 -38.101 1.00 85.00 369 SER A N 1
ATOM 2982 C CA . SER A 1 369 ? 13.902 -14.089 -39.452 1.00 85.00 369 SER A CA 1
ATOM 2983 C C . SER A 1 369 ? 15.032 -14.850 -40.153 1.00 85.00 369 SER A C 1
ATOM 2985 O O . SER A 1 369 ? 16.072 -15.176 -39.580 1.00 85.00 369 SER A O 1
ATOM 2987 N N . ASN A 1 370 ? 14.888 -15.014 -41.469 1.00 85.12 370 ASN A N 1
ATOM 2988 C CA . ASN A 1 370 ? 15.913 -15.605 -42.341 1.00 85.12 370 ASN A CA 1
ATOM 2989 C C . ASN A 1 370 ? 17.092 -14.655 -42.638 1.00 85.12 370 ASN A C 1
ATOM 2991 O O . ASN A 1 370 ? 17.816 -14.843 -43.617 1.00 85.12 370 ASN A O 1
ATOM 2995 N N . LYS A 1 371 ? 17.246 -13.584 -41.861 1.00 87.81 371 LYS A N 1
ATOM 2996 C CA . LYS A 1 371 ? 18.281 -12.566 -42.033 1.00 87.81 371 LYS A CA 1
ATOM 2997 C C . LYS A 1 371 ? 19.002 -12.371 -40.700 1.00 87.81 371 LYS A C 1
ATOM 2999 O O . LYS A 1 371 ? 18.391 -12.464 -39.638 1.00 87.81 371 LYS A O 1
ATOM 3004 N N . HIS A 1 372 ? 20.279 -12.015 -40.773 1.00 88.50 372 HIS A N 1
ATOM 3005 C CA . HIS A 1 372 ? 21.083 -11.710 -39.597 1.00 88.50 372 HIS A CA 1
ATOM 3006 C C . HIS A 1 372 ? 20.480 -10.530 -38.819 1.00 88.50 372 HIS A C 1
ATOM 3008 O O . HIS A 1 372 ? 19.973 -9.573 -39.423 1.00 88.50 372 HIS A O 1
ATOM 3014 N N . ARG A 1 373 ? 20.535 -10.593 -37.486 1.00 90.50 373 ARG A N 1
ATOM 3015 C CA . ARG A 1 373 ? 20.023 -9.543 -36.595 1.00 90.50 373 ARG A CA 1
ATOM 3016 C C . ARG A 1 373 ? 21.064 -9.112 -35.583 1.00 90.50 373 ARG A C 1
ATOM 3018 O O . ARG A 1 373 ? 21.783 -9.933 -35.021 1.00 90.50 373 ARG A O 1
ATOM 3025 N N . THR A 1 374 ? 21.107 -7.811 -35.323 1.00 90.69 374 THR A N 1
ATOM 3026 C CA . THR A 1 374 ? 21.999 -7.225 -34.328 1.00 90.69 374 THR A CA 1
ATOM 3027 C C . THR A 1 374 ? 21.183 -6.686 -33.167 1.00 90.69 374 THR A C 1
ATOM 3029 O O . THR A 1 374 ? 20.384 -5.761 -33.327 1.00 90.69 374 THR A O 1
ATOM 3032 N N . LEU A 1 375 ? 21.420 -7.234 -31.980 1.00 90.56 375 LEU A N 1
ATOM 3033 C CA . LEU A 1 375 ? 20.805 -6.781 -30.743 1.00 90.56 375 LEU A CA 1
ATOM 3034 C C . LEU A 1 375 ? 21.721 -5.791 -30.034 1.00 90.56 375 LEU A C 1
ATOM 3036 O O . LEU A 1 375 ? 22.911 -6.040 -29.889 1.00 90.56 375 LEU A O 1
ATOM 3040 N N . THR A 1 376 ? 21.160 -4.686 -29.553 1.00 89.44 376 THR A N 1
ATOM 3041 C CA . THR A 1 376 ? 21.793 -3.854 -28.520 1.00 89.44 376 THR A CA 1
ATOM 3042 C C . THR A 1 376 ? 21.013 -4.049 -27.236 1.00 89.44 376 THR A C 1
ATOM 3044 O O . THR A 1 376 ? 19.855 -3.640 -27.181 1.00 89.44 376 THR A O 1
ATOM 3047 N N . ALA A 1 377 ? 21.618 -4.679 -26.234 1.00 88.38 377 ALA A N 1
ATOM 3048 C CA . ALA A 1 377 ? 21.005 -4.895 -24.933 1.00 88.38 377 ALA A CA 1
ATOM 3049 C C . ALA A 1 377 ? 21.621 -3.937 -23.913 1.00 88.38 377 ALA A C 1
ATOM 3051 O O . ALA A 1 377 ? 22.823 -3.982 -23.660 1.00 88.38 377 ALA A O 1
ATOM 3052 N N . THR A 1 378 ? 20.789 -3.084 -23.325 1.00 85.62 378 THR A N 1
ATOM 3053 C CA . THR A 1 378 ? 21.148 -2.142 -22.269 1.00 85.62 378 THR A CA 1
ATOM 3054 C C . THR A 1 378 ? 20.418 -2.505 -20.983 1.00 85.62 378 THR A C 1
ATOM 3056 O O . THR A 1 378 ? 19.192 -2.608 -20.942 1.00 85.62 378 THR A O 1
ATOM 3059 N N . LEU A 1 379 ? 21.189 -2.675 -19.916 1.00 84.94 379 LEU A N 1
ATOM 3060 C CA . LEU A 1 379 ? 20.724 -2.912 -18.560 1.00 84.94 379 LEU A CA 1
ATOM 3061 C C . LEU A 1 379 ? 21.088 -1.711 -17.700 1.00 84.94 379 LEU A C 1
ATOM 3063 O O . LEU A 1 379 ? 22.211 -1.212 -17.767 1.00 84.94 379 LEU A O 1
ATOM 3067 N N . THR A 1 380 ? 20.155 -1.237 -16.885 1.00 79.81 380 THR A N 1
ATOM 3068 C CA . THR A 1 380 ? 20.414 -0.164 -15.921 1.00 79.81 380 THR A CA 1
ATOM 3069 C C . THR A 1 380 ? 19.908 -0.583 -14.553 1.00 79.81 380 THR A C 1
ATOM 3071 O O . THR A 1 380 ? 18.713 -0.820 -14.386 1.00 79.81 380 THR A O 1
ATOM 3074 N N . LEU A 1 381 ? 20.821 -0.670 -13.589 1.00 78.00 381 LEU A N 1
ATOM 3075 C CA . LEU A 1 381 ? 20.521 -0.995 -12.203 1.00 78.00 381 LEU A CA 1
ATOM 3076 C C . LEU A 1 381 ? 20.396 0.294 -11.389 1.00 78.00 381 LEU A C 1
ATOM 3078 O O . LEU A 1 381 ? 21.314 1.120 -11.368 1.00 78.00 381 LEU A O 1
ATOM 3082 N N . LEU A 1 382 ? 19.261 0.456 -10.721 1.00 75.50 382 LEU A N 1
ATOM 3083 C CA . LEU A 1 382 ? 18.926 1.617 -9.905 1.00 75.50 382 LEU A CA 1
ATOM 3084 C C . LEU A 1 382 ? 18.718 1.180 -8.450 1.00 75.50 382 LEU A C 1
ATOM 3086 O O . LEU A 1 382 ? 18.009 0.201 -8.200 1.00 75.50 382 LEU A O 1
ATOM 3090 N N . LYS A 1 383 ? 19.282 1.925 -7.491 1.00 71.06 383 LYS A N 1
ATOM 3091 C CA . LYS A 1 383 ? 18.910 1.788 -6.074 1.00 71.06 383 LYS A CA 1
ATOM 3092 C C . LYS A 1 383 ? 17.568 2.471 -5.853 1.00 71.06 383 LYS A C 1
ATOM 3094 O O . LYS A 1 383 ? 17.405 3.612 -6.285 1.00 71.06 383 LYS A O 1
ATOM 3099 N N . ILE A 1 384 ? 16.646 1.822 -5.148 1.00 67.75 384 ILE A N 1
ATOM 3100 C CA . ILE A 1 384 ? 15.442 2.467 -4.627 1.00 67.75 384 ILE A CA 1
ATOM 3101 C C . ILE A 1 384 ? 15.608 2.644 -3.126 1.00 67.75 384 ILE A C 1
ATOM 3103 O O . ILE A 1 384 ? 15.713 1.666 -2.391 1.00 67.75 384 ILE A O 1
ATOM 3107 N N . ASN A 1 385 ? 15.595 3.901 -2.688 1.00 57.06 385 ASN A N 1
ATOM 3108 C CA . ASN A 1 385 ? 15.395 4.244 -1.288 1.00 57.06 385 ASN A CA 1
ATOM 3109 C C . ASN A 1 385 ? 13.891 4.495 -1.077 1.00 57.06 385 ASN A C 1
ATOM 3111 O O . ASN A 1 385 ? 13.373 5.475 -1.618 1.00 57.06 385 ASN A O 1
ATOM 3115 N N . PRO A 1 386 ? 13.179 3.610 -0.358 1.00 48.59 386 PRO A N 1
ATOM 3116 C CA . PRO A 1 386 ? 11.756 3.790 -0.066 1.00 48.59 386 PRO A CA 1
ATOM 3117 C C . PRO A 1 386 ? 11.514 4.818 1.046 1.00 48.59 386 PRO A C 1
ATOM 3119 O O . PRO A 1 386 ? 10.433 5.396 1.101 1.00 48.59 386 PRO A O 1
ATOM 3122 N N . ILE A 1 387 ? 12.516 5.067 1.898 1.00 45.56 387 ILE A N 1
ATOM 3123 C CA . ILE A 1 387 ? 12.508 6.142 2.890 1.00 45.56 387 ILE A CA 1
ATOM 3124 C C . ILE A 1 387 ? 13.149 7.369 2.242 1.00 45.56 387 ILE A C 1
ATOM 3126 O O . ILE A 1 387 ? 14.287 7.318 1.770 1.00 45.56 387 ILE A O 1
ATOM 3130 N N . GLU A 1 388 ? 12.384 8.451 2.169 1.00 48.12 388 GLU A N 1
ATOM 3131 C CA . GLU A 1 388 ? 12.767 9.725 1.571 1.00 48.12 388 GLU A CA 1
ATOM 3132 C C . GLU A 1 388 ? 14.015 10.312 2.248 1.00 48.12 388 GLU A C 1
ATOM 3134 O O . GLU A 1 388 ? 13.936 11.009 3.255 1.00 48.12 388 GLU A O 1
ATOM 3139 N N . GLU A 1 389 ? 15.195 10.092 1.667 1.00 34.81 389 GLU A N 1
ATOM 3140 C CA . GLU A 1 389 ? 16.316 11.006 1.872 1.00 34.81 389 GLU A CA 1
ATOM 3141 C C . GLU A 1 389 ? 16.067 12.254 1.018 1.00 34.81 389 GLU A C 1
ATOM 3143 O O . GLU A 1 389 ? 16.551 12.372 -0.113 1.00 34.81 389 GLU A O 1
ATOM 3148 N N . ILE A 1 390 ? 15.322 13.219 1.560 1.00 36.53 390 ILE A N 1
ATOM 3149 C CA . ILE A 1 390 ? 15.347 14.585 1.037 1.00 36.53 390 ILE A CA 1
ATOM 3150 C C . ILE A 1 390 ? 16.699 15.173 1.437 1.00 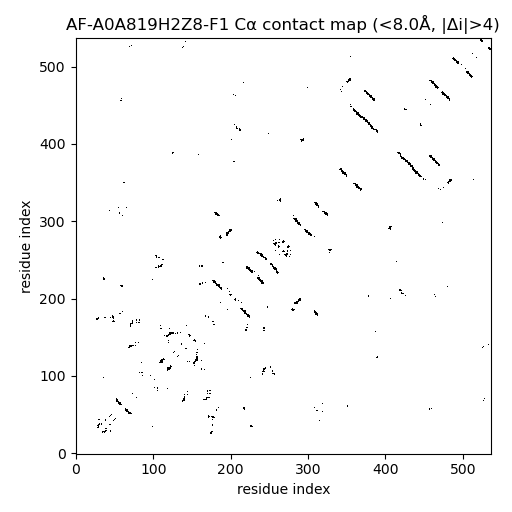36.53 390 ILE A C 1
ATOM 3152 O O . ILE A 1 390 ? 16.838 15.871 2.438 1.00 36.53 390 ILE A O 1
ATOM 3156 N N . LYS A 1 391 ? 17.735 14.928 0.630 1.00 32.94 391 LYS A N 1
ATOM 3157 C CA . LYS A 1 391 ? 18.881 15.837 0.630 1.00 32.94 391 LYS A CA 1
ATOM 3158 C C . LYS A 1 391 ? 18.383 17.156 0.061 1.00 32.94 391 LYS A C 1
ATOM 3160 O O . LYS A 1 391 ? 18.347 17.348 -1.152 1.00 32.94 391 LYS A O 1
ATOM 3165 N N . SER A 1 392 ? 18.014 18.077 0.943 1.00 30.23 392 SER A N 1
ATOM 3166 C CA . SER A 1 392 ? 17.807 19.492 0.643 1.00 30.23 392 SER A CA 1
ATOM 3167 C C . SER A 1 392 ? 19.141 20.165 0.289 1.00 30.23 392 SER A C 1
ATOM 3169 O O . SER A 1 392 ? 19.538 21.180 0.848 1.00 30.23 392 SER A O 1
ATOM 3171 N N . THR A 1 393 ? 19.871 19.632 -0.689 1.00 30.94 393 THR A N 1
ATOM 3172 C CA . THR A 1 393 ? 20.937 20.371 -1.360 1.00 30.94 393 THR A CA 1
ATOM 3173 C C . THR A 1 393 ? 20.374 20.954 -2.646 1.00 30.94 393 THR A C 1
ATOM 3175 O O . THR A 1 393 ? 20.742 20.581 -3.758 1.00 30.94 393 THR A O 1
ATOM 3178 N N . SER A 1 394 ? 19.549 21.992 -2.479 1.00 34.47 394 SER A N 1
ATOM 3179 C CA . SER A 1 394 ? 19.175 22.942 -3.540 1.00 34.47 394 SER A CA 1
ATOM 3180 C C . SER A 1 394 ? 20.383 23.585 -4.243 1.00 34.47 394 SER A C 1
ATOM 3182 O O . SER A 1 394 ? 20.220 24.314 -5.216 1.00 34.47 394 SER A O 1
ATOM 3184 N N . LYS A 1 395 ? 21.615 23.316 -3.788 1.00 29.97 395 LYS A N 1
ATOM 3185 C CA . LYS A 1 395 ? 22.839 23.895 -4.339 1.00 29.97 395 LYS A CA 1
ATOM 3186 C C . LYS A 1 395 ? 23.556 23.092 -5.426 1.00 29.97 395 LYS A C 1
ATOM 3188 O O . LYS A 1 395 ? 24.336 23.722 -6.123 1.00 29.97 395 LYS A O 1
ATOM 3193 N N . ASN A 1 396 ? 23.293 21.795 -5.643 1.00 34.06 396 ASN A N 1
ATOM 3194 C CA . ASN A 1 396 ? 24.092 21.008 -6.613 1.00 34.06 396 ASN A CA 1
ATOM 3195 C C . ASN A 1 396 ? 23.316 20.180 -7.655 1.00 34.06 396 ASN A C 1
ATOM 3197 O O . ASN A 1 396 ? 23.941 19.633 -8.561 1.00 34.06 396 ASN A O 1
ATOM 3201 N N . LEU A 1 397 ? 21.981 20.120 -7.608 1.00 35.19 397 LEU A N 1
ATOM 3202 C CA . LEU A 1 397 ? 21.197 19.426 -8.647 1.00 35.19 397 LEU A CA 1
ATOM 3203 C C . LEU A 1 397 ? 21.225 20.151 -10.000 1.00 35.19 397 LEU A C 1
ATOM 3205 O O . LEU A 1 397 ? 21.176 19.505 -11.043 1.00 35.19 397 LEU A O 1
ATOM 3209 N N . ASN A 1 398 ? 21.405 21.475 -10.003 1.00 34.22 398 ASN A N 1
ATOM 3210 C CA . ASN A 1 398 ? 21.516 22.239 -11.246 1.00 34.22 398 ASN A CA 1
ATOM 3211 C C . ASN A 1 398 ? 22.741 21.810 -12.071 1.00 34.22 398 ASN A C 1
ATOM 3213 O O . ASN A 1 398 ? 22.645 21.717 -13.285 1.00 34.22 398 ASN A O 1
ATOM 3217 N N . GLN A 1 399 ? 23.871 21.452 -11.456 1.00 35.66 399 GLN A N 1
ATOM 3218 C CA . GLN A 1 399 ? 25.064 21.070 -12.224 1.00 35.66 399 GLN A CA 1
ATOM 3219 C C . GLN A 1 399 ? 24.923 19.718 -12.943 1.00 35.66 399 GLN A C 1
ATOM 3221 O O . GLN A 1 399 ? 25.419 19.579 -14.053 1.00 35.66 399 GLN A O 1
ATOM 3226 N N . THR A 1 400 ? 24.180 18.758 -12.382 1.00 36.25 400 THR A N 1
ATOM 3227 C CA . THR A 1 400 ? 23.904 17.461 -13.038 1.00 36.25 400 THR A CA 1
ATOM 3228 C C . THR A 1 400 ? 22.732 17.523 -14.022 1.00 36.25 400 THR A C 1
ATOM 3230 O O . THR A 1 400 ? 22.716 16.774 -14.994 1.00 36.25 400 THR A O 1
ATOM 3233 N N . LEU A 1 401 ? 21.781 18.444 -13.824 1.00 38.88 401 LEU A N 1
ATOM 3234 C CA . LEU A 1 401 ? 20.686 18.722 -14.766 1.00 38.88 401 LEU A CA 1
ATOM 3235 C C . LEU A 1 401 ? 21.169 19.364 -16.081 1.00 38.88 401 LEU A C 1
ATOM 3237 O O . LEU A 1 401 ? 20.519 19.195 -17.109 1.00 38.88 401 LEU A O 1
ATOM 3241 N N . TYR A 1 402 ? 22.295 20.089 -16.059 1.00 38.47 402 TYR A N 1
ATOM 3242 C CA . TYR A 1 402 ? 22.813 20.824 -17.222 1.00 38.47 402 TYR A CA 1
ATOM 3243 C C . TYR A 1 402 ? 23.854 20.067 -18.062 1.00 38.47 402 TYR A C 1
ATOM 3245 O O . TYR A 1 402 ? 24.137 20.493 -19.185 1.00 38.47 402 TYR A O 1
ATOM 3253 N N . GLU A 1 403 ? 24.415 18.955 -17.578 1.00 40.91 403 GLU A N 1
ATOM 3254 C CA . GLU A 1 403 ? 25.420 18.202 -18.349 1.00 40.91 403 GLU A CA 1
ATOM 3255 C C . GLU A 1 403 ? 24.802 17.287 -19.422 1.00 40.91 403 GLU A C 1
ATOM 3257 O O . GLU A 1 403 ? 25.417 17.059 -20.466 1.00 40.91 403 GLU A O 1
ATOM 3262 N N . ASP A 1 404 ? 23.542 16.877 -19.255 1.00 43.19 404 ASP A N 1
ATOM 3263 C CA . ASP A 1 404 ? 22.779 16.121 -20.248 1.00 43.19 404 ASP A CA 1
ATOM 3264 C C . ASP A 1 404 ? 21.692 17.019 -20.868 1.00 43.19 404 ASP A C 1
ATOM 3266 O O . ASP A 1 404 ? 20.628 17.226 -20.290 1.00 43.19 404 ASP A O 1
ATOM 3270 N N . ARG A 1 405 ? 21.952 17.554 -22.073 1.00 47.59 405 ARG A N 1
ATOM 3271 C CA . ARG A 1 405 ? 21.093 18.480 -22.859 1.00 47.59 405 ARG A CA 1
ATOM 3272 C C . ARG A 1 405 ? 19.738 17.890 -23.318 1.00 47.59 405 ARG A C 1
ATOM 3274 O O . ARG A 1 405 ? 19.314 18.117 -24.442 1.00 47.59 405 ARG A O 1
ATOM 3281 N N . TYR A 1 406 ? 19.069 17.086 -22.502 1.00 50.00 406 TYR A N 1
ATOM 3282 C CA . TYR A 1 406 ? 17.836 16.371 -22.849 1.00 50.00 406 TYR A CA 1
ATOM 3283 C C . TYR A 1 406 ? 16.581 16.946 -22.169 1.00 50.00 406 TYR A C 1
ATOM 3285 O O . TYR A 1 406 ? 15.489 16.415 -22.364 1.00 50.00 406 TYR A O 1
ATOM 3293 N N . ILE A 1 407 ? 16.708 18.021 -21.382 1.00 47.16 407 ILE A N 1
ATOM 3294 C CA . ILE A 1 407 ? 15.597 18.639 -20.642 1.00 47.16 407 ILE A CA 1
ATOM 3295 C C . ILE A 1 407 ? 15.232 19.986 -21.298 1.00 47.16 407 ILE A C 1
ATOM 3297 O O . ILE A 1 407 ? 16.084 20.873 -21.361 1.00 47.16 407 ILE A O 1
ATOM 3301 N N . PRO A 1 408 ? 13.996 20.176 -21.802 1.00 38.88 408 PRO A N 1
ATOM 3302 C CA . PRO A 1 408 ? 13.543 21.470 -22.309 1.00 38.88 408 PRO A CA 1
ATOM 3303 C C . PRO A 1 408 ? 13.480 22.522 -21.190 1.00 38.88 408 PRO A C 1
ATOM 3305 O O . PRO A 1 408 ? 12.978 22.238 -20.106 1.00 38.88 408 PRO A O 1
ATOM 3308 N N . ASN A 1 409 ? 13.879 23.765 -21.483 1.00 38.06 409 ASN A N 1
ATOM 3309 C CA . ASN A 1 409 ? 13.933 24.898 -20.538 1.00 38.06 409 ASN A CA 1
ATOM 3310 C C . ASN A 1 409 ? 12.600 25.275 -19.840 1.00 38.06 409 ASN A C 1
ATOM 3312 O O . ASN A 1 409 ? 12.607 26.151 -18.983 1.00 38.06 409 ASN A O 1
ATOM 3316 N N . ASN A 1 410 ? 11.469 24.650 -20.189 1.00 33.97 410 ASN A N 1
ATOM 3317 C CA . ASN A 1 410 ? 10.128 25.028 -19.719 1.00 33.97 410 ASN A CA 1
ATOM 3318 C C . ASN A 1 410 ? 9.507 24.066 -18.692 1.00 33.97 410 ASN A C 1
ATOM 3320 O O . ASN A 1 410 ? 8.328 24.203 -18.369 1.00 33.97 410 ASN A O 1
ATOM 3324 N N . THR A 1 411 ? 10.243 23.088 -18.162 1.00 36.03 411 THR A N 1
ATOM 3325 C CA . THR A 1 411 ? 9.722 22.268 -17.060 1.00 36.03 411 THR A CA 1
ATOM 3326 C C . THR A 1 411 ? 9.959 22.978 -15.729 1.00 36.03 411 THR A C 1
ATOM 3328 O O . THR A 1 411 ? 11.044 22.866 -15.159 1.00 36.03 411 THR A O 1
ATOM 3331 N N . ASN A 1 412 ? 8.944 23.687 -15.223 1.00 31.45 412 ASN A N 1
ATOM 3332 C CA . ASN A 1 412 ? 8.852 24.049 -13.805 1.00 31.45 412 ASN A CA 1
ATOM 3333 C C . ASN A 1 412 ? 8.715 22.750 -12.995 1.00 31.45 412 ASN A C 1
ATOM 3335 O O . ASN A 1 412 ? 7.616 22.274 -12.729 1.00 31.45 412 ASN A O 1
ATOM 3339 N N . LEU A 1 413 ? 9.843 22.109 -12.706 1.00 35.97 413 LEU A N 1
ATOM 3340 C CA . LEU A 1 413 ? 9.919 20.928 -11.858 1.00 35.97 413 LEU A CA 1
ATOM 3341 C C . LEU A 1 413 ? 10.130 21.414 -10.429 1.00 35.97 413 LEU A C 1
ATOM 3343 O O . LEU A 1 413 ? 11.268 21.609 -10.012 1.00 35.97 413 LEU A O 1
ATOM 3347 N N . ASP A 1 414 ? 9.043 21.601 -9.683 1.00 31.62 414 ASP A N 1
ATOM 3348 C CA . ASP A 1 414 ? 9.138 21.779 -8.237 1.00 31.62 414 ASP A CA 1
ATOM 3349 C C . ASP A 1 414 ? 9.732 20.495 -7.614 1.00 31.62 414 ASP A C 1
ATOM 3351 O O . ASP A 1 414 ? 9.330 19.355 -7.897 1.00 31.62 414 ASP A O 1
ATOM 3355 N N . ILE A 1 415 ? 10.816 20.677 -6.854 1.00 35.44 415 ILE A N 1
ATOM 3356 C CA . ILE A 1 415 ? 11.737 19.626 -6.387 1.00 35.44 415 ILE A CA 1
ATOM 3357 C C . ILE A 1 415 ? 11.425 19.276 -4.929 1.00 35.44 415 ILE A C 1
ATOM 3359 O O . ILE A 1 415 ? 12.283 19.373 -4.054 1.00 35.44 415 ILE A O 1
ATOM 3363 N N . HIS A 1 416 ? 10.195 18.854 -4.661 1.00 29.55 416 HIS A N 1
ATOM 3364 C CA . HIS A 1 416 ? 9.823 18.326 -3.352 1.00 29.55 416 HIS A CA 1
ATOM 3365 C C . HIS A 1 416 ? 9.320 16.881 -3.512 1.00 29.55 416 HIS A C 1
ATOM 3367 O O . HIS A 1 416 ? 8.546 16.582 -4.417 1.00 29.55 416 HIS A O 1
ATOM 3373 N N . ASN A 1 417 ? 9.877 15.981 -2.694 1.00 33.81 417 ASN A N 1
ATOM 3374 C CA . ASN A 1 417 ? 9.582 14.543 -2.569 1.00 33.81 417 ASN A CA 1
ATOM 3375 C C . ASN A 1 417 ? 9.961 13.667 -3.783 1.00 33.81 417 ASN A C 1
ATOM 3377 O O . ASN A 1 417 ? 9.134 13.245 -4.591 1.00 33.81 417 ASN A O 1
ATOM 3381 N N . ILE A 1 418 ? 11.260 13.366 -3.909 1.00 40.69 418 ILE A N 1
ATOM 3382 C CA . ILE A 1 418 ? 11.801 12.446 -4.920 1.00 40.69 418 ILE A CA 1
ATOM 3383 C C . ILE A 1 418 ? 12.144 11.112 -4.248 1.00 40.69 418 ILE A C 1
ATOM 3385 O O . ILE A 1 418 ? 13.011 11.077 -3.377 1.00 40.69 418 ILE A O 1
ATOM 3389 N N . SER A 1 419 ? 11.572 9.998 -4.725 1.00 44.41 419 SER A N 1
ATOM 3390 C CA . SER A 1 419 ? 12.263 8.710 -4.584 1.00 44.41 419 SER A CA 1
ATOM 3391 C C . SER A 1 419 ? 13.509 8.800 -5.464 1.00 44.41 419 SER A C 1
ATOM 3393 O O . SER A 1 419 ? 13.427 8.788 -6.697 1.00 44.41 419 SER A O 1
ATOM 3395 N N . LEU A 1 420 ? 14.669 9.073 -4.861 1.00 49.91 420 LEU A N 1
ATOM 3396 C CA . LEU A 1 420 ? 15.910 9.223 -5.616 1.00 49.91 420 LEU A CA 1
ATOM 3397 C C . LEU A 1 420 ? 16.342 7.830 -6.062 1.00 49.91 420 LEU A C 1
ATOM 3399 O O . LEU A 1 420 ? 17.141 7.161 -5.411 1.00 49.91 420 LEU A O 1
ATOM 3403 N N . GLN A 1 421 ? 15.786 7.390 -7.193 1.00 58.94 421 GLN A N 1
ATOM 3404 C CA . GLN A 1 421 ? 16.390 6.323 -7.969 1.00 58.94 421 GLN A CA 1
ATOM 3405 C C . GLN A 1 421 ? 17.782 6.812 -8.348 1.00 58.94 421 GLN A C 1
ATOM 3407 O O . GLN A 1 421 ? 17.929 7.804 -9.059 1.00 58.94 421 GLN A O 1
ATOM 3412 N N . THR A 1 422 ? 18.809 6.161 -7.818 1.00 61.38 422 THR A N 1
ATOM 3413 C CA . THR A 1 422 ? 20.194 6.508 -8.135 1.00 61.38 422 THR A CA 1
ATOM 3414 C C . THR A 1 422 ? 20.751 5.430 -9.049 1.00 61.38 422 THR A C 1
ATOM 3416 O O . THR A 1 422 ? 20.658 4.244 -8.713 1.00 61.38 422 THR A O 1
ATOM 3419 N N . PRO A 1 423 ? 21.272 5.791 -10.235 1.00 66.25 423 PRO A N 1
ATOM 3420 C CA . PRO A 1 423 ? 21.913 4.813 -11.090 1.00 66.25 423 PRO A CA 1
ATOM 3421 C C . PRO A 1 423 ? 23.159 4.281 -10.393 1.00 66.25 423 PRO A C 1
ATOM 3423 O O . PRO A 1 423 ? 24.066 5.037 -10.058 1.00 66.25 423 PRO A O 1
ATOM 3426 N N . ILE A 1 424 ? 23.174 2.970 -10.169 1.00 69.38 424 ILE A N 1
ATOM 3427 C CA . ILE A 1 424 ? 24.328 2.259 -9.620 1.00 69.38 424 ILE A CA 1
ATOM 3428 C C . ILE A 1 424 ? 25.275 1.935 -10.769 1.00 69.38 424 ILE A C 1
ATOM 3430 O O . ILE A 1 424 ? 26.462 2.246 -10.729 1.00 69.38 424 ILE A O 1
ATOM 3434 N N . GLN A 1 425 ? 24.728 1.305 -11.809 1.00 74.00 425 GLN A N 1
ATOM 3435 C CA . GLN A 1 425 ? 25.492 0.846 -12.953 1.00 74.00 425 GLN A CA 1
ATOM 3436 C C . GLN A 1 425 ? 24.602 0.743 -14.187 1.00 74.00 425 GLN A C 1
ATOM 3438 O O . GLN A 1 425 ? 23.421 0.399 -14.104 1.00 74.00 425 GLN A O 1
ATOM 3443 N N . SER A 1 426 ? 25.194 0.998 -15.348 1.00 76.44 426 SER A N 1
ATOM 3444 C CA . SER A 1 426 ? 24.600 0.672 -16.636 1.00 76.44 426 SER A CA 1
ATOM 3445 C C . SER A 1 426 ? 25.575 -0.179 -17.440 1.00 76.44 426 SER A C 1
ATOM 3447 O O . SER A 1 426 ? 26.783 0.055 -17.420 1.00 76.44 426 SER A O 1
ATOM 3449 N N . PHE A 1 427 ? 25.041 -1.178 -18.124 1.00 79.06 427 PHE A N 1
ATOM 3450 C CA . PHE A 1 427 ? 25.771 -2.107 -18.970 1.00 79.06 427 PHE A CA 1
ATOM 3451 C C . PHE A 1 427 ? 25.111 -2.113 -20.341 1.00 79.06 427 PHE A C 1
ATOM 3453 O O . PHE A 1 427 ? 23.888 -2.180 -20.430 1.00 79.06 427 PHE A O 1
ATOM 3460 N N . THR A 1 428 ? 25.894 -2.000 -21.408 1.00 84.44 428 THR A N 1
ATOM 3461 C CA . THR A 1 428 ? 25.384 -2.089 -22.779 1.00 84.44 428 THR A CA 1
ATOM 3462 C C . THR A 1 428 ? 26.291 -2.991 -23.586 1.00 84.44 428 THR A C 1
ATOM 3464 O O . THR A 1 428 ? 27.481 -2.712 -23.703 1.00 84.44 428 THR A O 1
ATOM 3467 N N . GLU A 1 429 ? 25.715 -4.030 -24.177 1.00 85.94 429 GLU A N 1
ATOM 3468 C CA . GLU A 1 429 ? 26.420 -4.942 -25.069 1.00 85.94 429 GLU A CA 1
ATOM 3469 C C . GLU A 1 429 ? 25.672 -5.139 -26.383 1.00 85.94 429 GLU A C 1
ATOM 3471 O O . GLU A 1 429 ? 24.474 -4.863 -26.516 1.00 85.94 429 GLU A O 1
ATOM 3476 N N . ILE A 1 430 ? 26.434 -5.566 -27.386 1.00 88.94 430 ILE A N 1
ATOM 3477 C CA . ILE A 1 430 ? 25.959 -5.787 -28.744 1.00 88.94 430 ILE A CA 1
ATOM 3478 C C . ILE A 1 430 ? 2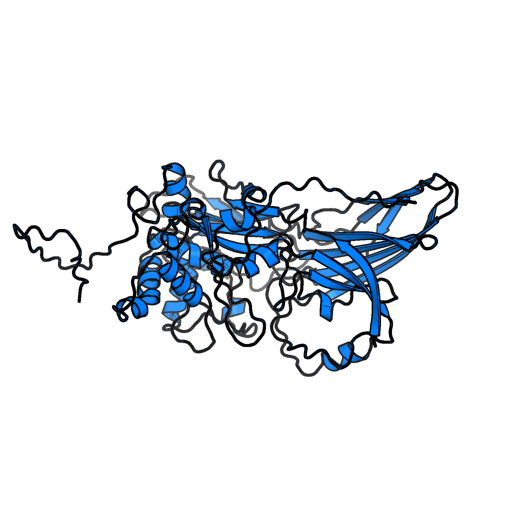6.155 -7.260 -29.063 1.00 88.94 430 ILE A C 1
ATOM 3480 O O . ILE A 1 430 ? 27.258 -7.781 -28.914 1.00 88.94 430 ILE A O 1
ATOM 3484 N N . TYR A 1 431 ? 25.098 -7.903 -29.544 1.00 88.12 431 TYR A N 1
ATOM 3485 C CA . TYR A 1 431 ? 25.120 -9.311 -29.910 1.00 88.12 431 TYR A CA 1
ATOM 3486 C C . TYR A 1 431 ? 24.646 -9.508 -31.342 1.00 88.12 431 TYR A C 1
ATOM 3488 O O . TYR A 1 431 ? 23.774 -8.792 -31.838 1.00 88.12 431 TYR A O 1
ATOM 3496 N N . HIS A 1 432 ? 25.224 -10.510 -31.988 1.00 90.44 432 HIS A N 1
ATOM 3497 C CA . HIS A 1 432 ? 24.958 -10.873 -33.370 1.00 90.44 432 HIS A CA 1
ATOM 3498 C C . HIS A 1 432 ? 24.263 -12.237 -33.403 1.00 90.44 432 HIS A C 1
ATOM 3500 O O . HIS A 1 432 ? 24.784 -13.229 -32.877 1.00 90.44 432 HIS A O 1
ATOM 3506 N N . LEU A 1 433 ? 23.057 -12.258 -33.969 1.00 87.75 433 LEU A N 1
ATOM 3507 C CA . LEU A 1 433 ? 22.238 -13.450 -34.134 1.00 87.75 433 LEU A CA 1
ATOM 3508 C C . LEU A 1 433 ? 22.252 -13.875 -35.596 1.00 87.75 433 LEU A C 1
ATOM 3510 O O . LEU A 1 433 ? 21.913 -13.092 -36.493 1.00 87.75 433 LEU A O 1
ATOM 3514 N N . ASP A 1 434 ? 22.605 -15.136 -35.809 1.00 86.25 434 ASP A N 1
ATOM 3515 C CA . ASP A 1 434 ? 22.569 -15.750 -37.126 1.00 86.25 434 ASP A CA 1
ATOM 3516 C C . ASP A 1 434 ? 21.115 -16.044 -37.535 1.00 86.25 434 ASP A C 1
ATOM 3518 O O . ASP A 1 434 ? 20.164 -15.834 -36.774 1.00 86.25 434 ASP A O 1
ATOM 3522 N N . ASN A 1 435 ? 20.909 -16.474 -38.777 1.00 84.69 435 ASN A N 1
ATOM 3523 C CA . ASN A 1 435 ? 19.570 -16.753 -39.299 1.00 84.69 435 ASN A CA 1
ATOM 3524 C C . ASN A 1 435 ? 18.940 -17.936 -38.546 1.00 84.69 435 ASN A C 1
ATOM 3526 O O . ASN A 1 435 ? 19.567 -18.992 -38.468 1.00 84.69 435 ASN A O 1
ATOM 3530 N N . ASN A 1 436 ? 17.695 -17.798 -38.075 1.00 78.31 436 ASN A N 1
ATOM 3531 C CA . ASN A 1 436 ? 16.976 -18.857 -37.343 1.00 78.31 436 ASN A CA 1
ATOM 3532 C C . ASN A 1 436 ? 17.736 -19.399 -36.117 1.00 78.31 436 ASN A C 1
ATOM 3534 O O . ASN A 1 436 ? 17.677 -20.588 -35.805 1.00 78.31 436 ASN A O 1
ATOM 3538 N N . ASP A 1 437 ? 18.489 -18.521 -35.459 1.00 79.56 437 ASP A N 1
ATOM 3539 C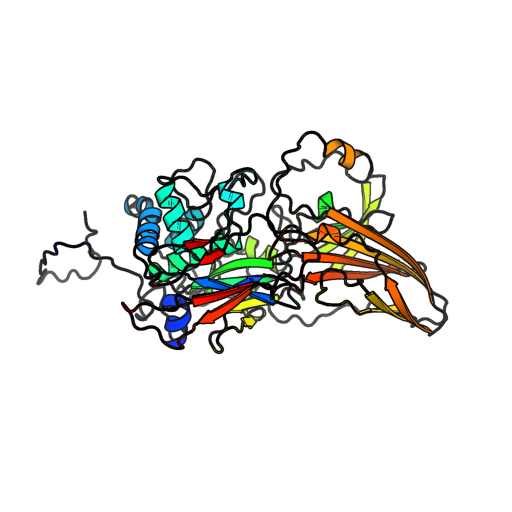 CA . ASP A 1 437 ? 19.383 -18.849 -34.355 1.00 79.56 437 ASP A CA 1
ATOM 3540 C C . ASP A 1 437 ? 18.707 -18.673 -32.989 1.00 79.56 437 ASP A C 1
ATOM 3542 O O . ASP A 1 437 ? 17.942 -17.726 -32.771 1.00 79.56 437 ASP A O 1
ATOM 3546 N N . HIS A 1 438 ? 19.040 -19.567 -32.058 1.00 85.62 438 HIS A N 1
ATOM 3547 C CA . HIS A 1 438 ? 18.602 -19.515 -30.670 1.00 85.62 438 HIS A CA 1
ATOM 3548 C C . HIS A 1 438 ? 19.818 -19.435 -29.745 1.00 85.62 438 HIS A C 1
ATOM 3550 O O . HIS A 1 438 ? 20.572 -20.402 -29.601 1.00 85.62 438 HIS A O 1
ATOM 3556 N N . LYS A 1 439 ? 19.975 -18.303 -29.054 1.00 83.62 439 LYS A N 1
ATOM 3557 C CA . LYS A 1 439 ? 21.109 -18.050 -28.154 1.00 83.62 439 LYS A CA 1
ATOM 3558 C C . LYS A 1 439 ? 20.638 -17.618 -26.769 1.00 83.62 439 LYS A C 1
ATOM 3560 O O . LYS A 1 439 ? 19.779 -16.745 -26.636 1.00 83.62 439 LYS A O 1
ATOM 3565 N N . ASN A 1 440 ? 21.280 -18.200 -25.756 1.00 87.31 440 ASN A N 1
ATOM 3566 C CA . ASN A 1 440 ? 21.230 -17.751 -24.369 1.00 87.31 440 ASN A CA 1
ATOM 3567 C C . ASN A 1 440 ? 22.479 -16.926 -24.102 1.00 87.31 440 ASN A C 1
ATOM 3569 O O . ASN A 1 440 ? 23.594 -17.443 -24.158 1.00 87.31 440 ASN A O 1
ATOM 3573 N N . ILE A 1 441 ? 22.287 -15.645 -23.836 1.00 83.50 441 ILE A N 1
ATOM 3574 C CA . ILE A 1 441 ? 23.379 -14.696 -23.701 1.00 83.50 441 ILE A CA 1
ATOM 3575 C C . ILE A 1 441 ? 23.509 -14.349 -22.214 1.00 83.50 441 ILE A C 1
ATOM 3577 O O . ILE A 1 441 ? 22.616 -13.688 -21.672 1.00 83.50 441 ILE A O 1
ATOM 3581 N N . PRO A 1 442 ? 24.562 -14.831 -21.525 1.00 81.50 442 PRO A N 1
ATOM 3582 C CA . PRO A 1 442 ? 24.771 -14.515 -20.122 1.00 81.50 442 PRO A CA 1
ATOM 3583 C C . PRO A 1 442 ? 25.195 -13.054 -19.996 1.00 81.50 442 PRO A C 1
ATOM 3585 O O . PRO A 1 442 ? 26.159 -12.619 -20.623 1.00 81.50 442 PRO A O 1
ATOM 3588 N N . MET A 1 443 ? 24.494 -12.302 -19.159 1.00 78.19 443 MET A N 1
ATOM 3589 C CA . MET A 1 443 ? 24.818 -10.913 -18.862 1.00 78.19 443 MET A CA 1
ATOM 3590 C C . MET A 1 443 ? 25.239 -10.809 -17.397 1.00 78.19 443 MET A C 1
ATOM 3592 O O . MET A 1 443 ? 24.582 -11.362 -16.510 1.00 78.19 443 MET A O 1
ATOM 3596 N N . LYS A 1 444 ? 26.349 -10.107 -17.148 1.00 70.94 444 LYS A N 1
ATOM 3597 C CA . LYS A 1 444 ? 26.897 -9.886 -15.807 1.00 70.94 444 LYS A CA 1
ATOM 3598 C C . LYS A 1 444 ? 26.971 -8.389 -15.523 1.00 70.94 444 LYS A C 1
ATOM 3600 O O . LYS A 1 444 ? 27.642 -7.655 -16.243 1.00 70.94 444 LYS A O 1
ATOM 3605 N N . ILE A 1 445 ? 26.306 -7.943 -14.462 1.00 67.62 445 ILE A N 1
ATOM 3606 C CA . ILE A 1 445 ? 26.454 -6.579 -13.934 1.00 67.62 445 ILE A CA 1
ATOM 3607 C C . ILE A 1 445 ? 27.555 -6.623 -12.858 1.00 67.62 445 ILE A C 1
ATOM 3609 O O . ILE A 1 445 ? 27.581 -7.547 -12.048 1.00 67.62 445 ILE A O 1
ATOM 3613 N N . ALA A 1 446 ? 28.522 -5.701 -12.920 1.00 57.03 446 ALA A N 1
ATOM 3614 C CA . ALA A 1 446 ? 29.718 -5.728 -12.068 1.00 57.03 446 ALA A CA 1
ATOM 3615 C C . ALA A 1 446 ? 29.428 -5.298 -10.616 1.00 57.03 446 ALA A C 1
ATOM 3617 O O . ALA A 1 446 ? 28.421 -4.668 -10.310 1.00 57.03 446 ALA A O 1
ATOM 3618 N N . GLU A 1 447 ? 30.331 -5.656 -9.706 1.00 54.34 447 GLU A N 1
ATOM 3619 C CA . GLU A 1 447 ? 30.146 -5.486 -8.266 1.00 54.34 447 GLU A CA 1
ATOM 3620 C C . GLU A 1 447 ? 30.359 -4.030 -7.822 1.00 54.34 447 GLU A C 1
ATOM 3622 O O . GLU A 1 447 ? 31.452 -3.490 -7.955 1.00 54.34 447 GLU A O 1
ATOM 3627 N N . ASN A 1 448 ? 29.336 -3.413 -7.226 1.00 52.12 448 ASN A N 1
ATOM 3628 C CA . ASN A 1 448 ? 29.476 -2.246 -6.341 1.00 52.12 448 ASN A CA 1
ATOM 3629 C C . ASN A 1 448 ? 28.556 -2.434 -5.115 1.00 52.12 448 ASN A C 1
ATOM 3631 O O . ASN A 1 448 ? 27.672 -1.633 -4.810 1.00 52.12 448 ASN A O 1
ATOM 3635 N N . HIS A 1 449 ? 28.747 -3.562 -4.424 1.00 54.75 449 HIS A N 1
ATOM 3636 C CA . HIS A 1 449 ? 27.837 -4.118 -3.412 1.00 54.75 449 HIS A CA 1
ATOM 3637 C C . HIS A 1 449 ? 27.842 -3.421 -2.039 1.00 54.75 449 HIS A C 1
ATOM 3639 O O . HIS A 1 449 ? 27.084 -3.811 -1.159 1.00 54.75 449 HIS A O 1
ATOM 3645 N N . GLN A 1 450 ? 28.610 -2.347 -1.835 1.00 49.22 450 GLN A N 1
ATOM 3646 C CA . GLN A 1 450 ? 28.521 -1.559 -0.590 1.00 49.22 450 GLN A CA 1
ATOM 3647 C C . GLN A 1 450 ? 27.218 -0.748 -0.482 1.00 49.22 450 GLN A C 1
ATOM 3649 O O . GLN A 1 450 ? 26.848 -0.296 0.597 1.00 49.22 450 GLN A O 1
ATOM 3654 N N . VAL A 1 451 ? 26.491 -0.584 -1.590 1.00 48.91 451 VAL A N 1
ATOM 3655 C CA . VAL A 1 451 ? 25.263 0.221 -1.659 1.00 48.91 451 VAL A CA 1
ATOM 3656 C C . VAL A 1 451 ? 24.041 -0.504 -1.054 1.00 48.91 451 VAL A C 1
ATOM 3658 O O . VAL A 1 451 ? 23.024 0.143 -0.804 1.00 48.91 451 VAL A O 1
ATOM 3661 N N . TRP A 1 452 ? 24.158 -1.810 -0.762 1.00 52.00 452 TRP A N 1
ATOM 3662 C CA . TRP A 1 452 ? 23.139 -2.669 -0.117 1.00 52.00 452 TRP A CA 1
ATOM 3663 C C . TRP A 1 452 ? 22.884 -2.369 1.364 1.00 52.00 452 TRP A C 1
ATOM 3665 O O . TRP A 1 452 ? 21.971 -2.920 1.971 1.00 52.00 452 TRP A O 1
ATOM 3675 N N . LEU A 1 453 ? 23.673 -1.478 1.950 1.00 45.62 453 LEU A N 1
ATOM 3676 C CA . LEU A 1 453 ? 23.484 -1.034 3.316 1.00 45.62 453 LEU A CA 1
ATOM 3677 C C . LEU A 1 453 ? 22.255 -0.121 3.428 1.00 45.62 453 LEU A C 1
ATOM 3679 O O . LEU A 1 453 ? 22.262 1.003 2.914 1.00 45.62 453 LEU A O 1
ATOM 3683 N N . GLY A 1 454 ? 21.231 -0.585 4.154 1.00 48.66 454 GLY A N 1
ATOM 3684 C CA . GLY A 1 454 ? 20.613 0.303 5.138 1.00 48.66 454 GLY A CA 1
ATOM 3685 C C . GLY A 1 454 ? 19.095 0.429 5.253 1.00 48.66 454 GLY A C 1
ATOM 3686 O O . GLY A 1 454 ? 18.708 1.393 5.892 1.00 48.66 454 GLY A O 1
ATOM 3687 N N . CYS A 1 455 ? 18.231 -0.450 4.728 1.00 49.44 455 CYS A N 1
ATOM 3688 C CA . CYS A 1 455 ? 16.783 -0.421 5.044 1.00 49.44 455 CYS A CA 1
ATOM 3689 C C . CYS A 1 455 ? 16.109 -1.789 4.817 1.00 49.44 455 CYS A C 1
ATOM 3691 O O . CYS A 1 455 ? 16.398 -2.433 3.809 1.00 49.44 455 CYS A O 1
ATOM 3693 N N . PHE A 1 456 ? 15.160 -2.163 5.687 1.00 47.78 456 PHE A N 1
ATOM 3694 C CA . PHE A 1 456 ? 14.316 -3.378 5.622 1.00 47.78 456 PHE A CA 1
ATOM 3695 C C . PHE A 1 456 ? 13.487 -3.489 4.317 1.00 47.78 456 PHE A C 1
ATOM 3697 O O . PHE A 1 456 ? 13.059 -4.572 3.945 1.00 47.78 456 PHE A O 1
ATOM 3704 N N . ASP A 1 457 ? 13.378 -2.392 3.557 1.00 53.78 457 ASP A N 1
ATOM 3705 C CA . ASP A 1 457 ? 12.647 -2.297 2.284 1.00 53.78 457 ASP A CA 1
ATOM 3706 C C . ASP A 1 457 ? 13.558 -2.012 1.067 1.00 53.78 457 ASP A C 1
ATOM 3708 O O . ASP A 1 457 ? 13.105 -1.518 0.029 1.00 53.78 457 ASP A O 1
ATOM 3712 N N . SER A 1 458 ? 14.870 -2.249 1.181 1.00 61.88 458 SER A N 1
ATOM 3713 C CA . SER A 1 458 ? 15.819 -1.930 0.103 1.00 61.88 458 SER A CA 1
ATOM 3714 C C . SER A 1 458 ? 15.527 -2.754 -1.155 1.00 61.88 458 SER A C 1
ATOM 3716 O O . SER A 1 458 ? 15.711 -3.970 -1.182 1.00 61.88 458 SER A O 1
ATOM 3718 N N . LEU A 1 459 ? 15.109 -2.068 -2.219 1.00 71.56 459 LEU A N 1
ATOM 3719 C CA . LEU A 1 459 ? 14.792 -2.653 -3.518 1.00 71.56 459 LEU A CA 1
ATOM 3720 C C . LEU A 1 459 ? 15.812 -2.201 -4.560 1.00 71.56 459 LEU A C 1
ATOM 3722 O O . LEU A 1 459 ? 16.195 -1.029 -4.624 1.00 71.56 459 LEU A O 1
ATOM 3726 N N . LEU A 1 460 ? 16.198 -3.117 -5.442 1.00 76.50 460 LEU A N 1
ATOM 3727 C CA . LEU A 1 460 ? 16.873 -2.764 -6.684 1.00 76.50 460 LEU A CA 1
ATOM 3728 C C . LEU A 1 460 ? 15.865 -2.765 -7.822 1.00 76.50 460 LEU A C 1
ATOM 3730 O O . LEU A 1 460 ? 15.073 -3.695 -7.954 1.00 76.50 460 LEU A O 1
ATOM 3734 N N . LYS A 1 461 ? 15.919 -1.749 -8.681 1.00 80.56 461 LYS A N 1
ATOM 3735 C CA . LYS A 1 461 ? 15.168 -1.731 -9.938 1.00 80.56 461 LYS A CA 1
ATOM 3736 C C . LYS A 1 461 ? 16.120 -1.960 -11.096 1.00 80.56 461 LYS A C 1
ATOM 3738 O O . LYS A 1 461 ? 17.036 -1.173 -11.325 1.00 80.56 461 LYS A O 1
ATOM 3743 N N . LEU A 1 462 ? 15.882 -3.034 -11.834 1.00 82.12 462 LEU A N 1
ATOM 3744 C CA . LEU A 1 462 ? 16.564 -3.354 -13.072 1.00 82.12 462 LEU A CA 1
ATOM 3745 C C . LEU A 1 462 ? 15.686 -2.919 -14.250 1.00 82.12 462 LEU A C 1
ATOM 3747 O O . LEU A 1 462 ? 14.594 -3.448 -14.457 1.00 82.12 462 LEU A O 1
ATOM 3751 N N . ASN A 1 463 ? 16.185 -1.965 -15.031 1.00 83.69 463 ASN A N 1
ATOM 3752 C CA . ASN A 1 463 ? 15.592 -1.566 -16.300 1.00 83.69 463 ASN A CA 1
ATOM 3753 C C . ASN A 1 463 ? 16.313 -2.284 -17.437 1.00 83.69 463 ASN A C 1
ATOM 3755 O O . ASN A 1 463 ? 17.525 -2.127 -17.603 1.00 83.69 463 ASN A O 1
ATOM 3759 N N . ILE A 1 464 ? 15.560 -3.051 -18.218 1.00 84.69 464 ILE A N 1
ATOM 3760 C CA . ILE A 1 464 ? 16.055 -3.849 -19.338 1.00 84.69 464 ILE A CA 1
ATOM 3761 C C . ILE A 1 464 ? 15.527 -3.252 -20.624 1.00 84.69 464 ILE A C 1
ATOM 3763 O O . ILE A 1 464 ? 14.323 -3.038 -20.764 1.00 84.69 464 ILE A O 1
ATOM 3767 N N . HIS A 1 465 ? 16.425 -3.034 -21.574 1.00 86.75 465 HIS A N 1
ATOM 3768 C CA . HIS A 1 465 ? 16.082 -2.482 -22.867 1.00 86.75 465 HIS A CA 1
ATOM 3769 C C . HIS A 1 465 ? 16.904 -3.149 -23.967 1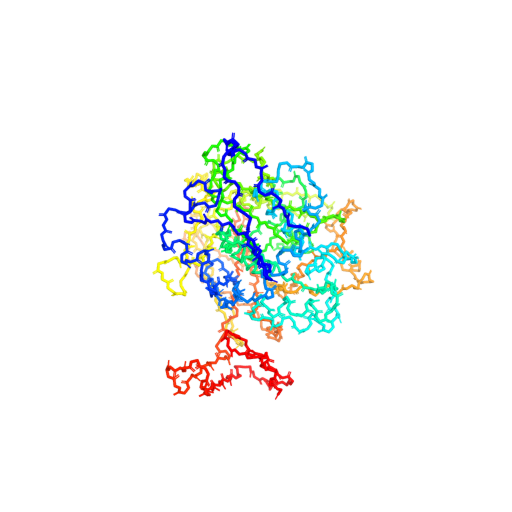.00 86.75 465 HIS A C 1
ATOM 3771 O O . HIS A 1 465 ? 18.125 -3.033 -23.993 1.00 86.75 465 HIS A O 1
ATOM 3777 N N . VAL A 1 466 ? 16.244 -3.842 -24.891 1.00 87.69 466 VAL A N 1
ATOM 3778 C CA . VAL A 1 466 ? 16.884 -4.545 -26.008 1.00 87.69 466 VAL A CA 1
ATOM 3779 C C . VAL A 1 466 ? 16.317 -4.027 -27.321 1.00 87.69 466 VAL A C 1
ATOM 3781 O O . VAL A 1 466 ? 15.104 -3.988 -27.496 1.00 87.69 466 VAL A O 1
ATOM 3784 N N . VAL A 1 467 ? 17.192 -3.640 -28.251 1.00 88.50 467 VAL A N 1
ATOM 3785 C CA . VAL A 1 467 ? 16.817 -3.129 -29.578 1.00 88.50 467 VAL A CA 1
ATOM 3786 C C . VAL A 1 467 ? 17.403 -4.004 -30.670 1.00 88.50 467 VAL A C 1
ATOM 3788 O O . VAL A 1 467 ? 18.620 -4.180 -30.732 1.00 88.50 467 VAL A O 1
ATOM 3791 N N . VAL A 1 468 ? 16.549 -4.467 -31.577 1.00 89.44 468 VAL A N 1
ATOM 3792 C CA . VAL A 1 468 ? 16.946 -5.043 -32.863 1.00 89.44 468 VAL A CA 1
ATOM 3793 C C . VAL A 1 468 ? 17.258 -3.890 -33.817 1.00 89.44 468 VAL A C 1
ATOM 3795 O O . VAL A 1 468 ? 16.364 -3.133 -34.195 1.00 89.44 468 VAL A O 1
ATOM 3798 N N . ARG A 1 469 ? 18.529 -3.703 -34.186 1.00 88.25 469 ARG A N 1
ATOM 3799 C CA . ARG A 1 469 ? 18.980 -2.498 -34.908 1.00 88.25 469 ARG A CA 1
ATOM 3800 C C . ARG A 1 469 ? 18.324 -2.331 -36.272 1.00 88.25 469 ARG A C 1
ATOM 3802 O O . ARG A 1 469 ? 18.030 -1.210 -36.671 1.00 88.25 469 ARG A O 1
ATOM 3809 N N . GLU A 1 470 ? 18.129 -3.434 -36.983 1.00 89.00 470 GLU A N 1
ATOM 3810 C CA . GLU A 1 470 ? 17.683 -3.432 -38.373 1.00 89.00 470 GLU A CA 1
ATOM 3811 C C . GLU A 1 470 ? 16.193 -3.100 -38.513 1.00 89.00 470 GLU A C 1
ATOM 3813 O O . GLU A 1 470 ? 15.802 -2.420 -39.459 1.00 89.00 470 GLU A O 1
ATOM 3818 N N . THR A 1 471 ? 15.363 -3.562 -37.577 1.00 85.31 471 THR A N 1
AT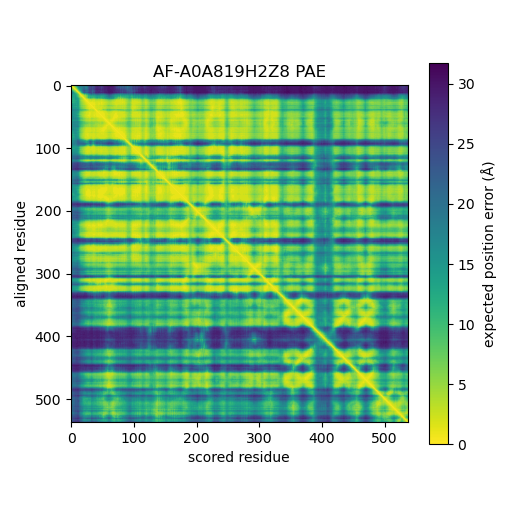OM 3819 C CA . THR A 1 471 ? 13.907 -3.341 -37.606 1.00 85.31 471 THR A CA 1
ATOM 3820 C C . THR A 1 471 ? 13.439 -2.259 -36.651 1.00 85.31 471 THR A C 1
ATOM 3822 O O . THR A 1 471 ? 12.324 -1.761 -36.783 1.00 85.31 471 THR A O 1
ATOM 3825 N N . GLY A 1 472 ? 14.267 -1.902 -35.670 1.00 79.94 472 GLY A N 1
ATOM 3826 C CA . GLY A 1 472 ? 13.852 -1.074 -34.550 1.00 79.94 472 GLY A CA 1
ATOM 3827 C C . GLY A 1 472 ? 12.894 -1.786 -33.595 1.00 79.94 472 GLY A C 1
ATOM 3828 O O . GLY A 1 472 ? 12.285 -1.102 -32.781 1.00 79.94 472 GLY A O 1
ATOM 3829 N N . GLN A 1 473 ? 12.744 -3.118 -33.672 1.00 84.81 473 GLN A N 1
ATOM 3830 C CA . GLN A 1 473 ? 11.980 -3.885 -32.684 1.00 84.81 473 GLN A CA 1
ATOM 3831 C C . GLN A 1 473 ? 12.604 -3.704 -31.293 1.00 84.81 473 GLN A C 1
ATOM 3833 O O . GLN A 1 473 ? 13.825 -3.778 -31.142 1.00 84.81 473 GLN A O 1
ATOM 3838 N N . ILE A 1 474 ? 11.760 -3.503 -30.280 1.00 81.81 474 ILE A N 1
ATOM 3839 C CA . ILE A 1 474 ? 12.179 -3.267 -28.896 1.00 81.81 474 ILE A CA 1
ATOM 3840 C C . ILE A 1 474 ? 11.588 -4.348 -27.990 1.00 81.81 474 ILE A C 1
ATOM 3842 O O . ILE A 1 474 ? 10.411 -4.682 -28.102 1.00 81.81 474 ILE A O 1
ATOM 3846 N N . TYR A 1 475 ? 12.404 -4.863 -27.075 1.00 84.00 475 TYR A N 1
ATOM 3847 C CA . TYR A 1 475 ? 11.957 -5.567 -25.877 1.00 84.00 475 TYR A CA 1
ATOM 3848 C C . TYR A 1 475 ? 12.348 -4.734 -24.661 1.00 84.00 475 TYR A C 1
ATOM 3850 O O . TYR A 1 475 ? 13.507 -4.337 -24.518 1.00 84.00 475 TYR A O 1
ATOM 3858 N N . GLN A 1 476 ? 11.385 -4.460 -23.790 1.00 79.81 476 GLN A N 1
ATOM 3859 C CA . GLN A 1 476 ? 11.598 -3.638 -22.613 1.00 79.81 476 GLN A CA 1
ATOM 3860 C C . GLN A 1 476 ? 10.894 -4.248 -21.407 1.00 79.81 476 GLN A C 1
ATOM 3862 O O . GLN A 1 476 ? 9.784 -4.760 -21.522 1.00 79.81 476 GLN A O 1
ATOM 3867 N N . ARG A 1 477 ? 11.564 -4.210 -20.252 1.00 79.19 477 ARG A N 1
ATOM 3868 C CA . ARG A 1 477 ? 11.023 -4.729 -18.996 1.00 79.19 477 ARG A CA 1
ATOM 3869 C C . ARG A 1 477 ? 11.622 -3.995 -17.804 1.00 79.19 477 ARG A C 1
ATOM 3871 O O . ARG A 1 477 ? 12.809 -3.674 -17.795 1.00 79.19 477 ARG A O 1
ATOM 3878 N N . GLU A 1 478 ? 10.806 -3.775 -16.783 1.00 80.62 478 GLU A N 1
ATOM 3879 C CA . GLU A 1 478 ? 11.252 -3.358 -15.454 1.00 80.62 478 GLU A CA 1
ATOM 3880 C C . GLU A 1 478 ? 11.126 -4.556 -14.504 1.00 80.62 478 GLU A C 1
ATOM 3882 O O . GLU A 1 478 ? 10.131 -5.282 -14.551 1.00 80.62 478 GLU A O 1
ATOM 3887 N N . LYS A 1 479 ? 12.129 -4.782 -13.652 1.00 82.56 479 LYS A N 1
ATOM 3888 C CA . LYS A 1 479 ? 12.099 -5.828 -12.624 1.00 82.56 479 LYS A CA 1
ATOM 3889 C C . LYS A 1 479 ? 12.607 -5.271 -11.303 1.00 82.56 479 LYS A C 1
ATOM 3891 O O . LYS A 1 479 ? 13.636 -4.600 -11.270 1.00 82.56 479 LYS A O 1
ATOM 3896 N N . TYR A 1 480 ? 11.890 -5.567 -10.227 1.00 80.69 480 TYR A N 1
ATOM 3897 C CA . TYR A 1 480 ? 12.336 -5.283 -8.870 1.00 80.69 480 TYR A CA 1
ATOM 3898 C C . TYR A 1 480 ? 12.996 -6.533 -8.293 1.00 80.69 480 TYR A C 1
ATOM 3900 O O . TYR A 1 480 ? 12.430 -7.620 -8.390 1.00 80.69 480 TYR A O 1
ATOM 3908 N N . ILE A 1 481 ? 14.190 -6.372 -7.731 1.00 76.75 481 ILE A N 1
ATOM 3909 C CA . ILE A 1 481 ? 14.973 -7.443 -7.115 1.00 76.75 481 ILE A CA 1
ATOM 3910 C C . ILE A 1 481 ? 15.065 -7.143 -5.622 1.00 76.75 481 ILE A C 1
ATOM 3912 O O . ILE A 1 481 ? 15.433 -6.029 -5.231 1.00 76.75 481 ILE A O 1
ATOM 3916 N N . LEU A 1 482 ? 14.702 -8.130 -4.807 1.00 73.31 482 LEU A N 1
ATOM 3917 C CA . LEU A 1 482 ? 14.683 -8.009 -3.353 1.00 73.31 482 LEU A CA 1
ATOM 3918 C C . LEU A 1 482 ? 16.035 -8.302 -2.719 1.00 73.31 482 LEU A C 1
ATOM 3920 O O . LEU A 1 482 ? 16.808 -9.128 -3.214 1.00 73.31 482 LEU A O 1
ATOM 3924 N N . ASN A 1 483 ? 16.245 -7.687 -1.558 1.00 68.56 483 ASN A N 1
ATOM 3925 C CA . ASN A 1 483 ? 17.218 -8.171 -0.597 1.00 68.56 483 ASN A CA 1
ATOM 3926 C C . ASN A 1 483 ? 16.688 -9.450 0.079 1.00 68.56 483 ASN A C 1
ATOM 3928 O O . ASN A 1 483 ? 15.594 -9.456 0.642 1.00 68.56 483 ASN A O 1
ATOM 3932 N N . ALA A 1 484 ? 17.454 -10.538 -0.015 1.00 62.72 484 ALA A N 1
ATOM 3933 C CA . ALA A 1 484 ? 17.141 -11.820 0.611 1.00 62.72 484 ALA A CA 1
ATOM 3934 C C . ALA A 1 484 ? 17.575 -11.921 2.092 1.00 62.72 484 ALA A C 1
ATOM 3936 O O . ALA A 1 484 ? 17.347 -12.954 2.716 1.00 62.72 484 ALA A O 1
ATOM 3937 N N . GLU A 1 485 ? 18.204 -10.898 2.675 1.00 61.41 485 GLU A N 1
ATOM 3938 C CA . GLU A 1 485 ? 18.701 -10.882 4.062 1.00 61.41 485 GLU A CA 1
ATOM 3939 C C . GLU A 1 485 ? 17.620 -10.543 5.108 1.00 61.41 485 GLU A C 1
ATOM 3941 O O . GLU A 1 485 ? 17.867 -9.803 6.058 1.00 61.41 485 GLU A O 1
ATOM 3946 N N . ASN A 1 486 ? 16.413 -11.093 4.969 1.00 55.06 486 ASN A N 1
ATOM 3947 C CA . ASN A 1 486 ? 15.318 -10.835 5.916 1.00 55.06 486 ASN A CA 1
ATOM 3948 C C . ASN A 1 486 ? 15.344 -11.728 7.172 1.00 55.06 486 ASN A C 1
ATOM 3950 O O . ASN A 1 486 ? 14.569 -11.497 8.097 1.00 55.06 486 ASN A O 1
ATOM 3954 N N . ASP A 1 487 ? 16.271 -12.685 7.262 1.00 57.09 487 ASP A N 1
ATOM 3955 C CA . ASP A 1 487 ? 16.377 -13.637 8.382 1.00 57.09 487 ASP A CA 1
ATOM 3956 C C . ASP A 1 487 ? 17.336 -13.171 9.497 1.00 57.09 487 ASP A C 1
ATOM 3958 O O . ASP A 1 487 ? 17.937 -13.982 10.207 1.00 57.09 487 ASP A O 1
ATOM 3962 N N . LEU A 1 488 ? 17.520 -11.856 9.661 1.00 61.97 488 LEU A N 1
ATOM 3963 C CA . LEU A 1 488 ? 18.436 -11.313 10.670 1.00 61.97 488 LEU A CA 1
ATOM 3964 C C . LEU A 1 488 ? 17.967 -11.576 12.109 1.00 61.97 488 LEU A C 1
ATOM 3966 O O . LEU A 1 488 ? 18.804 -11.578 13.007 1.00 61.97 488 LEU A O 1
ATOM 3970 N N . MET A 1 489 ? 16.668 -11.793 12.354 1.00 67.50 489 MET A N 1
ATOM 3971 C CA . MET A 1 489 ? 16.102 -11.910 13.703 1.00 67.50 489 MET A CA 1
ATOM 3972 C C . MET A 1 489 ? 15.155 -13.107 13.834 1.00 67.50 489 MET A C 1
ATOM 3974 O O . MET A 1 489 ? 14.233 -13.275 13.043 1.00 67.50 489 MET A O 1
ATOM 3978 N N . GLN A 1 490 ? 15.356 -13.905 14.882 1.00 67.38 490 GLN A N 1
ATOM 3979 C CA . GLN A 1 490 ? 14.482 -15.003 15.289 1.00 67.38 490 GLN A CA 1
ATOM 3980 C C . GLN A 1 490 ? 14.018 -14.786 16.732 1.00 67.38 490 GLN A C 1
ATOM 3982 O O . GLN A 1 490 ? 14.801 -14.402 17.606 1.00 67.38 490 GLN A O 1
ATOM 3987 N N . LEU A 1 491 ? 12.732 -15.033 16.976 1.00 70.69 491 LEU A N 1
ATOM 3988 C CA . LEU A 1 491 ? 12.103 -14.914 18.288 1.00 70.69 491 LEU A CA 1
ATOM 3989 C C . LEU A 1 491 ? 11.792 -16.311 18.823 1.00 70.69 491 LEU A C 1
ATOM 3991 O O . LEU A 1 491 ? 11.134 -17.103 18.153 1.00 70.69 491 LEU A O 1
ATOM 3995 N N . PHE A 1 492 ? 12.237 -16.590 20.043 1.00 75.44 492 PHE A N 1
ATOM 3996 C CA . PHE A 1 492 ? 11.976 -17.833 20.754 1.00 75.44 492 PHE A CA 1
ATOM 3997 C C . PHE A 1 492 ? 11.291 -17.511 22.078 1.00 75.44 492 PHE A C 1
ATOM 3999 O O . PHE A 1 492 ? 11.838 -16.812 22.930 1.00 75.44 492 PHE A O 1
ATOM 4006 N N . LEU A 1 493 ? 10.081 -18.021 22.265 1.00 71.00 493 LEU A N 1
ATOM 4007 C CA . LEU A 1 493 ? 9.427 -18.020 23.568 1.00 71.00 493 LEU A CA 1
ATOM 4008 C C . LEU A 1 493 ? 9.877 -19.276 24.313 1.00 71.00 493 LEU A C 1
ATOM 4010 O O . LEU A 1 493 ? 9.746 -20.375 23.788 1.00 71.00 493 LEU A O 1
ATOM 4014 N N . GLU A 1 494 ? 10.425 -19.124 25.523 1.00 69.94 494 GLU A N 1
ATOM 4015 C CA . GLU A 1 494 ? 10.843 -20.295 26.317 1.00 69.94 494 GLU A CA 1
ATOM 4016 C C . GLU A 1 494 ? 9.645 -21.143 26.764 1.00 69.94 494 GLU A C 1
ATOM 4018 O O . GLU A 1 494 ? 9.784 -22.348 26.961 1.00 69.94 494 GLU A O 1
ATOM 4023 N N . ASN A 1 495 ? 8.469 -20.520 26.888 1.00 68.69 495 ASN A N 1
ATOM 4024 C CA . ASN A 1 495 ? 7.216 -21.185 27.215 1.00 68.69 495 ASN A CA 1
ATOM 4025 C C . ASN A 1 495 ? 6.206 -20.938 26.088 1.00 68.69 495 ASN A C 1
ATOM 4027 O O . ASN A 1 495 ? 5.923 -19.782 25.776 1.00 68.69 495 ASN A O 1
ATOM 4031 N N . ASP A 1 496 ? 5.596 -22.003 25.563 1.00 63.66 496 ASP A N 1
ATOM 4032 C CA . ASP A 1 496 ? 4.567 -21.922 24.509 1.00 63.66 496 ASP A CA 1
ATOM 4033 C C . ASP A 1 496 ? 3.310 -21.142 24.947 1.00 63.66 496 ASP A C 1
ATOM 4035 O O . ASP A 1 496 ? 2.530 -20.681 24.116 1.00 63.66 496 ASP A O 1
ATOM 4039 N N . VAL A 1 497 ? 3.101 -20.985 26.261 1.00 67.25 497 VAL A N 1
ATOM 4040 C CA . VAL A 1 497 ? 1.962 -20.270 26.850 1.00 67.25 497 VAL A CA 1
ATOM 4041 C C . VAL A 1 497 ? 2.436 -19.394 28.010 1.00 67.25 497 VAL A C 1
ATOM 4043 O O . VAL A 1 497 ? 3.069 -19.874 28.953 1.00 67.25 497 VAL A O 1
ATOM 4046 N N . ILE A 1 498 ? 2.083 -18.107 27.971 1.00 70.81 498 ILE A N 1
ATOM 4047 C CA . ILE A 1 498 ? 2.264 -17.158 29.076 1.00 70.81 498 ILE A CA 1
ATOM 4048 C C . ILE A 1 498 ? 0.874 -16.769 29.586 1.00 70.81 498 ILE A C 1
ATOM 4050 O O . ILE A 1 498 ? 0.061 -16.227 28.841 1.00 70.81 498 ILE A O 1
ATOM 4054 N N . GLU A 1 499 ? 0.579 -17.047 30.857 1.00 76.81 499 GLU A N 1
ATOM 4055 C CA . GLU A 1 499 ? -0.680 -16.612 31.470 1.00 76.81 499 GLU A CA 1
ATOM 4056 C C . GLU A 1 499 ? -0.660 -15.107 31.768 1.00 76.81 499 GLU A C 1
ATOM 4058 O O . GLU A 1 499 ? 0.351 -14.559 32.217 1.00 76.81 499 GLU A O 1
ATOM 4063 N N . ILE A 1 500 ? -1.806 -14.445 31.587 1.00 74.44 500 ILE A N 1
ATOM 4064 C CA . ILE A 1 500 ? -1.972 -13.022 31.905 1.00 74.44 500 ILE A CA 1
ATOM 4065 C C . ILE A 1 500 ? -1.591 -12.774 33.372 1.00 74.44 500 ILE A C 1
ATOM 4067 O O . ILE A 1 500 ? -2.113 -13.413 34.285 1.00 74.44 500 ILE A O 1
ATOM 4071 N N . GLY A 1 501 ? -0.679 -11.826 33.598 1.00 75.31 501 GLY A N 1
ATOM 4072 C CA . GLY A 1 501 ? -0.192 -11.464 34.932 1.00 75.31 501 GLY A CA 1
ATOM 4073 C C . GLY A 1 501 ? 0.960 -12.326 35.462 1.00 75.31 501 GLY A C 1
ATOM 4074 O O . GLY A 1 501 ? 1.479 -12.021 36.537 1.00 75.31 501 GLY A O 1
ATOM 4075 N N . LYS A 1 502 ? 1.403 -13.357 34.729 1.00 78.12 502 LYS A N 1
ATOM 4076 C CA . LYS A 1 502 ? 2.626 -14.114 35.040 1.00 78.12 502 LYS A CA 1
ATOM 4077 C C . LYS A 1 502 ? 3.816 -13.603 34.226 1.00 78.12 502 LYS A C 1
ATOM 4079 O O . LYS A 1 502 ? 3.666 -13.064 33.134 1.00 78.12 502 LYS A O 1
ATOM 4084 N N . GLN A 1 503 ? 5.018 -13.776 34.773 1.00 74.81 503 GLN A N 1
ATOM 4085 C CA . GLN A 1 503 ? 6.254 -13.458 34.058 1.00 74.81 503 GLN A CA 1
ATOM 4086 C C . GLN A 1 503 ? 6.515 -14.512 32.977 1.00 74.81 503 GLN A C 1
ATOM 4088 O O . GLN A 1 503 ? 6.521 -15.708 33.264 1.00 74.81 503 GLN A O 1
ATOM 4093 N N . GLY A 1 504 ? 6.744 -14.056 31.747 1.00 75.50 504 GLY A N 1
ATOM 4094 C CA . GLY A 1 504 ? 7.251 -14.871 30.646 1.00 75.50 504 GLY A CA 1
ATOM 4095 C C . GLY A 1 504 ? 8.685 -14.485 30.295 1.00 75.50 504 GLY A C 1
ATOM 4096 O O . GLY A 1 504 ? 9.133 -13.383 30.620 1.00 75.50 504 GLY A O 1
ATOM 4097 N N . LYS A 1 505 ? 9.404 -15.387 29.623 1.00 77.25 505 LYS A N 1
ATOM 4098 C CA . LYS A 1 505 ? 10.754 -15.133 29.114 1.00 77.25 505 LYS A CA 1
ATOM 4099 C C . LYS A 1 505 ? 10.768 -15.264 27.593 1.00 77.25 505 LYS A C 1
ATOM 4101 O O . LYS A 1 505 ? 10.404 -16.302 27.045 1.00 77.25 505 LYS A O 1
ATOM 4106 N N . LEU A 1 506 ? 11.168 -14.177 26.938 1.00 77.31 506 LEU A N 1
ATOM 4107 C CA . LEU A 1 506 ? 11.362 -14.085 25.495 1.00 77.31 506 LEU A CA 1
ATOM 4108 C C . LEU A 1 506 ? 12.865 -14.054 25.219 1.00 77.31 506 LEU A C 1
ATOM 4110 O O . LEU A 1 506 ? 13.581 -13.213 25.764 1.00 77.31 506 LEU A O 1
ATOM 4114 N N . GLN A 1 507 ? 13.334 -14.962 24.376 1.00 80.81 507 GLN A N 1
ATOM 4115 C CA . GLN A 1 507 ? 14.692 -14.986 23.864 1.00 80.81 507 GLN A CA 1
ATOM 4116 C C . GLN A 1 507 ? 14.688 -14.477 22.422 1.00 80.81 507 GLN A C 1
ATOM 4118 O O . GLN A 1 507 ? 13.925 -14.942 21.580 1.00 80.81 507 GLN A O 1
ATOM 4123 N N . ILE A 1 508 ? 15.555 -13.509 22.136 1.00 78.00 508 ILE A N 1
ATOM 4124 C CA . ILE A 1 508 ? 15.725 -12.935 20.800 1.00 78.00 508 ILE A CA 1
ATOM 4125 C C . ILE A 1 508 ? 17.115 -13.322 20.317 1.00 78.00 508 ILE A C 1
ATOM 4127 O O . ILE A 1 508 ? 18.105 -13.049 20.997 1.00 78.00 508 ILE A O 1
ATOM 4131 N N . GLN A 1 509 ? 17.189 -13.963 19.157 1.00 80.69 509 GLN A N 1
ATOM 4132 C CA . GLN A 1 509 ? 18.445 -14.285 18.496 1.00 80.69 509 GLN A CA 1
ATOM 4133 C C . GLN A 1 509 ? 18.583 -13.423 17.245 1.00 80.69 509 GLN A C 1
ATOM 4135 O O . GLN A 1 509 ? 17.689 -13.401 16.403 1.00 80.69 509 GLN A O 1
ATOM 4140 N N . ILE A 1 510 ? 19.715 -12.731 17.116 1.00 76.88 510 ILE A N 1
ATOM 4141 C CA . ILE A 1 510 ? 20.052 -11.948 15.927 1.00 76.88 510 ILE A CA 1
ATOM 4142 C C . ILE A 1 510 ? 21.271 -12.580 15.269 1.00 76.88 510 ILE A C 1
ATOM 4144 O O . ILE A 1 510 ? 22.324 -12.703 15.895 1.00 76.88 510 ILE A O 1
ATOM 4148 N N . ASN A 1 511 ? 21.131 -12.963 14.004 1.00 76.38 511 ASN A N 1
ATOM 4149 C CA . ASN A 1 511 ? 22.218 -13.501 13.199 1.00 76.38 511 ASN A CA 1
ATOM 4150 C C . ASN A 1 511 ? 22.663 -12.418 12.215 1.00 76.38 511 ASN A C 1
ATOM 4152 O O . ASN A 1 511 ? 21.976 -12.150 11.237 1.00 76.38 511 ASN A O 1
ATOM 4156 N N . ASN A 1 512 ? 23.811 -11.785 12.469 1.00 75.44 512 ASN A N 1
ATOM 4157 C CA . ASN A 1 512 ? 24.370 -10.800 11.545 1.00 75.44 512 ASN A CA 1
ATOM 4158 C C . ASN A 1 512 ? 24.870 -11.497 10.266 1.00 75.44 512 ASN A C 1
ATOM 4160 O O . ASN A 1 512 ? 25.903 -12.166 10.303 1.00 75.44 512 ASN A O 1
ATOM 4164 N N . SER A 1 513 ? 24.149 -11.342 9.151 1.00 69.25 513 SER A N 1
ATOM 4165 C CA . SER A 1 513 ? 24.554 -11.879 7.843 1.00 69.25 513 SER A CA 1
ATOM 4166 C C . SER A 1 513 ? 25.597 -11.016 7.129 1.00 69.25 513 SER A C 1
ATOM 4168 O O . SER A 1 513 ? 26.206 -11.467 6.159 1.00 69.25 513 SER A O 1
ATOM 4170 N N . PHE A 1 514 ? 25.836 -9.794 7.610 1.00 69.25 514 PHE A N 1
ATOM 4171 C CA . PHE A 1 514 ? 26.739 -8.854 6.965 1.00 69.25 514 PHE A CA 1
ATOM 4172 C C . PHE A 1 514 ? 28.215 -9.164 7.253 1.00 69.25 514 PHE A C 1
ATOM 4174 O O . PHE A 1 514 ? 28.567 -9.592 8.355 1.00 69.25 514 PHE A O 1
ATOM 4181 N N . PRO A 1 515 ? 29.131 -8.859 6.312 1.00 68.88 515 PRO A N 1
ATOM 4182 C CA . PRO A 1 515 ? 30.567 -9.084 6.502 1.00 68.88 515 PRO A CA 1
ATOM 4183 C C . PRO A 1 515 ? 31.236 -8.054 7.430 1.00 68.88 515 PRO A C 1
ATOM 4185 O O . PRO A 1 515 ? 32.453 -8.087 7.606 1.00 68.88 515 PRO A O 1
ATOM 4188 N N . TYR A 1 516 ? 30.477 -7.113 7.994 1.00 74.31 516 TYR A N 1
ATOM 4189 C CA . TYR A 1 516 ? 30.951 -6.087 8.923 1.00 74.31 516 TYR A CA 1
ATOM 4190 C C . TYR A 1 516 ? 30.177 -6.159 10.248 1.00 74.31 516 TYR A C 1
ATOM 4192 O O . TYR A 1 516 ? 29.017 -6.579 10.273 1.00 74.31 516 TYR A O 1
ATOM 4200 N N . PRO A 1 517 ? 30.800 -5.747 11.368 1.00 75.94 517 PRO A N 1
ATOM 4201 C CA . PRO A 1 517 ? 30.113 -5.679 12.650 1.00 75.94 517 PRO A CA 1
ATOM 4202 C C . PRO A 1 517 ? 29.004 -4.620 12.618 1.00 75.94 517 PRO A C 1
ATOM 4204 O O . PRO A 1 517 ? 29.211 -3.502 12.141 1.00 75.94 517 PRO A O 1
ATOM 4207 N N . LEU A 1 518 ? 27.838 -4.969 13.162 1.00 74.25 518 LEU A N 1
ATOM 4208 C CA . LEU A 1 518 ? 26.763 -4.017 13.431 1.00 74.25 518 LEU A CA 1
ATOM 4209 C C . LEU A 1 518 ? 27.090 -3.255 14.721 1.00 74.25 518 LEU A C 1
ATOM 4211 O O . LEU A 1 518 ? 27.278 -3.864 15.772 1.00 74.25 518 LEU A O 1
ATOM 4215 N N . ASN A 1 519 ? 27.155 -1.926 14.637 1.00 73.00 519 ASN A N 1
ATOM 4216 C CA . ASN A 1 519 ? 27.435 -1.043 15.771 1.00 73.00 519 ASN A CA 1
ATOM 4217 C C . ASN A 1 519 ? 26.194 -0.200 16.089 1.00 73.00 519 ASN A C 1
ATOM 4219 O O . ASN A 1 519 ? 25.489 0.210 15.170 1.00 73.00 519 ASN A O 1
ATOM 4223 N N . ASN A 1 520 ? 25.966 0.114 17.370 1.00 72.88 520 ASN A N 1
ATOM 4224 C CA . ASN A 1 520 ? 24.823 0.916 17.841 1.00 72.88 520 ASN A CA 1
ATOM 4225 C C . ASN A 1 520 ? 23.446 0.325 17.473 1.00 72.88 520 ASN A C 1
ATOM 4227 O O . ASN A 1 520 ? 22.508 1.071 17.190 1.00 72.88 520 ASN A O 1
ATOM 4231 N N . GLY A 1 521 ? 23.335 -1.006 17.445 1.00 69.06 521 GLY A N 1
ATOM 4232 C CA . GLY A 1 521 ? 22.058 -1.683 17.242 1.00 69.06 521 GLY A CA 1
ATOM 4233 C C . GLY A 1 521 ? 21.096 -1.411 18.395 1.00 69.06 521 GLY A C 1
ATOM 4234 O O . GLY A 1 521 ? 21.515 -1.163 19.522 1.00 69.06 521 GLY A O 1
ATOM 4235 N N . TYR A 1 522 ? 19.803 -1.448 18.105 1.00 70.81 522 TYR A N 1
ATOM 4236 C CA . TYR A 1 522 ? 18.779 -1.412 19.132 1.00 70.81 522 TYR A CA 1
ATOM 4237 C C . TYR A 1 522 ? 17.647 -2.370 18.786 1.00 70.81 522 TYR A C 1
ATOM 4239 O O . TYR A 1 522 ? 17.331 -2.574 17.615 1.00 70.81 522 TYR A O 1
ATOM 4247 N N . ILE A 1 523 ? 17.065 -2.986 19.811 1.00 73.69 523 ILE A N 1
ATOM 4248 C CA . ILE A 1 523 ? 15.899 -3.862 19.682 1.00 73.69 523 ILE A CA 1
ATOM 4249 C C . ILE A 1 523 ? 14.738 -3.177 20.384 1.00 73.69 523 ILE A C 1
ATOM 4251 O O . ILE A 1 523 ? 14.861 -2.833 21.561 1.00 73.69 523 ILE A O 1
ATOM 4255 N N . THR A 1 524 ? 13.625 -3.020 19.671 1.00 71.06 524 THR A N 1
ATOM 4256 C CA . THR A 1 524 ? 12.356 -2.546 20.224 1.00 71.06 524 THR A CA 1
ATOM 4257 C C . THR A 1 524 ? 11.365 -3.702 20.229 1.00 71.06 524 THR A C 1
ATOM 4259 O O . THR A 1 524 ? 11.133 -4.331 19.200 1.00 71.06 524 THR A O 1
ATOM 4262 N N . ILE A 1 525 ? 10.780 -3.982 21.391 1.00 73.06 525 ILE A N 1
ATOM 4263 C CA . ILE A 1 525 ? 9.740 -5.004 21.560 1.00 73.06 525 ILE A CA 1
ATOM 4264 C C . ILE A 1 525 ? 8.436 -4.293 21.898 1.00 73.06 525 ILE A C 1
ATOM 4266 O O . ILE A 1 525 ? 8.418 -3.468 22.812 1.00 73.06 525 ILE A O 1
ATOM 4270 N N . ASP A 1 526 ? 7.358 -4.623 21.195 1.00 68.88 526 ASP A N 1
ATOM 4271 C CA . ASP A 1 526 ? 6.027 -4.077 21.445 1.00 68.88 526 ASP A CA 1
ATOM 4272 C C . ASP A 1 526 ? 4.953 -5.158 21.274 1.00 68.88 526 ASP A C 1
ATOM 4274 O O . ASP A 1 526 ? 5.149 -6.124 20.535 1.00 68.88 526 ASP A O 1
ATOM 4278 N N . GLY A 1 527 ? 3.833 -5.020 21.981 1.00 66.62 527 GLY A N 1
ATOM 4279 C CA . GLY A 1 527 ? 2.747 -5.994 21.953 1.00 66.62 527 GLY A CA 1
ATOM 4280 C C . GLY A 1 527 ? 1.772 -5.870 23.120 1.00 66.62 527 GLY A C 1
ATOM 4281 O O . GLY A 1 527 ? 2.069 -5.283 24.164 1.00 66.62 527 GLY A O 1
ATOM 4282 N N . PHE A 1 528 ? 0.592 -6.463 22.948 1.00 63.19 528 PHE A N 1
ATOM 4283 C CA . PHE A 1 528 ? -0.453 -6.481 23.965 1.00 63.19 528 PHE A CA 1
ATOM 4284 C C . PHE A 1 528 ? 0.052 -7.100 25.281 1.00 63.19 528 PHE A C 1
ATOM 4286 O O . PHE A 1 528 ? 0.617 -8.192 25.300 1.00 63.19 528 PHE A O 1
ATOM 4293 N N . GLY A 1 529 ? -0.141 -6.393 26.397 1.00 60.28 529 GLY A N 1
ATOM 4294 C CA . GLY A 1 529 ? 0.318 -6.828 27.722 1.00 60.28 529 GLY A CA 1
ATOM 4295 C C . GLY A 1 529 ? 1.788 -6.520 28.039 1.00 60.28 529 GLY A C 1
ATOM 4296 O O . GLY A 1 529 ? 2.211 -6.725 29.179 1.00 60.28 529 GLY A O 1
ATOM 4297 N N . ILE A 1 530 ? 2.555 -5.968 27.093 1.00 64.06 530 ILE A N 1
ATOM 4298 C CA . ILE A 1 530 ? 3.900 -5.446 27.345 1.00 64.06 530 ILE A CA 1
ATOM 4299 C C . ILE A 1 530 ? 3.751 -3.998 27.823 1.00 64.06 530 ILE A C 1
ATOM 4301 O O . ILE A 1 530 ? 3.344 -3.106 27.086 1.00 64.06 530 ILE A O 1
ATOM 4305 N N . SER A 1 531 ? 4.042 -3.754 29.101 1.00 49.66 531 SER A N 1
ATOM 4306 C CA . SER A 1 531 ? 3.759 -2.471 29.763 1.00 49.66 531 SER A CA 1
ATOM 4307 C C . SER A 1 531 ? 4.573 -1.286 29.231 1.00 49.66 531 SER A C 1
ATOM 4309 O O . SER A 1 531 ? 4.221 -0.135 29.495 1.00 49.66 531 SER A O 1
ATOM 4311 N N . LYS A 1 532 ? 5.660 -1.543 28.495 1.00 55.50 532 LYS A N 1
ATOM 4312 C CA . LYS A 1 532 ? 6.519 -0.518 27.902 1.00 55.50 532 LYS A CA 1
ATOM 4313 C C . LYS A 1 532 ? 7.309 -1.102 26.737 1.00 55.50 532 LYS A C 1
ATOM 4315 O O . LYS A 1 532 ? 7.881 -2.176 26.894 1.00 55.50 532 LYS A O 1
ATOM 4320 N N . SER A 1 533 ? 7.419 -0.370 25.629 1.00 57.16 533 SER A N 1
ATOM 4321 C CA . SER A 1 533 ? 8.391 -0.708 24.591 1.00 57.16 533 SER A CA 1
ATOM 4322 C C . SER A 1 533 ? 9.794 -0.671 25.199 1.00 57.16 533 SER A C 1
ATOM 4324 O O . SER A 1 533 ? 10.216 0.349 25.754 1.00 57.16 533 SER A O 1
ATOM 4326 N N . ILE A 1 534 ? 10.487 -1.807 25.179 1.00 60.50 534 ILE A N 1
ATOM 4327 C CA . ILE A 1 534 ? 11.822 -1.934 25.769 1.00 60.50 534 ILE A CA 1
ATOM 4328 C C . ILE A 1 534 ? 12.835 -1.703 24.660 1.00 60.50 534 ILE A C 1
ATOM 4330 O O . ILE A 1 534 ? 12.844 -2.455 23.691 1.00 60.50 534 ILE A O 1
ATOM 4334 N N . LEU A 1 535 ? 13.677 -0.683 24.827 1.00 58.62 535 LEU A N 1
ATOM 4335 C CA . LEU A 1 535 ? 14.849 -0.455 23.989 1.00 58.62 535 LEU A CA 1
ATOM 4336 C C . LEU A 1 535 ? 16.046 -1.178 24.614 1.00 58.62 535 LEU A C 1
ATOM 4338 O O . LEU A 1 535 ? 16.483 -0.812 25.709 1.00 58.62 535 LEU A O 1
ATOM 4342 N N . ILE A 1 536 ? 16.579 -2.185 23.928 1.00 59.97 536 ILE A N 1
ATOM 4343 C CA . ILE A 1 536 ? 17.822 -2.869 24.315 1.00 59.97 536 ILE A CA 1
ATOM 4344 C C . ILE A 1 536 ? 18.932 -2.340 23.403 1.00 59.97 536 ILE A C 1
ATOM 4346 O O . ILE A 1 536 ? 18.781 -2.434 22.189 1.00 59.97 536 ILE A O 1
ATOM 4350 N N . LYS A 1 537 ? 19.988 -1.750 23.980 1.00 55.22 537 LYS A N 1
ATOM 4351 C CA . LYS A 1 537 ? 21.175 -1.248 23.260 1.00 55.22 537 LYS A CA 1
ATOM 4352 C C . LYS A 1 537 ? 22.289 -2.281 23.206 1.00 55.22 537 LYS A C 1
ATOM 4354 O O . LYS A 1 537 ? 22.429 -3.017 24.209 1.00 55.22 537 LYS A O 1
#

Nearest PDB structures (foldseek):
  1ex0-assembly1_B  TM=8.527E-01  e=6.893E-32  Homo sapiens
  1evu-assembly1_A  TM=8.645E-01  e=1.081E-30  Homo sapiens
  1evu-assembly1_B  TM=8.552E-01  e=6.589E-31  Homo sapiens
  1ex0-assembly1_A  TM=8.580E-01  e=1.348E-30  Homo sapiens
  1ggu-assembly1_A  TM=8.461E-01  e=5.641E-30  Homo sapiens

Mean predicted aligned error: 11.95 Å

Organism: NCBI:txid392033

Sequence (537 aa):
EICSITKNLINKQDVSIFHFDNDIYFLFNPWNKNDSCALLSSDQIAEYVLNEHGQIYLGSSDIPQSIPWYFGQFERIVLLTALALLKEIYLSIEYHIDISLILRILSSKICSDVGTHNGIFSSLLDSHSSLCQENQYASSPAILKQCLILNDQQIPCGSNWQHAAVFCSLCRSLGIPCRIVTVYNAICQTQEQENIDINWNTRQQPIVVVNSKLTRPWYLWNECWIRRDDLPVYYSGWQVIDSSSIDYNTKIRRIGPCSVAALKSGISGLKWDTIDIYSILNGNKTYWLVYPNGDRKLRNIEENMINTKIITKSLKQENEYEDITSNYKLNKTSNQTPFNHDVNIEMEIPDSLKFGDNLHLILKTNNLSNKHRTLTATLTLLKINPIEEIKSTSKNLNQTLYEDRYIPNNTNLDIHNISLQTPIQSFTEIYHLDNNDHKNIPMKIAENHQVWLGCFDSLLKLNIHVVVRETGQIYQREKYILNAENDLMQLFLENDVIEIGKQGKLQIQINNSFPYPLNNGYITIDGFGISKSILIK